Protein AF-A0A935LAM8-F1 (afdb_monomer_lite)

pLDDT: mean 83.25, std 14.41, range [41.59, 98.12]

Radius of gyration: 34.68 Å; chains: 1; bounding box: 75×51×106 Å

Secondary structure (DSSP, 8-state):
--SS-SB--SSSSSPPBPPEEEEEESSPPPTT-EEEETTEEEEEESS---SSEEE--S-HHHHHHHHHHHHHH--SEE-PPTTS-S--EEHHHHEEEEEETTEEEEEESB--GGGGG----B--TTEEEEEEEE--B------SS-SS-BTTTTB-TTSBSTTSSB--SS----TTT-EEEE--S-EEEETT---SS-EE----TT-BTTBEEEEEE--SSS-GGG-SS--EEEEEES-SS-EEE--TT-EEEEE--B-TTS-BSEEEEEEESS--EEE--BTTEEEESEEEEESSS-EEE---S---TT--EEEEEES-EEEE-TT--EEE----TT-EEEEEEES-EEEE---S--S-SEE----SS--EEEEEEES-EEESPPTTEESB-TT---SS-EEEEEES-B-TTEEE---SSTTS-TT---S--EEEEE-SSTT--EEEEESSEEEEE-TTS-----S-B-TTSS-B--EEEEE-SSTT---SSS-EEPPPEEEE--SPSB--EEEEEEEEETT---BTTTEEEEEEEEBTTS-EEEEE---TT-PBPEE-----TTEETTEEEEEESEEEEEEEEEEEEE-SSPBPTT-EEEEEEEE----SSTT--EEE----EE-

Foldseek 3Di:
DPPFALFFQAPDAAGKHKWKWKKFFQWFWDFQWWKADLNDIATEHCDDDDASYFDRDDILQRRLVRNQVNQLPHQAFGNAFPAFQPDRGTSNQQKHWDGDGNMIMIITNYFAPSQVVDDMDTRIPRMDRPDGTDPIHGHRGPDPWAQQQDTPVRNHGRQEDLQHVHYRGHHHDDFQPDEHEAEFQEEREDPPADPLEDSENAPRPPAALVTEYEYEYDCCPSPVVSPNGGAYEYEGEDHAAYEHHHDAGHAYEYEFDQDPVRDANYEYEYEDDDHEHEYAFYRHAEYERYEYEYDHAAHEYEHDDDDDADGEGEYEYELYEGEYEDLHANEPEHPDQHYHYEYEYAQYEYEYQYPDARQANYAYDADAHAYAEEYEYELYEYYNHAANHANGHAVRDYLEAYEYEAEQYHDDRHHYDDDRLLADEDPGPYPHDWYKYFYPDDQTWIWIHDVQWIKTKDPVFPDKFADDDDPVNPHTTWMKIFGRLYAPQFAPVHWDKDPKQKDAQQDAWFWKKKKKKKWWFPVDQAFLQFKKKKKWAAFPVRDIDIDISRDPVRHHFAFDPGDIPQDDPQWRWGDDVHITTIGIGMDIDTHPGIGHHGIMMIMMMIGRGHDNDRVGIMIIHSDMDID

Structure (mmCIF, N/CA/C/O backbone):
data_AF-A0A935LAM8-F1
#
_entry.id   AF-A0A935LAM8-F1
#
loop_
_atom_site.group_PDB
_atom_site.id
_atom_site.type_symbol
_atom_site.label_atom_id
_atom_site.label_alt_id
_atom_site.label_comp_id
_atom_site.label_asym_id
_atom_site.label_entity_id
_atom_site.label_seq_id
_atom_site.pdbx_PDB_ins_code
_atom_site.Cartn_x
_atom_site.Cartn_y
_atom_site.Cartn_z
_atom_site.occupancy
_atom_site.B_iso_or_equiv
_atom_site.auth_seq_id
_atom_site.auth_comp_id
_atom_site.auth_asym_id
_atom_site.auth_atom_id
_atom_site.pdbx_PDB_model_num
ATOM 1 N N . MET A 1 1 ? -28.886 8.069 36.237 1.00 53.41 1 MET A N 1
ATOM 2 C CA . MET A 1 1 ? -28.072 6.841 36.403 1.00 53.41 1 MET A CA 1
ATOM 3 C C . MET A 1 1 ? -28.087 6.108 35.078 1.00 53.41 1 MET A C 1
ATOM 5 O O . MET A 1 1 ? -29.107 6.237 34.407 1.00 53.41 1 MET A O 1
ATOM 9 N N . PRO A 1 2 ? -27.026 5.381 34.690 1.00 54.19 2 PRO A N 1
ATOM 10 C CA . PRO A 1 2 ? -27.098 4.523 33.514 1.00 54.19 2 PRO A CA 1
ATOM 11 C C . PRO A 1 2 ? -28.251 3.537 33.716 1.00 54.19 2 PRO A C 1
ATOM 13 O O . PRO A 1 2 ? -28.300 2.839 34.723 1.00 54.19 2 PRO A O 1
ATOM 16 N N . THR A 1 3 ? -29.226 3.560 32.816 1.00 62.59 3 THR A N 1
ATOM 17 C CA . THR A 1 3 ? -30.343 2.601 32.773 1.00 62.59 3 THR A CA 1
ATOM 18 C C . THR A 1 3 ? -30.018 1.408 31.875 1.00 62.59 3 THR A C 1
ATOM 20 O O . THR A 1 3 ? -30.862 0.547 31.661 1.00 62.59 3 THR A O 1
ATOM 23 N N . VAL A 1 4 ? -28.803 1.383 31.327 1.00 79.56 4 VAL A N 1
ATOM 24 C CA . VAL A 1 4 ? -28.280 0.416 30.364 1.00 79.56 4 VAL A CA 1
ATOM 25 C C . VAL A 1 4 ? -26.787 0.237 30.616 1.00 79.56 4 VAL A C 1
ATOM 27 O O . VAL A 1 4 ? -26.151 1.130 31.187 1.00 79.56 4 VAL A O 1
ATOM 30 N N . ALA A 1 5 ? -26.237 -0.898 30.184 1.00 85.56 5 ALA A N 1
ATOM 31 C CA . ALA A 1 5 ? -24.796 -1.097 30.201 1.00 85.56 5 ALA A CA 1
ATOM 32 C C . ALA A 1 5 ? -24.126 -0.047 29.297 1.00 85.56 5 ALA A C 1
ATOM 34 O O . ALA A 1 5 ? -24.648 0.304 28.239 1.00 85.56 5 ALA A O 1
ATOM 35 N N . GLU A 1 6 ? -22.989 0.474 29.745 1.00 86.94 6 GLU A N 1
ATOM 36 C CA . GLU A 1 6 ? -22.171 1.443 29.016 1.00 86.94 6 GLU A CA 1
ATOM 37 C C . GLU A 1 6 ? -21.316 0.751 27.937 1.00 86.94 6 GLU A C 1
ATOM 39 O O . GLU A 1 6 ? -21.008 1.379 26.930 1.00 86.94 6 GLU A O 1
ATOM 44 N N . ASP A 1 7 ? -20.974 -0.533 28.113 1.00 86.38 7 ASP A N 1
ATOM 45 C CA . ASP A 1 7 ? -20.326 -1.374 27.093 1.00 86.38 7 ASP A CA 1
ATOM 46 C C . ASP A 1 7 ? -20.710 -2.864 27.247 1.00 86.38 7 ASP A C 1
ATOM 48 O O . ASP A 1 7 ? -21.190 -3.283 28.307 1.00 86.38 7 ASP A O 1
ATOM 52 N N . GLY A 1 8 ? -20.512 -3.656 26.192 1.00 86.25 8 GLY A N 1
ATOM 53 C CA . GLY A 1 8 ? -20.736 -5.102 26.160 1.00 86.25 8 GLY A CA 1
ATOM 54 C C . GLY A 1 8 ? -19.454 -5.936 26.218 1.00 86.25 8 GLY A C 1
ATOM 55 O O . GLY A 1 8 ? -18.351 -5.413 26.356 1.00 86.25 8 GLY A O 1
ATOM 56 N N . ASN A 1 9 ? -19.609 -7.253 26.085 1.00 82.50 9 ASN A N 1
ATOM 57 C CA . ASN A 1 9 ? -18.534 -8.251 26.085 1.00 82.50 9 ASN A CA 1
ATOM 58 C C . ASN A 1 9 ? -18.153 -8.758 24.684 1.00 82.50 9 ASN A C 1
ATOM 60 O O . ASN A 1 9 ? -17.298 -9.628 24.548 1.00 82.50 9 ASN A O 1
ATOM 64 N N . GLY A 1 10 ? -18.787 -8.240 23.635 1.00 81.12 10 GLY A N 1
ATOM 65 C CA . GLY A 1 10 ? -18.531 -8.633 22.252 1.00 81.12 10 GLY A CA 1
ATOM 66 C C . GLY A 1 10 ? -19.161 -9.967 21.837 1.00 81.12 10 GLY A C 1
ATOM 67 O O . GLY A 1 10 ? -19.005 -10.352 20.682 1.00 81.12 10 GLY A O 1
ATOM 68 N N . ALA A 1 11 ? -19.893 -10.660 22.718 1.00 81.31 11 ALA A N 1
ATOM 69 C CA . ALA A 1 11 ? -20.459 -11.983 22.428 1.00 81.31 11 ALA A CA 1
ATOM 70 C C . ALA A 1 11 ? -21.825 -11.942 21.711 1.00 81.31 11 ALA A C 1
ATOM 72 O O . ALA A 1 11 ? -22.285 -12.962 21.200 1.00 81.31 11 ALA A O 1
ATOM 73 N N . ALA A 1 12 ? -22.471 -10.774 21.627 1.00 82.00 12 ALA A N 1
ATOM 74 C CA . ALA A 1 12 ? -23.729 -10.591 20.900 1.00 82.00 12 ALA A CA 1
ATOM 75 C C . ALA A 1 12 ? -23.749 -9.288 20.087 1.00 82.00 12 ALA A C 1
ATOM 77 O O . ALA A 1 12 ? -22.940 -8.393 20.301 1.00 82.00 12 ALA A O 1
ATOM 78 N N . LYS A 1 13 ? -24.703 -9.168 19.153 1.00 77.94 13 LYS A N 1
ATOM 79 C CA . LYS A 1 13 ? -24.878 -7.989 18.277 1.00 77.94 13 LYS A CA 1
ATOM 80 C C . LYS A 1 13 ? -25.810 -6.917 18.863 1.00 77.94 13 LYS A C 1
ATOM 82 O O . LYS A 1 13 ? -26.111 -5.932 18.207 1.00 77.94 13 LYS A O 1
ATOM 87 N N . THR A 1 14 ? -26.341 -7.103 20.065 1.00 82.44 14 THR A N 1
ATOM 88 C CA . THR A 1 14 ? -27.280 -6.159 20.697 1.00 82.44 14 THR A CA 1
ATOM 89 C C . THR A 1 14 ? -26.589 -5.326 21.770 1.00 82.44 14 THR A C 1
ATOM 91 O O . THR A 1 14 ? -25.425 -5.553 22.089 1.00 82.44 14 THR A O 1
ATOM 94 N N . ALA A 1 15 ? -27.287 -4.338 22.334 1.00 83.12 15 ALA A N 1
ATOM 95 C CA . ALA A 1 15 ? -26.811 -3.691 23.552 1.00 83.12 15 ALA A CA 1
ATOM 96 C C . ALA A 1 15 ? -26.758 -4.717 24.695 1.00 83.12 15 ALA A C 1
ATOM 98 O O . ALA A 1 15 ? -27.666 -5.541 24.824 1.00 83.12 15 ALA A O 1
ATOM 99 N N . ALA A 1 16 ? -25.710 -4.654 25.514 1.00 87.88 16 ALA A N 1
ATOM 100 C CA . ALA A 1 16 ? -25.595 -5.513 26.683 1.00 87.88 16 ALA A CA 1
ATOM 101 C C . ALA A 1 16 ? -26.618 -5.118 27.759 1.00 87.88 16 ALA A C 1
ATOM 103 O O . ALA A 1 16 ? -27.006 -3.951 27.887 1.00 87.88 16 ALA A O 1
ATOM 104 N N . THR A 1 17 ? -27.037 -6.096 28.561 1.00 92.19 17 THR A N 1
ATOM 105 C CA . THR A 1 17 ? -27.924 -5.872 29.714 1.00 92.19 17 THR A CA 1
ATOM 106 C C . THR A 1 17 ? -27.103 -5.915 30.989 1.00 92.19 17 THR A C 1
ATOM 108 O O . THR A 1 17 ? -26.318 -6.839 31.157 1.00 92.19 17 THR A O 1
ATOM 111 N N . MET A 1 18 ? -27.274 -4.932 31.880 1.00 92.19 18 MET A N 1
ATOM 112 C CA . MET A 1 18 ? -26.518 -4.873 33.135 1.00 92.19 18 MET A CA 1
ATOM 113 C C . MET A 1 18 ? -26.852 -6.059 34.044 1.00 92.19 18 MET A C 1
ATOM 115 O O . MET A 1 18 ? -28.023 -6.305 34.331 1.00 92.19 18 MET A O 1
ATOM 119 N N . ALA A 1 19 ? -25.828 -6.710 34.591 1.00 92.69 19 ALA A N 1
ATOM 120 C CA . ALA A 1 19 ? -26.007 -7.576 35.744 1.00 92.69 19 ALA A CA 1
ATOM 121 C C . ALA A 1 19 ? -26.210 -6.728 37.007 1.00 92.69 19 ALA A C 1
ATOM 123 O O . ALA A 1 19 ? -25.649 -5.633 37.140 1.00 92.69 19 ALA A O 1
ATOM 124 N N . THR A 1 20 ? -27.013 -7.245 37.935 1.00 94.56 20 THR A N 1
ATOM 125 C CA . THR A 1 20 ? -27.382 -6.570 39.182 1.00 94.56 20 THR A CA 1
ATOM 126 C C . THR A 1 20 ? -27.028 -7.423 40.394 1.00 94.56 20 THR A C 1
ATOM 128 O O . THR A 1 20 ? -27.353 -8.606 40.427 1.00 94.56 20 THR A O 1
ATOM 131 N N . LEU A 1 21 ? -26.413 -6.800 41.398 1.00 95.44 21 LEU A N 1
ATOM 132 C CA . LEU A 1 21 ? -26.142 -7.342 42.731 1.00 95.44 21 LEU A CA 1
ATOM 133 C C . LEU A 1 21 ? -26.905 -6.505 43.765 1.00 95.44 21 LEU A C 1
ATOM 135 O O . LEU A 1 21 ? -26.898 -5.272 43.693 1.00 95.44 21 LEU A O 1
ATOM 139 N N . VAL A 1 22 ? -27.541 -7.148 44.747 1.00 96.81 22 VAL A N 1
ATOM 140 C CA . VAL A 1 22 ? -28.304 -6.456 45.798 1.00 96.81 22 VAL A CA 1
ATOM 141 C C . VAL A 1 22 ? -27.766 -6.816 47.176 1.00 96.81 22 VAL A C 1
ATOM 143 O O . VAL A 1 22 ? -27.594 -7.986 47.515 1.00 96.81 22 VAL A O 1
ATOM 146 N N . ILE A 1 23 ? -27.519 -5.784 47.981 1.00 97.69 23 ILE A N 1
ATOM 147 C CA . ILE A 1 23 ? -27.072 -5.889 49.366 1.00 97.69 23 ILE A CA 1
ATOM 148 C C . ILE A 1 23 ? -28.084 -5.163 50.247 1.00 97.69 23 ILE A C 1
ATOM 150 O O . ILE A 1 23 ? -28.389 -3.990 50.034 1.00 97.69 23 ILE A O 1
ATOM 154 N N . THR A 1 24 ? -28.600 -5.850 51.257 1.00 97.56 24 THR A N 1
ATOM 155 C CA . THR A 1 24 ? -29.602 -5.316 52.179 1.00 97.56 24 THR A CA 1
ATOM 156 C C . THR A 1 24 ? -29.013 -5.208 53.574 1.00 97.56 24 THR A C 1
ATOM 158 O O . THR A 1 24 ? -28.656 -6.216 54.183 1.00 97.56 24 THR A O 1
ATOM 161 N N . PHE A 1 25 ? -28.946 -3.983 54.085 1.00 97.38 25 PHE A N 1
ATOM 162 C CA . PHE A 1 25 ? -28.626 -3.669 55.468 1.00 97.38 25 PHE A CA 1
ATOM 163 C C . PHE A 1 25 ? -29.904 -3.704 56.306 1.00 97.38 25 PHE A C 1
ATOM 165 O O . PHE A 1 25 ? -30.881 -3.018 56.005 1.00 97.38 25 PHE A O 1
ATOM 172 N N . THR A 1 26 ? -29.883 -4.485 57.379 1.00 95.19 26 THR A N 1
ATOM 173 C CA . THR A 1 26 ? -30.937 -4.532 58.402 1.00 95.19 26 THR A CA 1
ATOM 174 C C . THR A 1 26 ? -30.566 -3.723 59.647 1.00 95.19 26 THR A C 1
ATOM 176 O O . THR A 1 26 ? -31.408 -3.499 60.511 1.00 95.19 26 THR A O 1
ATOM 179 N N . GLY A 1 27 ? -29.321 -3.246 59.733 1.00 93.56 27 GLY A N 1
ATOM 180 C CA . GLY A 1 27 ? -28.800 -2.443 60.834 1.00 93.56 27 GLY A CA 1
ATOM 181 C C . GLY A 1 27 ? -27.357 -2.002 60.583 1.00 93.56 27 GLY A C 1
ATOM 182 O O . GLY A 1 27 ? -26.878 -2.027 59.449 1.00 93.56 27 GLY A O 1
ATOM 183 N N . VAL A 1 28 ? -26.663 -1.594 61.646 1.00 95.44 28 VAL A N 1
ATOM 184 C CA . VAL A 1 28 ? -25.253 -1.182 61.578 1.00 95.44 28 VAL A CA 1
ATOM 185 C C . VAL A 1 28 ? -24.348 -2.424 61.633 1.00 95.44 28 VAL A C 1
ATOM 187 O O . VAL A 1 28 ? -24.473 -3.205 62.582 1.00 95.44 28 VAL A O 1
ATOM 190 N N . PRO A 1 29 ? -23.449 -2.638 60.656 1.00 95.06 29 PRO A N 1
ATOM 191 C CA . PRO A 1 29 ? -22.483 -3.728 60.717 1.00 95.06 29 PRO A CA 1
ATOM 192 C C . PRO A 1 29 ? -21.473 -3.561 61.845 1.00 95.06 29 PRO A C 1
ATOM 194 O O . PRO A 1 29 ? -21.105 -2.446 62.211 1.00 95.06 29 PRO A O 1
ATOM 197 N N . ALA A 1 30 ? -20.951 -4.680 62.337 1.00 92.81 30 ALA A N 1
ATOM 198 C CA . ALA A 1 30 ? -19.775 -4.680 63.190 1.00 92.81 30 ALA A CA 1
ATOM 199 C C . ALA A 1 30 ? -18.578 -4.088 62.432 1.00 92.81 30 ALA A C 1
ATOM 201 O O . ALA A 1 30 ? -18.388 -4.342 61.237 1.00 92.81 30 ALA A O 1
ATOM 202 N N . ALA A 1 31 ? -17.761 -3.311 63.144 1.00 91.88 31 ALA A N 1
ATOM 203 C CA . ALA A 1 31 ? -16.485 -2.852 62.616 1.00 91.88 31 ALA A CA 1
ATOM 204 C C . ALA A 1 31 ? -15.615 -4.054 62.209 1.00 91.88 31 ALA A C 1
ATOM 206 O O . ALA A 1 31 ? -15.720 -5.135 62.784 1.00 91.88 31 ALA A O 1
ATOM 207 N N . ASP A 1 32 ? -14.787 -3.851 61.189 1.00 92.94 32 ASP A N 1
ATOM 208 C CA . ASP A 1 32 ? -13.888 -4.839 60.587 1.00 92.94 32 ASP A CA 1
ATOM 209 C C . ASP A 1 32 ? -14.569 -6.009 59.856 1.00 92.94 32 ASP A C 1
ATOM 211 O O . ASP A 1 32 ? -13.886 -6.817 59.225 1.00 92.94 32 ASP A O 1
ATOM 215 N N . GLY A 1 33 ? -15.906 -6.052 59.821 1.00 95.06 33 GLY A N 1
ATOM 216 C CA . GLY A 1 33 ? -16.633 -6.878 58.860 1.00 95.06 33 GLY A CA 1
ATOM 217 C C . GLY A 1 33 ? -16.330 -6.445 57.421 1.00 95.06 33 GLY A C 1
ATOM 218 O O . GLY A 1 33 ? -16.043 -5.273 57.157 1.00 95.06 33 GLY A O 1
ATOM 219 N N . ALA A 1 34 ? -16.396 -7.378 56.474 1.00 95.94 34 ALA A N 1
ATOM 220 C CA . ALA A 1 34 ? -16.001 -7.125 55.095 1.00 95.94 34 ALA A CA 1
ATOM 221 C C . ALA A 1 34 ? -17.022 -7.635 54.075 1.00 95.94 34 ALA A C 1
ATOM 223 O O . ALA A 1 34 ? -17.800 -8.553 54.329 1.00 95.94 34 ALA A O 1
ATOM 224 N N . ILE A 1 35 ? -17.011 -7.041 52.890 1.00 96.56 35 ILE A N 1
ATOM 225 C CA . ILE A 1 35 ? -17.738 -7.532 51.722 1.00 96.56 35 ILE A CA 1
ATOM 226 C C . ILE A 1 35 ? -16.849 -7.411 50.494 1.00 96.56 35 ILE A C 1
ATOM 228 O O . ILE A 1 35 ? -16.165 -6.405 50.322 1.00 96.56 35 ILE A O 1
ATOM 232 N N . THR A 1 36 ? -16.841 -8.435 49.655 1.00 94.75 36 THR A N 1
ATOM 233 C CA . THR A 1 36 ? -16.129 -8.416 48.376 1.00 94.75 36 THR A CA 1
ATOM 234 C C . THR A 1 36 ? -17.113 -8.071 47.266 1.00 94.75 36 THR A C 1
ATOM 236 O O . THR A 1 36 ? -18.253 -8.521 47.312 1.00 94.75 36 THR A O 1
ATOM 239 N N . ILE A 1 37 ? -16.689 -7.215 46.333 1.00 93.62 37 ILE A N 1
ATOM 240 C CA . ILE A 1 37 ? -17.437 -6.818 45.136 1.00 93.62 37 ILE A CA 1
ATOM 241 C C . ILE A 1 37 ? -16.471 -6.837 43.951 1.00 93.62 37 ILE A C 1
ATOM 243 O O . ILE A 1 37 ? -15.497 -6.082 43.945 1.00 93.62 37 ILE A O 1
ATOM 247 N N . ALA A 1 38 ? -16.718 -7.696 42.964 1.00 89.69 38 ALA A N 1
ATOM 248 C CA . ALA A 1 38 ? -15.864 -7.953 41.806 1.00 89.69 38 ALA A CA 1
ATOM 249 C C . ALA A 1 38 ? -14.386 -8.128 42.209 1.00 89.69 38 ALA A C 1
ATOM 251 O O . ALA A 1 38 ? -13.482 -7.489 41.668 1.00 89.69 38 ALA A O 1
ATOM 252 N N . GLY A 1 39 ? -14.146 -8.931 43.252 1.00 89.06 39 GLY A N 1
ATOM 253 C CA . GLY A 1 39 ? -12.812 -9.196 43.804 1.00 89.06 39 GLY A CA 1
ATOM 254 C C . GLY A 1 39 ? -12.182 -8.064 44.629 1.00 89.06 39 GLY A C 1
ATOM 255 O O . GLY A 1 39 ? -11.092 -8.252 45.166 1.00 89.06 39 GLY A O 1
ATOM 256 N N . VAL A 1 40 ? -12.845 -6.911 44.784 1.00 93.56 40 VAL A N 1
ATOM 257 C CA . VAL A 1 40 ? -12.391 -5.817 45.659 1.00 93.56 40 VAL A CA 1
ATOM 258 C C . VAL A 1 40 ? -13.062 -5.921 47.023 1.00 93.56 40 VAL A C 1
ATOM 260 O O . VAL A 1 40 ? -14.285 -5.897 47.128 1.00 93.56 40 VAL A O 1
ATOM 263 N N . THR A 1 41 ? -12.262 -6.001 48.083 1.00 95.88 41 THR A N 1
ATOM 264 C CA . THR A 1 41 ? -12.759 -6.092 49.462 1.00 95.88 41 THR A CA 1
ATOM 265 C C . THR A 1 41 ? -12.980 -4.710 50.075 1.00 95.88 41 THR A C 1
ATOM 267 O O . THR A 1 41 ? -12.062 -3.891 50.117 1.00 95.88 41 THR A O 1
ATOM 270 N N . PHE A 1 42 ? -14.185 -4.487 50.600 1.00 97.62 42 PHE A N 1
ATOM 271 C CA . PHE A 1 42 ? -14.599 -3.311 51.358 1.00 97.62 42 PHE A CA 1
ATOM 272 C C . PHE A 1 42 ? -14.753 -3.649 52.837 1.00 97.62 42 PHE A C 1
ATOM 274 O O . PHE A 1 42 ? -15.492 -4.570 53.182 1.00 97.62 42 PHE A O 1
ATOM 281 N N . THR A 1 43 ? -14.105 -2.884 53.715 1.00 97.62 43 THR A N 1
ATOM 282 C CA . THR A 1 43 ? -14.135 -3.122 55.169 1.00 97.62 43 THR A CA 1
ATOM 283 C C . THR A 1 43 ? -14.951 -2.055 55.900 1.00 97.62 43 THR A C 1
ATOM 285 O O . THR A 1 43 ? -14.738 -0.855 55.712 1.00 97.62 43 THR A O 1
ATOM 288 N N . ALA A 1 44 ? -15.866 -2.482 56.767 1.00 96.88 44 ALA A N 1
ATOM 289 C CA . ALA A 1 44 ? -16.602 -1.606 57.669 1.00 96.88 44 ALA A CA 1
ATOM 290 C C . ALA A 1 44 ? -15.665 -1.025 58.737 1.00 96.88 44 ALA A C 1
ATOM 292 O O . ALA A 1 44 ? -14.881 -1.747 59.349 1.00 96.88 44 ALA A O 1
ATOM 293 N N . LYS A 1 45 ? -15.759 0.276 59.009 1.00 97.12 45 LYS A N 1
ATOM 294 C CA . LYS A 1 45 ? -15.026 0.944 60.093 1.00 97.12 45 LYS A CA 1
ATOM 295 C C . LYS A 1 45 ? -15.982 1.722 60.982 1.00 97.12 45 LYS A C 1
ATOM 297 O O . LYS A 1 45 ? -16.954 2.293 60.496 1.00 97.12 45 LYS A O 1
ATOM 302 N N . ALA A 1 46 ? -15.683 1.766 62.278 1.00 92.12 46 ALA A N 1
ATOM 303 C CA . ALA A 1 46 ? -16.468 2.546 63.233 1.00 92.12 46 ALA A CA 1
ATOM 304 C C . ALA A 1 46 ? -16.415 4.053 62.921 1.00 92.12 46 ALA A C 1
ATOM 306 O O . ALA A 1 46 ? -17.403 4.758 63.087 1.00 92.12 46 ALA A O 1
ATOM 307 N N . SER A 1 47 ? -15.273 4.551 62.443 1.00 92.88 47 SER A N 1
ATOM 308 C CA . SER A 1 47 ? -15.096 5.914 61.939 1.00 92.88 47 SER A CA 1
ATOM 309 C C . SER A 1 47 ? -13.795 6.017 61.134 1.00 92.88 47 SER A C 1
ATOM 311 O O . SER A 1 47 ? -12.978 5.093 61.140 1.00 92.88 47 SER A O 1
ATOM 313 N N . GLY A 1 48 ? -13.600 7.138 60.430 1.00 92.25 48 GLY A N 1
ATOM 314 C CA . GLY A 1 48 ? -12.344 7.432 59.732 1.00 92.25 48 GLY A CA 1
ATOM 315 C C . GLY A 1 48 ? -12.051 6.530 58.530 1.00 92.25 48 GLY A C 1
ATOM 316 O O . GLY A 1 48 ? -10.888 6.359 58.177 1.00 92.25 48 GLY A O 1
ATOM 317 N N . ALA A 1 49 ? -13.081 5.939 57.914 1.00 94.56 49 ALA A N 1
ATOM 318 C CA . ALA A 1 49 ? -12.922 5.093 56.736 1.00 94.56 49 ALA A CA 1
ATOM 319 C C . ALA A 1 49 ? -12.197 5.819 55.586 1.00 94.56 49 ALA A C 1
ATOM 321 O O . ALA A 1 49 ? -12.539 6.951 55.238 1.00 94.56 49 ALA A O 1
ATOM 322 N N . THR A 1 50 ? -11.227 5.142 54.964 1.00 93.44 50 THR A N 1
ATOM 323 C CA . THR A 1 50 ? -10.483 5.622 53.787 1.00 93.44 50 THR A CA 1
ATOM 324 C C . THR A 1 50 ? -10.353 4.528 52.722 1.00 93.44 50 THR A C 1
ATOM 326 O O . THR A 1 50 ? -10.335 3.339 53.034 1.00 93.44 50 THR A O 1
ATOM 329 N N . GLY A 1 51 ? -10.249 4.912 51.445 1.00 92.44 51 GLY A N 1
ATOM 330 C CA . GLY A 1 51 ? -10.088 3.956 50.341 1.00 92.44 51 GLY A CA 1
ATOM 331 C C . GLY A 1 51 ? -11.261 2.974 50.233 1.00 92.44 51 GLY A C 1
ATOM 332 O O . GLY A 1 51 ? -12.416 3.394 50.203 1.00 92.44 51 GLY A O 1
ATOM 333 N N . ASN A 1 52 ? -10.974 1.667 50.202 1.00 95.81 52 ASN A N 1
ATOM 334 C CA . ASN A 1 52 ? -11.993 0.605 50.195 1.00 95.81 52 ASN A CA 1
ATOM 335 C C . ASN A 1 52 ? -12.510 0.307 51.610 1.00 95.81 52 ASN A C 1
ATOM 337 O O . ASN A 1 52 ? -12.538 -0.833 52.074 1.00 95.81 52 ASN A O 1
ATOM 341 N N . GLN A 1 53 ? -12.885 1.349 52.333 1.00 97.06 53 GLN A N 1
ATOM 342 C CA . GLN A 1 53 ? -13.513 1.245 53.640 1.00 97.06 53 GLN A CA 1
ATOM 343 C C . GLN A 1 53 ? -14.773 2.098 53.636 1.00 97.06 53 GLN A C 1
ATOM 345 O O . GLN A 1 53 ? -14.873 3.071 52.889 1.00 97.06 53 GLN A O 1
ATOM 350 N N . PHE A 1 54 ? -15.723 1.769 54.501 1.00 96.69 54 PHE A N 1
ATOM 351 C CA . PHE A 1 54 ? -16.918 2.582 54.690 1.00 96.69 54 PHE A CA 1
ATOM 352 C C . PHE A 1 54 ? -17.250 2.712 56.173 1.00 96.69 54 PHE A C 1
ATOM 354 O O . PHE A 1 54 ? -17.014 1.796 56.959 1.00 96.69 54 PHE A O 1
ATOM 361 N N . ASN A 1 55 ? -17.793 3.864 56.563 1.00 96.06 55 ASN A N 1
ATOM 362 C CA . ASN A 1 55 ? -18.204 4.082 57.944 1.00 96.06 55 ASN A CA 1
ATOM 363 C C . ASN A 1 55 ? -19.506 3.310 58.215 1.00 96.06 55 ASN A C 1
ATOM 365 O O . ASN A 1 55 ? -20.540 3.597 57.603 1.00 96.06 55 ASN A O 1
ATOM 369 N N . ALA A 1 56 ? -19.453 2.349 59.131 1.00 92.12 56 ALA A N 1
ATOM 370 C CA . ALA A 1 56 ? -20.604 1.616 59.644 1.00 92.12 56 ALA A CA 1
ATOM 371 C C . ALA A 1 56 ? -21.175 2.374 60.850 1.00 92.12 56 ALA A C 1
ATOM 373 O O . ALA A 1 56 ? -20.899 2.041 62.000 1.00 92.12 56 ALA A O 1
ATOM 374 N N . VAL A 1 57 ? -21.914 3.453 60.578 1.00 85.88 57 VAL A N 1
ATOM 375 C CA . VAL A 1 57 ? -22.423 4.378 61.602 1.00 85.88 57 VAL A CA 1
ATOM 376 C C . VAL A 1 57 ? -23.911 4.667 61.420 1.00 85.88 57 VAL A C 1
ATOM 378 O O . VAL A 1 57 ? -24.451 4.558 60.319 1.00 85.88 57 VAL A O 1
ATOM 381 N N . THR A 1 58 ? -24.540 5.096 62.515 1.00 84.06 58 THR A N 1
ATOM 382 C CA . THR A 1 58 ? -25.894 5.671 62.591 1.00 84.06 58 THR A CA 1
ATOM 383 C C . THR A 1 58 ? -27.039 4.685 62.354 1.00 84.06 58 THR A C 1
ATOM 385 O O . THR A 1 58 ? -27.785 4.400 63.285 1.00 84.06 58 THR A O 1
ATOM 388 N N . ASP A 1 59 ? -27.191 4.160 61.138 1.00 93.19 59 ASP A N 1
ATOM 389 C CA . ASP A 1 59 ? -28.299 3.284 60.745 1.00 93.19 59 ASP A CA 1
ATOM 390 C C . ASP A 1 59 ? -28.012 2.548 59.420 1.00 93.19 59 ASP A C 1
ATOM 392 O O . ASP A 1 59 ? -27.009 2.794 58.743 1.00 93.19 59 ASP A O 1
ATOM 396 N N . ALA A 1 60 ? -28.912 1.635 59.038 1.00 94.81 60 ALA A N 1
ATOM 397 C CA . ALA A 1 60 ? -28.815 0.843 57.811 1.00 94.81 60 ALA A CA 1
ATOM 398 C C . ALA A 1 60 ? -28.740 1.705 56.533 1.00 94.81 60 ALA A C 1
ATOM 400 O O . ALA A 1 60 ? -27.977 1.394 55.617 1.00 94.81 60 ALA A O 1
ATOM 401 N N . THR A 1 61 ? -29.497 2.805 56.475 1.00 95.88 61 THR A N 1
ATOM 402 C CA . THR A 1 61 ? -29.563 3.703 55.308 1.00 95.88 61 THR A CA 1
ATOM 403 C C . THR A 1 61 ? -28.249 4.453 55.101 1.00 95.88 61 THR A C 1
ATOM 405 O O . THR A 1 61 ? -27.738 4.577 53.981 1.00 95.88 61 THR A O 1
ATOM 408 N N . THR A 1 62 ? -27.668 4.928 56.197 1.00 95.75 62 THR A N 1
ATOM 409 C CA . THR A 1 62 ? -26.382 5.618 56.228 1.00 95.75 62 THR A CA 1
ATOM 410 C C . THR A 1 62 ? -25.257 4.650 55.874 1.00 95.75 62 THR A C 1
ATOM 412 O O . THR A 1 62 ? -24.416 4.975 55.036 1.00 95.75 62 THR A O 1
ATOM 415 N N . CYS A 1 63 ? -25.283 3.425 56.412 1.00 95.56 63 CYS A N 1
ATOM 416 C CA . CYS A 1 63 ? -24.319 2.377 56.067 1.00 95.56 63 CYS A CA 1
ATOM 417 C C . CYS A 1 63 ? -24.355 2.029 54.569 1.00 95.56 63 CYS A C 1
ATOM 419 O O . CYS A 1 63 ? -23.306 2.024 53.921 1.00 95.56 63 CYS A O 1
ATOM 421 N N . ALA A 1 64 ? -25.548 1.829 53.993 1.00 96.44 64 ALA A N 1
ATOM 422 C CA . ALA A 1 64 ? -25.712 1.588 52.559 1.00 96.44 64 ALA A CA 1
ATOM 423 C C . ALA A 1 64 ? -25.175 2.760 51.717 1.00 96.44 64 ALA A C 1
ATOM 425 O O . ALA A 1 64 ? -24.476 2.556 50.724 1.00 96.44 64 ALA A O 1
ATOM 426 N N . THR A 1 65 ? -25.436 4.001 52.135 1.00 96.44 65 THR A N 1
ATOM 427 C CA . THR A 1 65 ? -24.939 5.207 51.450 1.00 96.44 65 THR A CA 1
ATOM 428 C C . THR A 1 65 ? -23.416 5.344 51.526 1.00 96.44 65 THR A C 1
ATOM 430 O O . THR A 1 65 ? -22.781 5.727 50.537 1.00 96.44 65 THR A O 1
ATOM 433 N N . ASN A 1 66 ? -22.811 4.994 52.660 1.00 96.62 66 ASN A N 1
ATOM 434 C CA . ASN A 1 66 ? -21.361 5.010 52.830 1.00 96.62 66 ASN A CA 1
ATOM 435 C C . ASN A 1 66 ? -20.687 3.932 51.972 1.00 96.62 66 ASN A C 1
ATOM 437 O O . ASN A 1 66 ? -19.725 4.240 51.267 1.00 96.62 66 ASN A O 1
ATOM 441 N N . LEU A 1 67 ? -21.219 2.702 51.950 1.00 96.69 67 LEU A N 1
ATOM 442 C CA . LEU A 1 67 ? -20.689 1.636 51.094 1.00 96.69 67 LEU A CA 1
ATOM 443 C C . LEU A 1 67 ? -20.840 1.976 49.603 1.00 96.69 67 LEU A C 1
ATOM 445 O O . LEU A 1 67 ? -19.882 1.827 48.848 1.00 96.69 67 LEU A O 1
ATOM 449 N N . LYS A 1 68 ? -21.989 2.525 49.180 1.00 96.25 68 LYS A N 1
ATOM 450 C CA . LYS A 1 68 ? -22.183 3.054 47.815 1.00 96.25 68 LYS A CA 1
ATOM 451 C C . LYS A 1 68 ? -21.061 4.013 47.420 1.00 96.25 68 LYS A C 1
ATOM 453 O O . LYS A 1 68 ? -20.511 3.927 46.324 1.00 96.25 68 LYS A O 1
ATOM 458 N N . THR A 1 69 ? -20.753 4.951 48.313 1.00 95.69 69 THR A N 1
ATOM 459 C CA . THR A 1 69 ? -19.747 5.989 48.075 1.00 95.69 69 THR A CA 1
ATOM 460 C C . THR A 1 69 ? -18.357 5.372 47.939 1.00 95.69 69 THR A C 1
ATOM 462 O O . THR A 1 69 ? -17.633 5.728 47.012 1.00 95.69 69 THR A O 1
ATOM 465 N N . ALA A 1 70 ? -18.019 4.394 48.785 1.00 96.44 70 ALA A N 1
ATOM 466 C CA . ALA A 1 70 ? -16.763 3.655 48.694 1.00 96.44 70 ALA A CA 1
ATOM 467 C C . ALA A 1 70 ? -16.640 2.869 47.373 1.00 96.44 70 ALA A C 1
ATOM 469 O O . ALA A 1 70 ? -15.612 2.969 46.705 1.00 96.44 70 ALA A O 1
ATOM 470 N N . ILE A 1 71 ? -17.692 2.156 46.946 1.00 96.25 71 ILE A N 1
ATOM 471 C CA . ILE A 1 71 ? -17.699 1.399 45.678 1.00 96.25 71 ILE A CA 1
ATOM 472 C C . ILE A 1 71 ? -17.466 2.332 44.485 1.00 96.25 71 ILE A C 1
ATOM 474 O O . ILE A 1 71 ? -16.573 2.092 43.674 1.00 96.25 71 ILE A O 1
ATOM 478 N N . ASN A 1 72 ? -18.214 3.436 44.405 1.00 94.75 72 ASN A N 1
ATOM 479 C CA . ASN A 1 72 ? -18.122 4.376 43.283 1.00 94.75 72 ASN A CA 1
ATOM 480 C C . ASN A 1 72 ? -16.809 5.177 43.260 1.00 94.75 72 ASN A C 1
ATOM 482 O O . ASN A 1 72 ? -16.434 5.710 42.214 1.00 94.75 72 ASN A O 1
ATOM 486 N N . ALA A 1 73 ? -16.103 5.265 44.390 1.00 94.62 73 ALA A N 1
ATOM 487 C CA . ALA A 1 73 ? -14.806 5.928 44.492 1.00 94.62 73 ALA A CA 1
ATOM 488 C C . ALA A 1 73 ? -13.613 4.976 44.292 1.00 94.62 73 ALA A C 1
ATOM 490 O O . ALA A 1 73 ? -12.503 5.454 44.041 1.00 94.62 73 ALA A O 1
ATOM 491 N N . SER A 1 74 ? -13.823 3.657 44.385 1.00 94.94 74 SER A N 1
ATOM 492 C CA . SER A 1 74 ? -12.743 2.670 44.448 1.00 94.94 74 SER A CA 1
ATOM 493 C C . SER A 1 74 ? -11.850 2.689 43.204 1.00 94.94 74 SER A C 1
ATOM 495 O O . SER A 1 74 ? -12.297 2.514 42.067 1.00 94.94 74 SER A O 1
ATOM 497 N N . THR A 1 75 ? -10.555 2.900 43.441 1.00 93.38 75 THR A N 1
ATOM 498 C CA . THR A 1 75 ? -9.491 2.871 42.428 1.00 93.38 75 THR A CA 1
ATOM 499 C C . THR A 1 75 ? -8.810 1.511 42.322 1.00 93.38 75 THR A C 1
ATOM 501 O O . THR A 1 75 ? -7.953 1.331 41.460 1.00 93.38 75 THR A O 1
ATOM 504 N N . SER A 1 76 ? -9.166 0.558 43.186 1.00 93.12 76 SER A N 1
ATOM 505 C CA . SER A 1 76 ? -8.597 -0.786 43.157 1.00 93.12 76 SER A CA 1
ATOM 506 C C . SER A 1 76 ? -9.040 -1.545 41.917 1.00 93.12 76 SER A C 1
ATOM 508 O O . SER A 1 76 ? -10.167 -1.384 41.451 1.00 93.12 76 SER A O 1
ATOM 510 N N . ASN A 1 77 ? -8.143 -2.377 41.392 1.00 90.25 77 ASN A N 1
ATOM 511 C CA . ASN A 1 77 ? -8.426 -3.193 40.220 1.00 90.25 77 ASN A CA 1
ATOM 512 C C . ASN A 1 77 ? -9.504 -4.222 40.556 1.00 90.25 77 ASN A C 1
ATOM 514 O O . ASN A 1 77 ? -9.335 -5.008 41.487 1.00 90.25 77 ASN A O 1
ATOM 518 N N . ALA A 1 78 ? -10.585 -4.217 39.785 1.00 87.69 78 ALA A N 1
ATOM 519 C CA . ALA A 1 78 ? -11.577 -5.273 39.840 1.00 87.69 78 ALA A CA 1
ATOM 520 C C . ALA A 1 78 ? -11.022 -6.555 39.217 1.00 87.69 78 ALA A C 1
ATOM 522 O O . ALA A 1 78 ? -10.323 -6.520 38.198 1.00 87.69 78 ALA A O 1
ATOM 523 N N . VAL A 1 79 ? -11.384 -7.684 39.813 1.00 82.75 79 VAL A N 1
ATOM 524 C CA . VAL A 1 79 ? -11.280 -8.991 39.176 1.00 82.75 79 VAL A CA 1
ATOM 525 C C . VAL A 1 79 ? -12.466 -9.101 38.231 1.00 82.75 79 VAL A C 1
ATOM 527 O O . VAL A 1 79 ? -13.617 -9.143 38.663 1.00 82.75 79 VAL A O 1
ATOM 530 N N . GLN A 1 80 ? -12.179 -9.084 36.933 1.00 72.19 80 GLN A N 1
ATOM 531 C CA . GLN A 1 80 ? -13.206 -9.292 35.922 1.00 72.19 80 GLN A CA 1
ATOM 532 C C . GLN A 1 80 ? -13.680 -10.754 35.937 1.00 72.19 80 GLN A C 1
ATOM 534 O O . GLN A 1 80 ? -12.899 -11.640 36.309 1.00 72.19 80 GLN A O 1
ATOM 539 N N . PRO A 1 81 ? -14.929 -11.027 35.524 1.00 72.50 81 PRO A N 1
ATOM 540 C CA . PRO A 1 81 ? -15.399 -12.391 35.308 1.00 72.50 81 PRO A CA 1
ATOM 541 C C . PRO A 1 81 ? -14.472 -13.181 34.365 1.00 72.50 81 PRO A C 1
ATOM 543 O O . PRO A 1 81 ? -13.767 -12.621 33.519 1.00 72.50 81 PRO A O 1
ATOM 546 N N . VAL A 1 82 ? -14.453 -14.507 34.535 1.00 65.31 82 VAL A N 1
ATOM 547 C CA . VAL A 1 82 ? -13.626 -15.419 33.728 1.00 65.31 82 VAL A CA 1
ATOM 548 C C . VAL A 1 82 ? -13.946 -15.225 32.244 1.00 65.31 82 VAL A C 1
ATOM 550 O O . VAL A 1 82 ? -15.106 -15.285 31.851 1.00 65.31 82 VAL A O 1
ATOM 553 N N . GLY A 1 83 ? -12.912 -15.015 31.422 1.00 57.84 83 GLY A N 1
ATOM 554 C CA . GLY A 1 83 ? -13.072 -14.764 29.987 1.00 57.84 83 GLY A CA 1
ATOM 555 C C . GLY A 1 83 ? -13.123 -13.287 29.590 1.00 57.84 83 GLY A C 1
ATOM 556 O O . GLY A 1 83 ? -13.402 -13.011 28.432 1.00 57.84 83 GLY A O 1
ATOM 557 N N . ALA A 1 84 ? -12.837 -12.343 30.491 1.00 61.25 84 ALA A N 1
ATOM 558 C CA . ALA A 1 84 ? -12.593 -10.945 30.134 1.00 61.25 84 ALA A CA 1
ATOM 559 C C . ALA A 1 84 ? -11.176 -10.714 29.564 1.00 61.25 84 ALA A C 1
ATOM 561 O O . ALA A 1 84 ? -10.220 -11.407 29.930 1.00 61.25 84 ALA A O 1
ATOM 562 N N . ILE A 1 85 ? -11.018 -9.700 28.704 1.00 59.69 85 ILE A N 1
ATOM 563 C CA . ILE A 1 85 ? -9.732 -9.223 28.205 1.00 59.69 85 ILE A CA 1
ATOM 564 C C . ILE A 1 85 ? -8.954 -8.854 29.460 1.00 59.69 85 ILE A C 1
ATOM 566 O O . ILE A 1 85 ? -9.488 -8.179 30.337 1.00 59.69 85 ILE A O 1
ATOM 570 N N . ALA A 1 86 ? -7.707 -9.312 29.568 1.00 52.56 86 ALA A N 1
ATOM 571 C CA . ALA A 1 86 ? -6.839 -9.115 30.728 1.00 52.56 86 ALA A CA 1
ATOM 572 C C . ALA A 1 86 ? -6.422 -7.638 30.947 1.00 52.56 86 ALA A C 1
ATOM 574 O O . ALA A 1 86 ? -5.258 -7.339 31.205 1.00 52.56 86 ALA A O 1
ATOM 575 N N . SER A 1 87 ? -7.347 -6.689 30.810 1.00 59.06 87 SER A N 1
ATOM 576 C CA . SER A 1 87 ? -7.199 -5.318 31.260 1.00 59.06 87 SER A CA 1
ATOM 577 C C . SER A 1 87 ? -7.581 -5.240 32.733 1.00 59.06 87 SER A C 1
ATOM 579 O O . SER A 1 87 ? -8.730 -5.466 33.113 1.00 59.06 87 SER A O 1
ATOM 581 N N . THR A 1 88 ? -6.618 -4.882 33.573 1.00 71.69 88 THR A N 1
ATOM 582 C CA . THR A 1 88 ? -6.904 -4.415 34.925 1.00 71.69 88 THR A CA 1
ATOM 583 C C . THR A 1 88 ? -7.645 -3.083 34.831 1.00 71.69 88 THR A C 1
ATOM 585 O O . THR A 1 88 ? -7.106 -2.083 34.359 1.00 71.69 88 THR A O 1
ATOM 588 N N . ALA A 1 89 ? -8.903 -3.073 35.263 1.00 82.12 89 ALA A N 1
ATOM 589 C CA . ALA A 1 89 ? -9.734 -1.879 35.306 1.00 82.12 89 ALA A CA 1
ATOM 590 C C . ALA A 1 89 ? -10.059 -1.532 36.765 1.00 82.12 89 ALA A C 1
ATOM 592 O O . ALA A 1 89 ? -10.410 -2.433 37.532 1.00 82.12 89 ALA A O 1
ATOM 593 N N . PRO A 1 90 ? -9.987 -0.252 37.172 1.00 89.62 90 PRO A N 1
ATOM 594 C CA . PRO A 1 90 ? -10.491 0.170 38.473 1.00 89.62 90 PRO A CA 1
ATOM 595 C C . PRO A 1 90 ? -11.968 -0.203 38.640 1.00 89.62 90 PRO A C 1
ATOM 597 O O . PRO A 1 90 ? -12.743 -0.044 37.696 1.00 89.62 90 PRO A O 1
ATOM 600 N N . LEU A 1 91 ? -12.378 -0.634 39.836 1.00 91.56 91 LEU A N 1
ATOM 601 C CA . LEU A 1 91 ? -13.750 -1.075 40.123 1.00 91.56 91 LEU A CA 1
ATOM 602 C C . LEU A 1 91 ? -14.802 -0.062 39.663 1.00 91.56 91 LEU A C 1
ATOM 604 O O . LEU A 1 91 ? -15.774 -0.424 39.004 1.00 91.56 91 LEU A O 1
ATOM 608 N N . ARG A 1 92 ? -14.564 1.226 39.924 1.00 90.88 92 ARG A N 1
ATOM 609 C CA . ARG A 1 92 ? -15.457 2.317 39.508 1.00 90.88 92 ARG A CA 1
ATOM 610 C C . ARG A 1 92 ? -15.711 2.406 37.996 1.00 90.88 92 ARG A C 1
ATOM 612 O O . ARG A 1 92 ? -16.675 3.046 37.591 1.00 90.88 92 ARG A O 1
ATOM 619 N N . ASN A 1 93 ? -14.863 1.808 37.158 1.00 88.69 93 ASN A N 1
ATOM 620 C CA . ASN A 1 93 ? -15.058 1.768 35.707 1.00 88.69 93 ASN A CA 1
ATOM 621 C C . ASN A 1 93 ? -15.906 0.579 35.253 1.00 88.69 93 ASN A C 1
ATOM 623 O O . ASN A 1 93 ? -16.478 0.637 34.170 1.00 88.69 93 ASN A O 1
ATOM 627 N N . VAL A 1 94 ? -16.011 -0.474 36.062 1.00 88.62 94 VAL A N 1
ATOM 628 C CA . VAL A 1 94 ? -16.734 -1.697 35.688 1.00 88.62 94 VAL A CA 1
ATOM 629 C C . VAL A 1 94 ? -18.055 -1.869 36.412 1.00 88.62 94 VAL A C 1
ATOM 631 O O . VAL A 1 94 ? -18.938 -2.535 35.882 1.00 88.62 94 VAL A O 1
ATOM 634 N N . VAL A 1 95 ? -18.247 -1.217 37.559 1.00 90.69 95 VAL A N 1
ATOM 635 C CA . VAL A 1 95 ? -19.521 -1.208 38.286 1.00 90.69 95 VAL A CA 1
ATOM 636 C C . VAL A 1 95 ? -19.925 0.200 38.721 1.00 90.69 95 VAL A C 1
ATOM 638 O O . VAL A 1 95 ? -19.131 1.143 38.732 1.00 90.69 95 VAL A O 1
ATOM 641 N N . ASN A 1 96 ? -21.195 0.348 39.079 1.00 92.19 96 ASN A N 1
ATOM 642 C CA . ASN A 1 96 ? -21.764 1.535 39.696 1.00 92.19 96 ASN A CA 1
ATOM 643 C C . ASN A 1 96 ? -22.779 1.119 40.765 1.00 92.19 96 ASN A C 1
ATOM 645 O O . ASN A 1 96 ? -23.622 0.262 40.520 1.00 92.19 96 ASN A O 1
ATOM 649 N N . ALA A 1 97 ? -22.739 1.751 41.931 1.00 94.56 97 ALA A N 1
ATOM 650 C CA . ALA A 1 97 ? -23.619 1.459 43.050 1.00 94.56 97 ALA A CA 1
ATOM 651 C C . ALA A 1 97 ? -24.630 2.581 43.300 1.00 94.56 97 ALA A C 1
ATOM 653 O O . ALA A 1 97 ? -24.351 3.774 43.141 1.00 94.56 97 ALA A O 1
ATOM 654 N N . THR A 1 98 ? -25.812 2.187 43.759 1.00 95.00 98 THR A N 1
ATOM 655 C CA . THR A 1 98 ? -26.945 3.054 44.091 1.00 95.00 98 THR A CA 1
ATOM 656 C C . THR A 1 98 ? -27.539 2.596 45.417 1.00 95.00 98 THR A C 1
ATOM 658 O O . THR A 1 98 ? -27.466 1.414 45.731 1.00 95.00 98 THR A O 1
ATOM 661 N N . SER A 1 99 ? -28.103 3.500 46.214 1.00 95.00 99 SER A N 1
ATOM 662 C CA . SER A 1 99 ? -28.736 3.136 47.485 1.00 95.00 99 SER A CA 1
ATOM 663 C C . SER A 1 99 ? -30.094 3.810 47.627 1.00 95.00 99 SER A C 1
ATOM 665 O O . SER A 1 99 ? -30.258 4.965 47.230 1.00 95.00 99 SER A O 1
ATOM 667 N N . SER A 1 100 ? -31.055 3.086 48.194 1.00 95.25 100 SER A N 1
ATOM 668 C CA . SER A 1 100 ? -32.368 3.592 48.588 1.00 95.25 100 SER A CA 1
ATOM 669 C C . SER A 1 100 ? -32.773 2.913 49.893 1.00 95.25 100 SER A C 1
ATOM 671 O O . SER A 1 100 ? -32.905 1.689 49.955 1.00 95.25 100 SER A O 1
ATOM 673 N N . GLY A 1 101 ? -32.894 3.698 50.966 1.00 92.44 101 GLY A N 1
ATOM 674 C CA . GLY A 1 101 ? -32.998 3.154 52.322 1.00 92.44 101 GLY A CA 1
ATOM 675 C C . GLY A 1 101 ? -31.786 2.285 52.680 1.00 92.44 101 GLY A C 1
ATOM 676 O O . GLY A 1 101 ? -30.666 2.557 52.245 1.00 92.44 101 GLY A O 1
ATOM 677 N N . GLY A 1 102 ? -32.017 1.210 53.436 1.00 94.75 102 GLY A N 1
ATOM 678 C CA . GLY A 1 102 ? -31.002 0.201 53.763 1.00 94.75 102 GLY A CA 1
ATOM 679 C C . GLY A 1 102 ? -30.634 -0.741 52.609 1.00 94.75 102 GLY A C 1
ATOM 680 O O . GLY A 1 102 ? -29.910 -1.704 52.833 1.00 94.75 102 GLY A O 1
ATOM 681 N N . VAL A 1 103 ? -31.122 -0.518 51.385 1.00 96.69 103 VAL A N 1
ATOM 682 C CA . VAL A 1 103 ? -30.826 -1.375 50.228 1.00 96.69 103 VAL A CA 1
ATOM 683 C C . VAL A 1 103 ? -29.820 -0.688 49.311 1.00 96.69 103 VAL A C 1
ATOM 685 O O . VAL A 1 103 ? -30.016 0.449 48.878 1.00 96.69 103 VAL A O 1
ATOM 688 N N . LEU A 1 104 ? -28.741 -1.400 49.006 1.00 96.31 104 LEU A N 1
ATOM 689 C CA . LEU A 1 104 ? -27.718 -1.039 48.039 1.00 96.31 104 LEU A CA 1
ATOM 690 C C . LEU A 1 104 ? -27.871 -1.942 46.810 1.00 96.31 104 LEU A C 1
ATOM 692 O O . LEU A 1 104 ? -27.857 -3.164 46.926 1.00 96.31 104 LEU A O 1
ATOM 696 N N . THR A 1 105 ? -27.961 -1.342 45.630 1.00 96.06 105 THR A N 1
ATOM 697 C CA . THR A 1 105 ? -27.978 -2.054 44.351 1.00 96.06 105 THR A CA 1
ATOM 698 C C . THR A 1 105 ? -26.754 -1.664 43.542 1.00 96.06 105 THR A C 1
ATOM 700 O O . THR A 1 105 ? -26.523 -0.476 43.299 1.00 96.06 105 THR A O 1
ATOM 703 N N . VAL A 1 106 ? -25.972 -2.657 43.129 1.00 95.12 106 VAL A N 1
ATOM 704 C CA . VAL A 1 106 ? -24.780 -2.496 42.295 1.00 95.12 106 VAL A CA 1
ATOM 705 C C . VAL A 1 106 ? -25.087 -3.022 40.897 1.00 95.12 106 VAL A C 1
ATOM 707 O O . VAL A 1 106 ? -25.626 -4.113 40.745 1.00 95.12 106 VAL A O 1
ATOM 710 N N . TYR A 1 107 ? -24.741 -2.235 39.886 1.00 94.19 107 TYR A N 1
ATOM 711 C CA . TYR A 1 107 ? -24.932 -2.548 38.476 1.00 94.19 107 TYR A CA 1
ATOM 712 C C . TYR A 1 107 ? -23.582 -2.617 37.774 1.00 94.19 107 TYR A C 1
ATOM 714 O O . TYR A 1 107 ? -22.692 -1.808 38.052 1.00 94.19 107 TYR A O 1
ATOM 722 N N . THR A 1 108 ? -23.436 -3.531 36.823 1.00 91.44 108 THR A N 1
ATOM 723 C CA . THR A 1 108 ? -22.277 -3.535 35.922 1.00 91.44 108 THR A CA 1
ATOM 724 C C . THR A 1 108 ? -22.374 -2.387 34.922 1.00 91.44 108 THR A C 1
ATOM 726 O O . THR A 1 108 ? -23.419 -2.200 34.304 1.00 91.44 108 THR A O 1
ATOM 729 N N . ARG A 1 109 ? -21.277 -1.665 34.703 1.00 89.44 109 ARG A N 1
ATOM 730 C CA . ARG A 1 109 ? -21.132 -0.691 33.614 1.00 89.44 109 ARG A CA 1
ATOM 731 C C . ARG A 1 109 ? -20.736 -1.365 32.301 1.00 89.44 109 ARG A C 1
ATOM 733 O O . ARG A 1 109 ? -21.297 -1.041 31.266 1.00 89.44 109 ARG A O 1
ATOM 740 N N . CYS A 1 110 ? -19.806 -2.314 32.356 1.00 85.38 110 CYS A N 1
ATOM 741 C CA . CYS A 1 110 ? -19.438 -3.168 31.226 1.00 85.38 110 CYS A CA 1
ATOM 742 C C . CYS A 1 110 ? -20.049 -4.545 31.474 1.00 85.38 110 CYS A C 1
ATOM 744 O O . CYS A 1 110 ? -19.720 -5.152 32.494 1.00 85.38 110 CYS A O 1
ATOM 746 N N . SER A 1 111 ? -20.960 -5.012 30.620 1.00 84.75 111 SER A N 1
ATOM 747 C CA . SER A 1 111 ? -21.774 -6.192 30.931 1.00 84.75 111 SER A CA 1
ATOM 748 C C . SER A 1 111 ? -21.718 -7.304 29.892 1.00 84.75 111 SER A C 1
ATOM 750 O O . SER A 1 111 ? -21.289 -7.112 28.758 1.00 84.75 111 SER A O 1
ATOM 752 N N . GLY A 1 112 ? -22.166 -8.473 30.332 1.00 86.69 112 GLY A N 1
ATOM 753 C CA . GLY A 1 112 ? -22.147 -9.738 29.620 1.00 86.69 112 GLY A CA 1
ATOM 754 C C . GLY A 1 112 ? -22.688 -10.850 30.517 1.00 86.69 112 GLY A C 1
ATOM 755 O O . GLY A 1 112 ? -22.806 -10.679 31.738 1.00 86.69 112 GLY A O 1
ATOM 756 N N . SER A 1 113 ? -23.057 -11.979 29.921 1.00 89.69 113 SER A N 1
ATOM 757 C CA . SER A 1 113 ? -23.607 -13.131 30.639 1.00 89.69 113 SER A CA 1
ATOM 758 C C . SER A 1 113 ? -22.620 -13.735 31.644 1.00 89.69 113 SER A C 1
ATOM 760 O O . SER A 1 113 ? -23.048 -14.336 32.633 1.00 89.69 113 SER A O 1
ATOM 762 N N . GLU A 1 114 ? -21.315 -13.508 31.467 1.00 87.31 114 GLU A N 1
ATOM 763 C CA . GLU A 1 114 ? -20.256 -13.971 32.362 1.00 87.31 114 GLU A CA 1
ATOM 764 C C . GLU A 1 114 ? -20.376 -13.402 33.785 1.00 87.31 114 GLU A C 1
ATOM 766 O O . GLU A 1 114 ? -20.003 -14.070 34.753 1.00 87.31 114 GLU A O 1
ATOM 771 N N . TRP A 1 115 ? -20.983 -12.221 33.948 1.00 88.81 115 TRP A N 1
ATOM 772 C CA . TRP A 1 115 ? -21.230 -11.627 35.265 1.00 88.81 115 TRP A CA 1
ATOM 773 C C . TRP A 1 115 ? -22.200 -12.441 36.117 1.00 88.81 115 TRP A C 1
ATOM 775 O O . TRP A 1 115 ? -22.075 -12.439 37.337 1.00 88.81 115 TRP A O 1
ATOM 785 N N . ASN A 1 116 ? -23.114 -13.194 35.500 1.00 90.69 116 ASN A N 1
ATOM 786 C CA . ASN A 1 116 ? -24.082 -14.024 36.224 1.00 90.69 116 ASN A CA 1
ATOM 787 C C . ASN A 1 116 ? -23.425 -15.196 36.977 1.00 90.69 116 ASN A C 1
ATOM 789 O O . ASN A 1 116 ? -24.073 -15.848 37.790 1.00 90.69 116 ASN A O 1
ATOM 793 N N . SER A 1 117 ? -22.153 -15.492 36.685 1.00 86.00 117 SER A N 1
ATOM 794 C CA . SER A 1 117 ? -21.377 -16.539 37.359 1.00 86.00 117 SER A CA 1
ATOM 795 C C . SER A 1 117 ? -20.538 -16.020 38.534 1.00 86.00 117 SER A C 1
ATOM 797 O O . SER A 1 117 ? -19.989 -16.813 39.303 1.00 86.00 117 SER A O 1
ATOM 799 N N . VAL A 1 118 ? -20.433 -14.697 38.696 1.00 88.25 118 VAL A N 1
ATOM 800 C CA . VAL A 1 118 ? -19.636 -14.078 39.759 1.00 88.25 118 VAL A CA 1
ATOM 801 C C . VAL A 1 118 ? -20.375 -14.215 41.085 1.00 88.25 118 VAL A C 1
ATOM 803 O O . VAL A 1 118 ? -21.525 -13.802 41.217 1.00 88.25 118 VAL A O 1
ATOM 806 N N . THR A 1 119 ? -19.703 -14.784 42.085 1.00 90.25 119 THR A N 1
ATOM 807 C CA . THR A 1 119 ? -20.249 -14.937 43.438 1.00 90.25 119 THR A CA 1
ATOM 808 C C . THR A 1 119 ? -19.502 -14.035 44.404 1.00 90.25 119 THR A C 1
ATOM 810 O O . THR A 1 119 ? -18.286 -14.148 44.548 1.00 90.25 119 THR A O 1
ATOM 813 N N . GLU A 1 120 ? -20.242 -13.177 45.098 1.00 93.69 120 GLU A N 1
ATOM 814 C CA . GLU A 1 120 ? -19.697 -12.305 46.133 1.00 93.69 120 GLU A CA 1
ATOM 815 C C . GLU A 1 120 ? -19.854 -12.917 47.525 1.00 93.69 120 GLU A C 1
ATOM 817 O O . GLU A 1 120 ? -20.815 -13.640 47.813 1.00 93.69 120 GLU A O 1
ATOM 822 N N . SER A 1 121 ? -18.928 -12.573 48.419 1.00 93.50 121 SER A N 1
ATOM 823 C CA . SER A 1 121 ? -18.934 -13.001 49.819 1.00 93.50 121 SER A CA 1
ATOM 824 C C . SER A 1 121 ? -19.004 -11.811 50.770 1.00 93.50 121 SER A C 1
ATOM 826 O O . SER A 1 121 ? -18.401 -10.767 50.513 1.00 93.50 121 SER A O 1
ATOM 828 N N . SER A 1 122 ? -19.677 -11.986 51.909 1.00 94.69 122 SER A N 1
ATOM 829 C CA . SER A 1 122 ? -19.707 -10.992 52.981 1.00 94.69 122 SER A CA 1
ATOM 830 C C . SER A 1 122 ? -19.574 -11.636 54.358 1.00 94.69 122 SER A C 1
ATOM 832 O O . SER A 1 122 ? -20.153 -12.685 54.623 1.00 94.69 122 SER A O 1
ATOM 834 N N . THR A 1 123 ? -18.829 -10.971 55.234 1.00 95.56 123 THR A N 1
ATOM 835 C CA . THR A 1 123 ? -18.736 -11.225 56.677 1.00 95.56 123 THR A CA 1
ATOM 836 C C . THR A 1 123 ? -19.345 -10.081 57.496 1.00 95.56 123 THR A C 1
ATOM 838 O O . THR A 1 123 ? -19.179 -10.032 58.714 1.00 95.56 123 THR A O 1
ATOM 841 N N . LEU A 1 124 ? -20.032 -9.133 56.847 1.00 94.69 124 LEU A N 1
ATOM 842 C CA . LEU A 1 124 ? -20.722 -8.043 57.530 1.00 94.69 124 LEU A CA 1
ATOM 843 C C . LEU A 1 124 ? -21.871 -8.605 58.370 1.00 94.69 124 LEU A C 1
ATOM 845 O O . LEU A 1 124 ? -22.728 -9.329 57.870 1.00 94.69 124 LEU A O 1
ATOM 849 N N . THR A 1 125 ? -21.935 -8.223 59.643 1.00 94.38 125 THR A N 1
ATOM 850 C CA . THR A 1 125 ? -23.161 -8.409 60.424 1.00 94.38 125 THR A CA 1
ATOM 851 C C . THR A 1 125 ? -24.200 -7.375 59.991 1.00 94.38 125 THR A C 1
ATOM 853 O O . THR A 1 125 ? -23.851 -6.318 59.469 1.00 94.38 125 THR A O 1
ATOM 856 N N . ASN A 1 126 ? -25.490 -7.668 60.179 1.00 94.62 126 ASN A N 1
ATOM 857 C CA . ASN A 1 126 ? -26.597 -6.759 59.836 1.00 94.62 126 ASN A CA 1
ATOM 858 C C . ASN A 1 126 ? -26.614 -6.265 58.374 1.00 94.62 126 ASN A C 1
ATOM 860 O O . ASN A 1 126 ? -27.255 -5.261 58.062 1.00 94.62 126 ASN A O 1
ATOM 864 N N . ALA A 1 127 ? -25.933 -6.978 57.478 1.00 95.06 127 ALA A N 1
ATOM 865 C CA . ALA A 1 127 ? -25.997 -6.808 56.039 1.00 95.06 127 ALA A CA 1
ATOM 866 C C . ALA A 1 127 ? -25.963 -8.187 55.379 1.00 95.06 127 ALA A C 1
ATOM 868 O O . ALA A 1 127 ? -25.268 -9.088 55.839 1.00 95.06 127 ALA A O 1
ATOM 869 N N . THR A 1 128 ? -26.724 -8.364 54.307 1.00 95.31 128 THR A N 1
ATOM 870 C CA . THR A 1 128 ? -26.770 -9.619 53.549 1.00 95.31 128 THR A CA 1
ATOM 871 C C . THR A 1 128 ? -26.719 -9.319 52.063 1.00 95.31 128 THR A C 1
ATOM 873 O O . THR A 1 128 ? -27.291 -8.326 51.614 1.00 95.31 128 THR A O 1
ATOM 876 N N . ILE A 1 129 ? -26.043 -10.169 51.291 1.00 97.12 129 ILE A N 1
ATOM 877 C CA . ILE A 1 129 ? -26.185 -10.171 49.833 1.00 97.12 129 ILE A CA 1
ATOM 878 C C . ILE A 1 129 ? -27.529 -10.840 49.544 1.00 97.12 129 ILE A C 1
ATOM 880 O O . ILE A 1 129 ? -27.650 -12.061 49.618 1.00 97.12 129 ILE A O 1
ATOM 884 N N . SER A 1 130 ? -28.556 -10.031 49.308 1.00 95.69 130 SER A N 1
ATOM 885 C CA . SER A 1 130 ? -29.932 -10.491 49.116 1.00 95.69 130 SER A CA 1
ATOM 886 C C . SER A 1 130 ? -30.203 -10.961 47.686 1.00 95.69 130 SER A C 1
ATOM 888 O O . SER A 1 130 ? -31.135 -11.732 47.471 1.00 95.69 130 SER A O 1
ATOM 890 N N . ALA A 1 131 ? -29.363 -10.565 46.726 1.00 95.88 131 ALA A N 1
ATOM 891 C CA . ALA A 1 131 ? -29.305 -11.162 45.396 1.00 95.88 131 ALA A CA 1
ATOM 892 C C . ALA A 1 131 ? -27.872 -11.109 44.857 1.00 95.88 131 ALA A C 1
ATOM 894 O O . ALA A 1 131 ? -27.253 -10.046 44.882 1.00 95.88 131 ALA A O 1
ATOM 895 N N . GLN A 1 132 ? -27.369 -12.245 44.365 1.00 95.25 132 GLN A N 1
ATOM 896 C CA . GLN A 1 132 ? -26.102 -12.330 43.628 1.00 95.25 132 GLN A CA 1
ATOM 897 C C . GLN A 1 132 ? -26.243 -11.712 42.227 1.00 95.25 132 GLN A C 1
ATOM 899 O O . GLN A 1 132 ? -27.362 -11.441 41.777 1.00 95.25 132 GLN A O 1
ATOM 904 N N . TRP A 1 133 ? -25.114 -11.505 41.540 1.00 93.56 133 TRP A N 1
ATOM 905 C CA . TRP A 1 133 ? -25.095 -10.990 40.171 1.00 93.56 133 TRP A CA 1
ATOM 906 C C . TRP A 1 133 ? -26.030 -11.789 39.258 1.00 93.56 133 TRP A C 1
ATOM 908 O O . TRP A 1 133 ? -25.896 -13.001 39.105 1.00 93.56 133 TRP A O 1
ATOM 918 N N . SER A 1 134 ? -27.004 -11.106 38.662 1.00 93.62 134 SER A N 1
ATOM 919 C CA . SER A 1 134 ? -27.988 -11.719 37.766 1.00 93.62 134 SER A CA 1
ATOM 920 C C . SER A 1 134 ? -28.530 -10.719 36.745 1.00 93.62 134 SER A C 1
ATOM 922 O O . SER A 1 134 ? -28.410 -9.506 36.927 1.00 93.62 134 SER A O 1
ATOM 924 N N . GLY A 1 135 ? -29.127 -11.223 35.661 1.00 92.12 135 GLY A N 1
ATOM 925 C CA . GLY A 1 135 ? -29.714 -10.402 34.593 1.00 92.12 135 GLY A CA 1
ATOM 926 C C . GLY A 1 135 ? -28.711 -9.860 33.569 1.00 92.12 135 GLY A C 1
ATOM 927 O O . GLY A 1 135 ? -29.119 -9.167 32.641 1.00 92.12 135 GLY A O 1
ATOM 928 N N . GLY A 1 136 ? -27.423 -10.198 33.704 1.00 91.81 136 GLY A N 1
ATOM 929 C CA . GLY A 1 136 ? -26.391 -9.863 32.728 1.00 91.81 136 GLY A CA 1
ATOM 930 C C . GLY A 1 136 ? -26.676 -10.525 31.385 1.00 91.81 136 GLY A C 1
ATOM 931 O O . GLY A 1 136 ? -26.880 -11.739 31.323 1.00 91.81 136 GLY A O 1
ATOM 932 N N . GLY A 1 137 ? -26.697 -9.732 30.320 1.00 91.06 137 GLY A N 1
ATOM 933 C CA . GLY A 1 137 ? -26.927 -10.199 28.955 1.00 91.06 137 GLY A CA 1
ATOM 934 C C . GLY A 1 137 ? -25.813 -9.730 28.033 1.00 91.06 137 GLY A C 1
ATOM 935 O O . GLY A 1 137 ? -25.370 -8.585 28.144 1.00 91.06 137 GLY A O 1
ATOM 936 N N . ASP A 1 138 ? -25.381 -10.611 27.134 1.00 88.81 138 ASP A N 1
ATOM 937 C CA . ASP A 1 138 ? -24.322 -10.331 26.165 1.00 88.81 138 ASP A CA 1
ATOM 938 C C . ASP A 1 138 ? -24.680 -9.163 25.244 1.00 88.81 138 ASP A C 1
ATOM 940 O O . ASP A 1 138 ? -25.846 -8.914 24.921 1.00 88.81 138 ASP A O 1
ATOM 944 N N . GLY A 1 139 ? -23.654 -8.458 24.782 1.00 84.25 139 GLY A N 1
ATOM 945 C CA . GLY A 1 139 ? -23.816 -7.367 23.834 1.00 84.25 139 GLY A CA 1
ATOM 946 C C . GLY A 1 139 ? -22.518 -7.006 23.141 1.00 84.25 139 GLY A C 1
ATOM 947 O O . GLY A 1 139 ? -21.449 -7.475 23.527 1.00 84.25 139 GLY A O 1
ATOM 948 N N . ALA A 1 140 ? -22.605 -6.178 22.109 1.00 81.50 140 ALA A N 1
ATOM 949 C CA . ALA A 1 140 ? -21.441 -5.822 21.311 1.00 81.50 140 ALA A CA 1
ATOM 950 C C . ALA A 1 140 ? -20.508 -4.878 22.070 1.00 81.50 140 ALA A C 1
ATOM 952 O O . ALA A 1 140 ? -20.948 -4.119 22.935 1.00 81.50 140 ALA A O 1
ATOM 953 N N . TRP A 1 141 ? -19.236 -4.861 21.672 1.00 81.81 141 TRP A N 1
ATOM 954 C CA . TRP A 1 141 ? -18.340 -3.768 22.033 1.00 81.81 141 TRP A CA 1
ATOM 955 C C . TRP A 1 141 ? -18.822 -2.471 21.377 1.00 81.81 141 TRP A C 1
ATOM 957 O O . TRP A 1 141 ? -18.937 -2.365 20.156 1.00 81.81 141 TRP A O 1
ATOM 967 N N . GLY A 1 142 ? -19.148 -1.485 22.203 1.00 73.62 142 GLY A N 1
ATOM 968 C CA . GLY A 1 142 ? -19.896 -0.288 21.834 1.00 73.62 142 GLY A CA 1
ATOM 969 C C . GLY A 1 142 ? -19.053 0.846 21.255 1.00 73.62 142 GLY A C 1
ATOM 970 O O . GLY A 1 142 ? -19.620 1.833 20.784 1.00 73.62 142 GLY A O 1
ATOM 971 N N . TYR A 1 143 ? -17.720 0.733 21.263 1.00 79.31 143 TYR A N 1
ATOM 972 C CA . TYR A 1 143 ? -16.831 1.824 20.862 1.00 79.31 143 TYR A CA 1
ATOM 973 C C . TYR A 1 143 ? -15.760 1.383 19.867 1.00 79.31 143 TYR A C 1
ATOM 975 O O . TYR A 1 143 ? -14.839 0.638 20.200 1.00 79.31 143 TYR A O 1
ATOM 983 N N . LEU A 1 144 ? -15.810 1.960 18.663 1.00 80.00 144 LEU A N 1
ATOM 984 C CA . LEU A 1 144 ? -14.636 2.038 17.792 1.00 80.00 144 LEU A CA 1
ATOM 985 C C . LEU A 1 144 ? -13.587 2.961 18.438 1.00 80.00 144 LEU A C 1
ATOM 987 O O . LEU A 1 144 ? -12.450 2.559 18.673 1.00 80.00 144 LEU A O 1
ATOM 991 N N . LEU A 1 145 ? -14.027 4.173 18.789 1.00 80.06 145 LEU A N 1
ATOM 992 C CA . LEU A 1 145 ? -13.339 5.173 19.603 1.00 80.06 145 LEU A CA 1
ATOM 993 C C . LEU A 1 145 ? -14.379 5.940 20.426 1.00 80.06 145 LEU A C 1
ATOM 995 O O . LEU A 1 145 ? -15.488 6.198 19.952 1.00 80.06 145 LEU A O 1
ATOM 999 N N . ASN A 1 146 ? -14.023 6.359 21.636 1.00 79.50 146 ASN A N 1
ATOM 1000 C CA . ASN A 1 146 ? -14.878 7.228 22.434 1.00 79.50 146 ASN A CA 1
ATOM 1001 C C . ASN A 1 146 ? -14.797 8.699 22.011 1.00 79.50 146 ASN A C 1
ATOM 1003 O O . ASN A 1 146 ? -13.719 9.231 21.755 1.00 79.50 146 ASN A O 1
ATOM 1007 N N . MET A 1 147 ? -15.945 9.377 22.034 1.00 77.69 147 MET A N 1
ATOM 1008 C CA . MET A 1 147 ? -16.097 10.772 21.589 1.00 77.69 147 MET A CA 1
ATOM 1009 C C . MET A 1 147 ? -16.326 11.783 22.712 1.00 77.69 147 MET A C 1
ATOM 1011 O O . MET A 1 147 ? -16.405 12.986 22.478 1.00 77.69 147 MET A O 1
ATOM 1015 N N . SER A 1 148 ? -16.381 11.301 23.944 1.00 79.12 148 SER A N 1
ATOM 1016 C CA . SER A 1 148 ? -16.438 12.093 25.166 1.00 79.12 148 SER A CA 1
ATOM 1017 C C . SER A 1 148 ? -15.501 11.470 26.192 1.00 79.12 148 SER A C 1
ATOM 1019 O O . SER A 1 148 ? -15.094 10.316 26.038 1.00 79.12 148 SER A O 1
ATOM 1021 N N . SER A 1 149 ? -15.172 12.211 27.252 1.00 82.44 149 SER A N 1
ATOM 1022 C CA . SER A 1 149 ? -14.563 11.584 28.427 1.00 82.44 149 SER A CA 1
ATOM 1023 C C . SER A 1 149 ? -15.472 10.442 28.886 1.00 82.44 149 SER A C 1
ATOM 1025 O O . SER A 1 149 ? -16.665 10.665 29.109 1.00 82.44 149 SER A O 1
ATOM 1027 N N . LEU A 1 150 ? -14.936 9.225 28.934 1.00 78.88 150 LEU A N 1
ATOM 1028 C CA . LEU A 1 150 ? -15.658 8.043 29.393 1.00 78.88 150 LEU A CA 1
ATOM 1029 C C . LEU A 1 150 ? -15.108 7.594 30.737 1.00 78.88 150 LEU A C 1
ATOM 1031 O O . LEU A 1 150 ? -13.939 7.818 31.059 1.00 78.88 150 LEU A O 1
ATOM 1035 N N . TRP A 1 151 ? -15.953 6.872 31.466 1.00 86.19 151 TRP A N 1
ATOM 1036 C CA . TRP A 1 151 ? -15.630 6.227 32.733 1.00 86.19 151 TRP A CA 1
ATOM 1037 C C . TRP A 1 151 ? -15.323 7.207 33.883 1.00 86.19 151 TRP A C 1
ATOM 1039 O O . TRP A 1 151 ? -14.803 8.304 33.671 1.00 86.19 151 TRP A O 1
ATOM 1049 N N . PRO A 1 152 ? -15.576 6.829 35.147 1.00 87.06 152 PRO A N 1
ATOM 1050 C CA . PRO A 1 152 ? -15.258 7.686 36.294 1.00 87.06 152 PRO A CA 1
ATOM 1051 C C . PRO A 1 152 ? -13.771 8.018 36.467 1.00 87.06 152 PRO A C 1
ATOM 1053 O O . PRO A 1 152 ? -13.435 8.999 37.124 1.00 87.06 152 PRO A O 1
ATOM 1056 N N . THR A 1 153 ? -12.856 7.243 35.873 1.00 85.12 153 THR A N 1
ATOM 1057 C CA . THR A 1 153 ? -11.431 7.616 35.807 1.00 85.12 153 THR A CA 1
ATOM 1058 C C . THR A 1 153 ? -11.141 8.831 34.928 1.00 85.12 153 THR A C 1
ATOM 1060 O O . THR A 1 153 ? -10.010 9.306 34.952 1.00 85.12 153 THR A O 1
ATOM 1063 N N . GLY A 1 154 ? -12.110 9.313 34.144 1.00 82.94 154 GLY A N 1
ATOM 1064 C CA . GLY A 1 154 ? -11.906 10.412 33.206 1.00 82.94 154 GLY A CA 1
ATOM 1065 C C . GLY A 1 154 ? -11.005 10.008 32.044 1.00 82.94 154 GLY A C 1
ATOM 1066 O O . GLY A 1 154 ? -10.054 10.720 31.720 1.00 82.94 154 GLY A O 1
ATOM 1067 N N . LEU A 1 155 ? -11.259 8.841 31.438 1.00 79.75 155 LEU A N 1
ATOM 1068 C CA . LEU A 1 155 ? -10.532 8.456 30.232 1.00 79.75 155 LEU A CA 1
ATOM 1069 C C . LEU A 1 155 ? -10.873 9.444 29.124 1.00 79.75 155 LEU A C 1
ATOM 1071 O O . LEU A 1 155 ? -12.016 9.523 28.677 1.00 79.75 155 LEU A O 1
ATOM 1075 N N . GLY A 1 156 ? -9.857 10.193 28.699 1.00 76.00 156 GLY A N 1
ATOM 1076 C CA . GLY A 1 156 ? -9.995 11.227 27.682 1.00 76.00 156 GLY A CA 1
ATOM 1077 C C . GLY A 1 156 ? -10.587 10.715 26.368 1.00 76.00 156 GLY A C 1
ATOM 1078 O O . GLY A 1 156 ? -10.609 9.517 26.081 1.00 76.00 156 GLY A O 1
ATOM 1079 N N . ILE A 1 157 ? -11.057 11.658 25.557 1.00 77.31 157 ILE A N 1
ATOM 1080 C CA . ILE A 1 157 ? -11.589 11.417 24.210 1.00 77.31 157 ILE A CA 1
ATOM 1081 C C . ILE A 1 157 ? -10.568 10.610 23.380 1.00 77.31 157 ILE A C 1
ATOM 1083 O O . ILE A 1 157 ? -9.362 10.814 23.521 1.00 77.31 157 ILE A O 1
ATOM 1087 N N . THR A 1 158 ? -11.037 9.689 22.534 1.00 74.06 158 THR A N 1
ATOM 1088 C CA . THR A 1 158 ? -10.264 8.747 21.688 1.00 74.06 158 THR A CA 1
ATOM 1089 C C . THR A 1 158 ? -9.359 7.731 22.400 1.00 74.06 158 THR A C 1
ATOM 1091 O O . THR A 1 158 ? -8.599 7.021 21.748 1.00 74.06 158 THR A O 1
ATOM 1094 N N . ARG A 1 159 ? -9.427 7.607 23.730 1.00 77.19 159 ARG A N 1
ATOM 1095 C CA . ARG A 1 159 ? -8.611 6.645 24.488 1.00 77.19 159 ARG A CA 1
ATOM 1096 C C . ARG A 1 159 ? -9.245 5.271 24.681 1.00 77.19 159 ARG A C 1
ATOM 1098 O O . ARG A 1 159 ? -8.533 4.377 25.115 1.00 77.19 159 ARG A O 1
ATOM 1105 N N . TYR A 1 160 ? -10.531 5.090 24.400 1.00 80.50 160 TYR A N 1
ATOM 1106 C CA . TYR A 1 160 ? -11.273 3.855 24.659 1.00 80.50 160 TYR A CA 1
ATOM 1107 C C . TYR A 1 160 ? -11.933 3.300 23.394 1.00 80.50 160 TYR A C 1
ATOM 1109 O O . TYR A 1 160 ? -12.561 4.061 22.658 1.00 80.50 160 TYR A O 1
ATOM 1117 N N . GLY A 1 161 ? -11.828 1.988 23.174 1.00 80.31 161 GLY A N 1
ATOM 1118 C CA . GLY A 1 161 ? -12.489 1.265 22.082 1.00 80.31 161 GLY A CA 1
ATOM 1119 C C . GLY A 1 161 ? -11.544 0.340 21.316 1.00 80.31 161 GLY A C 1
ATOM 1120 O O . GLY A 1 161 ? -10.395 0.150 21.715 1.00 80.31 161 GLY A O 1
ATOM 1121 N N . VAL A 1 162 ? -12.012 -0.209 20.193 1.00 77.94 162 VAL A N 1
ATOM 1122 C CA . VAL A 1 162 ? -11.219 -1.105 19.325 1.00 77.94 162 VAL A CA 1
ATOM 1123 C C . VAL A 1 162 ? -9.938 -0.426 18.813 1.00 77.94 162 VAL A C 1
ATOM 1125 O O . VAL A 1 162 ? -8.915 -1.097 18.682 1.00 77.94 162 VAL A O 1
ATOM 1128 N N . LEU A 1 163 ? -9.969 0.895 18.569 1.00 74.81 163 LEU A N 1
ATOM 1129 C CA . LEU A 1 163 ? -8.804 1.683 18.119 1.00 74.81 163 LEU A CA 1
ATOM 1130 C C . LEU A 1 163 ? -8.176 2.545 19.233 1.00 74.81 163 LEU A C 1
ATOM 1132 O O . LEU A 1 163 ? -7.292 3.363 18.963 1.00 74.81 163 LEU A O 1
ATOM 1136 N N . GLY A 1 164 ? -8.681 2.432 20.465 1.00 73.56 164 GLY A N 1
ATOM 1137 C CA . GLY A 1 164 ? -8.237 3.225 21.608 1.00 73.56 164 GLY A CA 1
ATOM 1138 C C . GLY A 1 164 ? -7.023 2.617 22.311 1.00 73.56 164 GLY A C 1
ATOM 1139 O O . GLY A 1 164 ? -6.785 1.414 22.262 1.00 73.56 164 GLY A O 1
ATOM 1140 N N . THR A 1 165 ? -6.273 3.445 23.043 1.00 70.50 165 THR A N 1
ATOM 1141 C CA . THR A 1 165 ? -5.153 2.980 23.888 1.00 70.50 165 THR A CA 1
ATOM 1142 C C . THR A 1 165 ? -5.603 2.056 25.024 1.00 70.50 165 THR A C 1
ATOM 1144 O O . THR A 1 165 ? -4.848 1.205 25.486 1.00 70.50 165 THR A O 1
ATOM 1147 N N . THR A 1 166 ? -6.836 2.242 25.491 1.00 76.75 166 THR A N 1
ATOM 1148 C CA . THR A 1 166 ? -7.516 1.409 26.478 1.00 76.75 166 THR A CA 1
ATOM 1149 C C . THR A 1 166 ? -8.609 0.614 25.771 1.00 76.75 166 THR A C 1
ATOM 1151 O O . THR A 1 166 ? -9.407 1.165 25.017 1.00 76.75 166 THR A O 1
ATOM 1154 N N . ARG A 1 167 ? -8.654 -0.691 26.029 1.00 76.56 167 ARG A N 1
ATOM 1155 C CA . ARG A 1 167 ? -9.584 -1.628 25.385 1.00 76.56 167 ARG A CA 1
ATOM 1156 C C . ARG A 1 167 ? -10.857 -1.814 26.200 1.00 76.56 167 ARG A C 1
ATOM 1158 O O . ARG A 1 167 ? -10.930 -1.364 27.344 1.00 76.56 167 ARG A O 1
ATOM 1165 N N . CYS A 1 168 ? -11.812 -2.532 25.613 1.00 77.81 168 CYS A N 1
ATOM 1166 C CA . CYS A 1 168 ? -12.987 -3.036 26.312 1.00 77.81 168 CYS A CA 1
ATOM 1167 C C . CYS A 1 168 ? -12.578 -3.795 27.582 1.00 77.81 168 CYS A C 1
ATOM 1169 O O . CYS A 1 168 ? -11.613 -4.560 27.573 1.00 77.81 168 CYS A O 1
ATOM 1171 N N . TYR A 1 169 ? -13.293 -3.543 28.681 1.00 80.12 169 TYR A N 1
ATOM 1172 C CA . TYR A 1 169 ? -12.942 -4.081 30.000 1.00 80.12 169 TYR A CA 1
ATOM 1173 C C . TYR A 1 169 ? -13.446 -5.512 30.235 1.00 80.12 169 TYR A C 1
ATOM 1175 O O . TYR A 1 169 ? -13.048 -6.140 31.213 1.00 80.12 169 TYR A O 1
ATOM 1183 N N . VAL A 1 170 ? -14.319 -6.014 29.357 1.00 78.19 170 VAL A N 1
ATOM 1184 C CA . VAL A 1 170 ? -14.974 -7.329 29.438 1.00 78.19 170 VAL A CA 1
ATOM 1185 C C . VAL A 1 170 ? -15.022 -8.001 28.057 1.00 78.19 170 VAL A C 1
ATOM 1187 O O . VAL A 1 170 ? -14.814 -7.339 27.035 1.00 78.19 170 VAL A O 1
ATOM 1190 N N . GLY A 1 171 ? -15.289 -9.312 28.027 1.00 76.12 171 GLY A N 1
ATOM 1191 C CA . GLY A 1 171 ? -15.252 -10.145 26.813 1.00 76.12 171 GLY A CA 1
ATOM 1192 C C . GLY A 1 171 ? -13.896 -10.776 26.506 1.00 76.12 171 GLY A C 1
ATOM 1193 O O . GLY A 1 171 ? -12.893 -10.320 27.017 1.00 76.12 171 GLY A O 1
ATOM 1194 N N . SER A 1 172 ? -13.811 -11.795 25.654 1.00 72.38 172 SER A N 1
ATOM 1195 C CA . SER A 1 172 ? -12.527 -12.352 25.182 1.00 72.38 172 SER A CA 1
ATOM 1196 C C . SER A 1 172 ? -12.549 -12.557 23.680 1.00 72.38 172 SER A C 1
ATOM 1198 O O . SER A 1 172 ? -13.593 -12.499 23.041 1.00 72.38 172 SER A O 1
ATOM 1200 N N . TYR A 1 173 ? -11.365 -12.765 23.116 1.00 71.88 173 TYR A N 1
ATOM 1201 C CA . TYR A 1 173 ? -11.188 -13.092 21.714 1.00 71.88 173 TYR A CA 1
ATOM 1202 C C . T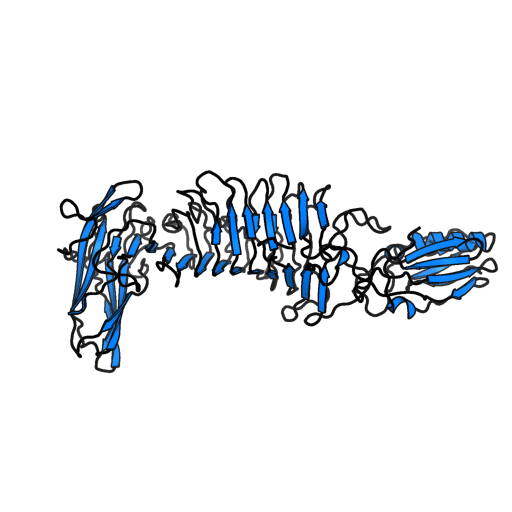YR A 1 173 ? -10.045 -14.103 21.570 1.00 71.88 173 TYR A C 1
ATOM 1204 O O . TYR A 1 173 ? -9.082 -14.116 22.344 1.00 71.88 173 TYR A O 1
ATOM 1212 N N . THR A 1 174 ? -10.140 -14.933 20.544 1.00 73.62 174 THR A N 1
ATOM 1213 C CA . THR A 1 174 ? -9.188 -15.973 20.178 1.00 73.62 174 THR A CA 1
ATOM 1214 C C . THR A 1 174 ? -8.544 -15.614 18.845 1.00 73.62 174 THR A C 1
ATOM 1216 O O . THR A 1 174 ? -9.198 -15.541 17.803 1.00 73.62 174 THR A O 1
ATOM 1219 N N . PHE A 1 175 ? -7.227 -15.398 18.849 1.00 72.06 175 PHE A N 1
ATOM 1220 C CA . PHE A 1 175 ? -6.502 -15.127 17.606 1.00 72.06 175 PHE A CA 1
ATOM 1221 C C . PHE A 1 175 ? -6.586 -16.308 16.637 1.00 72.06 175 PHE A C 1
ATOM 1223 O O . PHE A 1 175 ? -6.375 -17.461 17.024 1.00 72.06 175 PHE A O 1
ATOM 1230 N N . GLY A 1 176 ? -6.785 -15.998 15.357 1.00 71.31 176 GLY A N 1
ATOM 1231 C CA . GLY A 1 176 ? -6.883 -16.969 14.272 1.00 71.31 176 GLY A CA 1
ATOM 1232 C C . GLY A 1 176 ? -8.290 -17.523 14.026 1.00 71.31 176 GLY A C 1
ATOM 1233 O O . GLY A 1 176 ? -8.495 -18.101 12.964 1.00 71.31 176 GLY A O 1
ATOM 1234 N N . SER A 1 177 ? -9.244 -17.331 14.944 1.00 74.69 177 SER A N 1
ATOM 1235 C CA . SER A 1 177 ? -10.651 -17.731 14.759 1.00 74.69 177 SER A CA 1
ATOM 1236 C C . SER A 1 177 ? -11.623 -16.561 14.819 1.00 74.69 177 SER A C 1
ATOM 1238 O O . SER A 1 177 ? -12.606 -16.555 14.079 1.00 74.69 177 SER A O 1
ATOM 1240 N N . ASP A 1 178 ? -11.356 -15.574 15.674 1.00 77.12 178 ASP A N 1
ATOM 1241 C CA . ASP A 1 178 ? -12.346 -14.548 15.981 1.00 77.12 178 ASP A CA 1
ATOM 1242 C C . ASP A 1 178 ? -12.183 -13.323 15.079 1.00 77.12 178 ASP A C 1
ATOM 1244 O O . ASP A 1 178 ? -11.073 -12.927 14.701 1.00 77.12 178 ASP A O 1
ATOM 1248 N N . LYS A 1 179 ? -13.324 -12.705 14.760 1.00 81.69 179 LYS A N 1
ATOM 1249 C CA . LYS A 1 179 ? -13.413 -11.433 14.045 1.00 81.69 179 LYS A CA 1
ATOM 1250 C C . LYS A 1 179 ? -14.157 -10.407 14.887 1.00 81.69 179 LYS A C 1
ATOM 1252 O O . LYS A 1 179 ? -15.166 -10.721 15.513 1.00 81.69 179 LYS A O 1
ATOM 1257 N N . ILE A 1 180 ? -13.669 -9.176 14.869 1.00 82.06 180 ILE A N 1
ATOM 1258 C CA . ILE A 1 180 ? -14.318 -8.029 15.498 1.00 82.06 180 ILE A CA 1
ATOM 1259 C C . ILE A 1 180 ? -15.047 -7.274 14.402 1.00 82.06 180 ILE A C 1
ATOM 1261 O O . ILE A 1 180 ? -14.403 -6.805 13.466 1.00 82.06 180 ILE A O 1
ATOM 1265 N N . ILE A 1 181 ? -16.367 -7.144 14.518 1.00 85.50 181 ILE A N 1
ATOM 1266 C CA . ILE A 1 181 ? -17.164 -6.403 13.540 1.00 85.50 181 ILE A CA 1
ATOM 1267 C C . ILE A 1 181 ? -17.537 -5.049 14.129 1.00 85.50 181 ILE A C 1
ATOM 1269 O O . ILE A 1 181 ? -18.356 -4.934 15.041 1.00 85.50 181 ILE A O 1
ATOM 1273 N N . CYS A 1 182 ? -16.891 -4.018 13.608 1.00 84.88 182 CYS A N 1
ATOM 1274 C CA . CYS A 1 182 ? -17.078 -2.636 13.986 1.00 84.88 182 CYS A CA 1
ATOM 1275 C C . CYS A 1 182 ? -18.318 -2.076 13.295 1.00 84.88 182 CYS A C 1
ATOM 1277 O O . CYS A 1 182 ? -18.394 -2.020 12.069 1.00 84.88 182 CYS A O 1
ATOM 1279 N N . ARG A 1 183 ? -19.263 -1.596 14.099 1.00 84.88 183 ARG A N 1
ATOM 1280 C CA . ARG A 1 183 ? -20.452 -0.896 13.619 1.00 84.88 183 ARG A CA 1
ATOM 1281 C C . ARG A 1 183 ? -20.085 0.300 12.725 1.00 84.88 183 ARG A C 1
ATOM 1283 O O . ARG A 1 183 ? -19.140 1.038 13.026 1.00 84.88 183 ARG A O 1
ATOM 1290 N N . SER A 1 184 ? -20.839 0.509 11.651 1.00 87.62 184 SER A N 1
ATOM 1291 C CA . SER A 1 184 ? -20.569 1.523 10.628 1.00 87.62 184 SER A CA 1
ATOM 1292 C C . SER A 1 184 ? -21.600 2.672 10.635 1.00 87.62 184 SER A C 1
ATOM 1294 O O . SER A 1 184 ? -22.365 2.836 11.588 1.00 87.62 184 SER A O 1
ATOM 1296 N N . GLY A 1 185 ? -21.559 3.572 9.644 1.00 87.25 185 GLY A N 1
ATOM 1297 C CA . GLY A 1 185 ? -22.533 4.668 9.515 1.00 87.25 185 GLY A CA 1
ATOM 1298 C C . GLY A 1 185 ? -22.297 5.841 10.475 1.00 87.25 185 GLY A C 1
ATOM 1299 O O . GLY A 1 185 ? -23.250 6.506 10.892 1.00 87.25 185 GLY A O 1
ATOM 1300 N N . LYS A 1 186 ? -21.044 6.082 10.890 1.00 86.75 186 LYS A N 1
ATOM 1301 C CA . LYS A 1 186 ? -20.678 7.132 11.859 1.00 86.75 186 LYS A CA 1
ATOM 1302 C C . LYS A 1 186 ? -19.593 8.064 11.324 1.00 86.75 186 LYS A C 1
ATOM 1304 O O . LYS A 1 186 ? -18.616 7.615 10.735 1.00 86.75 186 LYS A O 1
ATOM 1309 N N . THR A 1 187 ? -19.686 9.350 11.651 1.00 87.69 187 THR A N 1
ATOM 1310 C CA . THR A 1 187 ? -18.557 10.285 11.522 1.00 87.69 187 THR A CA 1
ATOM 1311 C C . THR A 1 187 ? -17.973 10.557 12.901 1.00 87.69 187 THR A C 1
ATOM 1313 O O . THR A 1 187 ? -18.678 10.977 13.817 1.00 87.69 187 THR A O 1
ATOM 1316 N N . ILE A 1 188 ? -16.680 10.293 13.049 1.00 81.69 188 ILE A N 1
ATOM 1317 C CA . ILE A 1 188 ? -15.915 10.416 14.287 1.00 81.69 188 ILE A CA 1
ATOM 1318 C C . ILE A 1 188 ? -14.911 11.548 14.077 1.00 81.69 188 ILE A C 1
ATOM 1320 O O . ILE A 1 188 ? -13.988 11.407 13.283 1.00 81.69 188 ILE A O 1
ATOM 1324 N N . THR A 1 189 ? -15.082 12.674 14.768 1.00 79.38 189 THR A N 1
ATOM 1325 C CA . THR A 1 189 ? -14.232 13.865 14.597 1.00 79.38 189 THR A CA 1
ATOM 1326 C C . THR A 1 189 ? -13.406 14.143 15.850 1.00 79.38 189 THR A C 1
ATOM 1328 O O . THR A 1 189 ? -13.962 14.531 16.875 1.00 79.38 189 THR A O 1
ATOM 1331 N N . SER A 1 190 ? -12.076 14.027 15.793 1.00 70.94 190 SER A N 1
ATOM 1332 C CA . SER A 1 190 ? -11.216 14.337 16.945 1.00 70.94 190 SER A CA 1
ATOM 1333 C C . SER A 1 190 ? -11.122 15.859 17.165 1.00 70.94 190 SER A C 1
ATOM 1335 O O . SER A 1 190 ? -10.291 16.529 16.561 1.00 70.94 190 SER A O 1
ATOM 1337 N N . SER A 1 191 ? -11.976 16.446 18.004 1.00 57.41 191 SER A N 1
ATOM 1338 C CA . SER A 1 191 ? -12.038 17.908 18.206 1.00 57.41 191 SER A CA 1
ATOM 1339 C C . SER A 1 191 ? -10.928 18.497 19.094 1.00 57.41 191 SER A C 1
ATOM 1341 O O . SER A 1 191 ? -10.735 19.708 19.083 1.00 57.41 191 SER A O 1
ATOM 1343 N N . GLY A 1 192 ? -10.187 17.672 19.844 1.00 53.88 192 GLY A N 1
ATOM 1344 C CA . GLY A 1 192 ? -9.199 18.116 20.844 1.00 53.88 192 GLY A CA 1
ATOM 1345 C C . GLY A 1 192 ? -7.730 17.872 20.492 1.00 53.88 192 GLY A C 1
ATOM 1346 O O . GLY A 1 192 ? -6.894 17.891 21.392 1.00 53.88 192 GLY A O 1
ATOM 1347 N N . GLY A 1 193 ? -7.423 17.595 19.220 1.00 51.19 193 GLY A N 1
ATOM 1348 C CA . GLY A 1 193 ? -6.200 16.889 18.849 1.00 51.19 193 GLY A CA 1
ATOM 1349 C C . GLY A 1 193 ? -6.261 15.446 19.360 1.00 51.19 193 GLY A C 1
ATOM 1350 O O . GLY A 1 193 ? -6.709 15.170 20.475 1.00 51.19 193 GLY A O 1
ATOM 1351 N N . LEU A 1 194 ? -5.831 14.482 18.550 1.00 52.72 194 LEU A N 1
ATOM 1352 C CA . LEU A 1 194 ? -5.412 13.216 19.147 1.00 52.72 194 LEU A CA 1
ATOM 1353 C C . LEU A 1 194 ? -4.274 13.567 20.123 1.00 52.72 194 LEU A C 1
ATOM 1355 O O . LEU A 1 194 ? -3.462 14.437 19.778 1.00 52.72 194 LEU A O 1
ATOM 1359 N N . PRO A 1 195 ? -4.192 12.962 21.329 1.00 50.09 195 PRO A N 1
ATOM 1360 C CA . PRO A 1 195 ? -2.957 13.020 22.102 1.00 50.09 195 PRO A CA 1
ATOM 1361 C C . PRO A 1 195 ? -1.816 12.777 21.123 1.00 50.09 195 PRO A C 1
ATOM 1363 O O . PRO A 1 195 ? -1.959 11.916 20.256 1.00 50.09 195 PRO A O 1
ATOM 1366 N N . SER A 1 196 ? -0.741 13.556 21.217 1.00 44.59 196 SER A N 1
ATOM 1367 C CA . SER A 1 196 ? 0.349 13.626 20.233 1.00 44.59 196 SER A CA 1
ATOM 1368 C C . SER A 1 196 ? 0.948 12.277 19.826 1.00 44.59 196 SER A C 1
ATOM 1370 O O . SER A 1 196 ? 1.764 12.239 18.920 1.00 44.59 196 SER A O 1
ATOM 1372 N N . ASN A 1 197 ? 0.538 11.171 20.448 1.00 46.22 197 ASN A N 1
ATOM 1373 C CA . ASN A 1 197 ? 0.849 9.829 20.028 1.00 46.22 197 ASN A CA 1
ATOM 1374 C C . ASN A 1 197 ? -0.351 8.881 20.298 1.00 46.22 197 ASN A C 1
ATOM 1376 O O . ASN A 1 197 ? -0.852 8.843 21.424 1.00 46.22 197 ASN A O 1
ATOM 1380 N N . TYR A 1 198 ? -0.718 8.071 19.293 1.00 51.28 198 TYR A N 1
ATOM 1381 C CA . TYR A 1 198 ? -1.445 6.787 19.369 1.00 51.28 198 TYR A CA 1
ATOM 1382 C C . TYR A 1 198 ? -2.989 6.760 19.294 1.00 51.28 198 TYR A C 1
ATOM 1384 O O . TYR A 1 198 ? -3.685 6.778 20.307 1.00 51.28 198 TYR A O 1
ATOM 1392 N N . CYS A 1 199 ? -3.516 6.471 18.097 1.00 49.31 199 CYS A N 1
ATOM 1393 C CA . CYS A 1 199 ? -4.487 5.374 17.986 1.00 49.31 199 CYS A CA 1
ATOM 1394 C C . CYS A 1 199 ? -3.654 4.083 17.938 1.00 49.31 199 CYS A C 1
ATOM 1396 O O . CYS A 1 199 ? -3.061 3.800 16.896 1.00 49.31 199 CYS A O 1
ATOM 1398 N N . ASP A 1 200 ? -3.491 3.391 19.075 1.00 53.78 200 ASP A N 1
ATOM 1399 C CA . ASP A 1 200 ? -2.711 2.146 19.143 1.00 53.78 200 ASP A CA 1
ATOM 1400 C C . ASP A 1 200 ? -3.604 0.939 18.861 1.00 53.78 200 ASP A C 1
ATOM 1402 O O . ASP A 1 200 ? -4.386 0.496 19.699 1.00 53.78 200 ASP A O 1
ATOM 1406 N N . PHE A 1 201 ? -3.453 0.374 17.678 1.00 55.06 201 PHE A N 1
ATOM 1407 C CA . PHE A 1 201 ? -4.141 -0.832 17.271 1.00 55.06 201 PHE A CA 1
ATOM 1408 C C . PHE A 1 201 ? -3.413 -2.129 17.664 1.00 55.06 201 PHE A C 1
ATOM 1410 O O . PHE A 1 201 ? -3.951 -3.206 17.412 1.00 55.06 201 PHE A O 1
ATOM 1417 N N . GLY A 1 202 ? -2.204 -2.105 18.242 1.00 45.56 202 GLY A N 1
ATOM 1418 C CA . GLY A 1 202 ? -1.334 -3.294 18.209 1.00 45.56 202 GLY A CA 1
ATOM 1419 C C . GLY A 1 202 ? -0.744 -3.813 19.517 1.00 45.56 202 GLY A C 1
ATOM 1420 O O . GLY A 1 202 ? 0.145 -4.659 19.464 1.00 45.56 202 GLY A O 1
ATOM 1421 N N . ALA A 1 203 ? -1.263 -3.453 20.685 1.00 51.84 203 ALA A N 1
ATOM 1422 C CA . ALA A 1 203 ? -0.965 -4.200 21.914 1.00 51.84 203 ALA A CA 1
ATOM 1423 C C . ALA A 1 203 ? -2.103 -5.162 22.314 1.00 51.84 203 ALA A C 1
ATOM 1425 O O . ALA A 1 203 ? -2.547 -5.115 23.459 1.00 51.84 203 ALA A O 1
ATOM 1426 N N . TRP A 1 204 ? -2.630 -5.991 21.390 1.00 60.31 204 TRP A N 1
ATOM 1427 C CA . TRP A 1 204 ? -3.647 -7.000 21.745 1.00 60.31 204 TRP A CA 1
ATOM 1428 C C . TRP A 1 204 ? -2.968 -8.123 22.547 1.00 60.31 204 TRP A C 1
ATOM 1430 O O . TRP A 1 204 ? -2.119 -8.819 21.984 1.00 60.31 204 TRP A O 1
ATOM 1440 N N . PRO A 1 205 ? -3.266 -8.301 23.857 1.00 52.19 205 PRO A N 1
ATOM 1441 C CA . PRO A 1 205 ? -2.633 -9.348 24.657 1.00 52.19 205 PRO A CA 1
ATOM 1442 C C . PRO A 1 205 ? -2.826 -10.714 23.995 1.00 52.19 205 PRO A C 1
ATOM 1444 O O . PRO A 1 205 ? -3.941 -11.036 23.594 1.00 52.19 205 PRO A O 1
ATOM 1447 N N . GLY A 1 206 ? -1.750 -11.495 23.859 1.00 55.25 206 GLY A N 1
ATOM 1448 C CA . GLY A 1 206 ? -1.771 -12.832 23.248 1.00 55.25 206 GLY A CA 1
ATOM 1449 C C . GLY A 1 206 ? -1.530 -12.878 21.734 1.00 55.25 206 GLY A C 1
ATOM 1450 O O . GLY A 1 206 ? -1.505 -13.974 21.170 1.00 55.25 206 GLY A O 1
ATOM 1451 N N . ALA A 1 207 ? -1.335 -11.730 21.073 1.00 55.00 207 ALA A N 1
ATOM 1452 C CA . ALA A 1 207 ? -1.058 -11.705 19.642 1.00 55.00 207 ALA A CA 1
ATOM 1453 C C . ALA A 1 207 ? 0.300 -12.347 19.343 1.00 55.00 207 ALA A C 1
ATOM 1455 O O . ALA A 1 207 ? 1.281 -12.144 20.063 1.00 55.00 207 ALA A O 1
ATOM 1456 N N . SER A 1 208 ? 0.353 -13.132 18.270 1.00 61.38 208 SER A N 1
ATOM 1457 C CA . SER A 1 208 ? 1.592 -13.714 17.763 1.00 61.38 208 SER A CA 1
ATOM 1458 C C . SER A 1 208 ? 1.680 -13.478 16.264 1.00 61.38 208 SER A C 1
ATOM 1460 O O . SER A 1 208 ? 0.656 -13.359 15.594 1.00 61.38 208 SER A O 1
ATOM 1462 N N . GLN A 1 209 ? 2.893 -13.501 15.714 1.00 60.19 209 GLN A N 1
ATOM 1463 C CA . GLN A 1 209 ? 3.112 -13.405 14.265 1.00 60.19 209 GLN A CA 1
ATOM 1464 C C . GLN A 1 209 ? 2.336 -14.458 13.451 1.00 60.19 209 GLN A C 1
ATOM 1466 O O . GLN A 1 209 ? 2.021 -14.233 12.284 1.00 60.19 209 GLN A O 1
ATOM 1471 N N . TYR A 1 210 ? 1.990 -15.586 14.079 1.00 65.75 210 TYR A N 1
ATOM 1472 C CA . TYR A 1 210 ? 1.341 -16.729 13.439 1.00 65.75 210 TYR A CA 1
ATOM 1473 C C . TYR A 1 210 ? -0.184 -16.728 13.540 1.00 65.75 210 TYR A C 1
ATOM 1475 O O . TYR A 1 210 ? -0.829 -17.543 12.887 1.00 65.75 210 TYR A O 1
ATOM 1483 N N . LYS A 1 211 ? -0.776 -15.862 14.370 1.00 71.81 211 LYS A N 1
ATOM 1484 C CA . LYS A 1 211 ? -2.227 -15.827 14.563 1.00 71.81 211 LYS A CA 1
ATOM 1485 C C . LYS A 1 211 ? -2.747 -14.416 14.353 1.00 71.81 211 LYS A C 1
ATOM 1487 O O . LYS A 1 211 ? -2.414 -13.504 15.104 1.00 71.81 211 LYS A O 1
ATOM 1492 N N . ARG A 1 212 ? -3.568 -14.270 13.318 1.00 77.12 212 ARG A N 1
ATOM 1493 C CA . ARG A 1 212 ? -4.137 -13.001 12.877 1.00 77.12 212 ARG A CA 1
ATOM 1494 C C . ARG A 1 212 ? -5.398 -12.660 13.669 1.00 77.12 212 ARG A C 1
ATOM 1496 O O . ARG A 1 212 ? -6.230 -13.536 13.894 1.00 77.12 212 ARG A O 1
ATOM 1503 N N . LEU A 1 213 ? -5.545 -11.398 14.059 1.00 77.38 213 LEU A N 1
ATOM 1504 C CA . LEU A 1 213 ? -6.826 -10.826 14.479 1.00 77.38 213 LEU A CA 1
ATOM 1505 C C . LEU A 1 213 ? -7.448 -10.085 13.289 1.00 77.38 213 LEU A C 1
ATOM 1507 O O . LEU A 1 213 ? -6.748 -9.359 12.581 1.00 77.38 213 LEU A O 1
ATOM 1511 N N . VAL A 1 214 ? -8.746 -10.284 13.064 1.00 83.06 214 VAL A N 1
ATOM 1512 C CA . VAL A 1 214 ? -9.492 -9.609 11.996 1.00 83.06 214 VAL A CA 1
ATOM 1513 C C . VAL A 1 214 ? -10.398 -8.549 12.608 1.00 83.06 214 VAL A C 1
ATOM 1515 O O . VAL A 1 214 ? -11.174 -8.845 13.515 1.00 83.06 214 VAL A O 1
ATOM 1518 N N . VAL A 1 215 ? -10.299 -7.324 12.101 1.00 83.88 215 VAL A N 1
ATOM 1519 C CA . VAL A 1 215 ? -11.216 -6.222 12.403 1.00 83.88 215 VAL A CA 1
ATOM 1520 C C . VAL A 1 215 ? -11.894 -5.829 11.101 1.00 83.88 215 VAL A C 1
ATOM 1522 O O . VAL A 1 215 ? -11.222 -5.466 10.140 1.00 83.88 215 VAL A O 1
ATOM 1525 N N . GLU A 1 216 ? -13.214 -5.913 11.062 1.00 88.81 216 GLU A N 1
ATOM 1526 C CA . GLU A 1 216 ? -14.022 -5.646 9.879 1.00 88.81 216 GLU A CA 1
ATOM 1527 C C . GLU A 1 216 ? -15.002 -4.514 10.170 1.00 88.81 216 GLU A C 1
ATOM 1529 O O . GLU A 1 216 ? -15.661 -4.511 11.205 1.00 88.81 216 GLU A O 1
ATOM 1534 N N . MET A 1 217 ? -15.091 -3.536 9.278 1.00 90.12 217 MET A N 1
ATOM 1535 C CA . MET A 1 217 ? -16.165 -2.548 9.319 1.00 90.12 217 MET A CA 1
ATOM 1536 C C . MET A 1 217 ? -17.419 -3.164 8.708 1.00 90.12 217 MET A C 1
ATOM 1538 O O . MET A 1 217 ? -17.349 -3.709 7.612 1.00 90.12 217 MET A O 1
ATOM 1542 N N . ASP A 1 218 ? -18.542 -3.076 9.415 1.00 88.88 218 ASP A N 1
ATOM 1543 C CA . ASP A 1 218 ? -19.809 -3.648 8.965 1.00 88.88 218 ASP A CA 1
ATOM 1544 C C . ASP A 1 218 ? -20.274 -3.045 7.632 1.00 88.88 218 ASP A C 1
ATOM 1546 O O . ASP A 1 218 ? -20.225 -1.826 7.437 1.00 88.88 218 ASP A O 1
ATOM 1550 N N . ASP A 1 219 ? -20.771 -3.906 6.751 1.00 89.12 219 ASP A N 1
ATOM 1551 C CA . ASP A 1 219 ? -21.358 -3.572 5.453 1.00 89.12 219 ASP A CA 1
ATOM 1552 C C . ASP A 1 219 ? -22.881 -3.351 5.5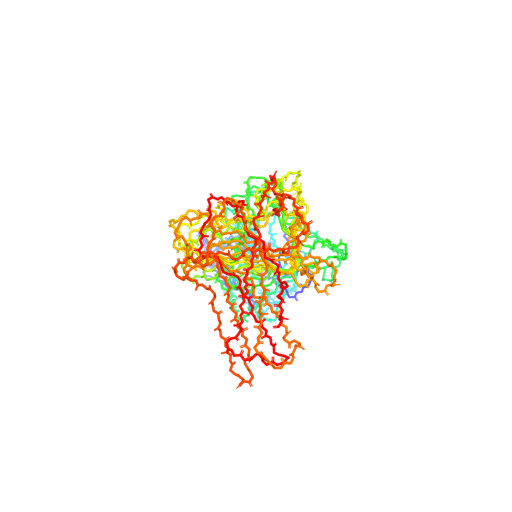17 1.00 89.12 219 ASP A C 1
ATOM 1554 O O . ASP A 1 219 ? -23.524 -3.128 4.491 1.00 89.12 219 ASP A O 1
ATOM 1558 N N . GLY A 1 220 ? -23.452 -3.382 6.724 1.00 85.62 220 GLY A N 1
ATOM 1559 C CA . GLY A 1 220 ? -24.879 -3.242 6.994 1.00 85.62 220 GLY A CA 1
ATOM 1560 C C . GLY A 1 220 ? -25.588 -4.579 7.209 1.00 85.62 220 GLY A C 1
ATOM 1561 O O . GLY A 1 220 ? -26.799 -4.596 7.442 1.00 85.62 220 GLY A O 1
ATOM 1562 N N . THR A 1 221 ? -24.876 -5.708 7.138 1.00 87.25 221 THR A N 1
ATOM 1563 C CA . THR A 1 221 ? -25.459 -7.034 7.386 1.00 87.25 221 THR A CA 1
ATOM 1564 C C . THR A 1 221 ? -25.474 -7.391 8.869 1.00 87.25 221 THR A C 1
ATOM 1566 O O . THR A 1 221 ? -26.439 -7.996 9.351 1.00 87.25 221 THR A O 1
ATOM 1569 N N . GLU A 1 222 ? -24.458 -6.978 9.630 1.00 84.94 222 GLU A N 1
ATOM 1570 C CA . GLU A 1 222 ? -24.437 -7.146 11.079 1.00 84.94 222 GLU A CA 1
ATOM 1571 C C . GLU A 1 222 ? -25.324 -6.140 11.794 1.00 84.94 222 GLU A C 1
ATOM 1573 O O . GLU A 1 222 ? -26.005 -6.514 12.756 1.00 84.94 222 GLU A O 1
ATOM 1578 N N . TRP A 1 223 ? -25.330 -4.893 11.317 1.00 81.19 223 TRP A N 1
ATOM 1579 C CA . TRP A 1 223 ? -26.084 -3.791 11.898 1.00 81.19 223 TRP A CA 1
ATOM 1580 C C . TRP A 1 223 ? -27.056 -3.184 10.873 1.00 81.19 223 TRP A C 1
ATOM 1582 O O . TRP A 1 223 ? -26.881 -2.037 10.462 1.00 81.19 223 TRP A O 1
ATOM 1592 N N . PRO A 1 224 ? -28.164 -3.876 10.522 1.00 81.69 224 PRO A N 1
ATOM 1593 C CA . PRO A 1 224 ? -29.105 -3.409 9.493 1.00 81.69 224 PRO A CA 1
ATOM 1594 C C . PRO A 1 224 ? -29.700 -2.019 9.749 1.00 81.69 224 PRO A C 1
ATOM 1596 O O . PRO A 1 224 ? -30.155 -1.344 8.828 1.00 81.69 224 PRO A O 1
ATOM 1599 N N . ALA A 1 225 ? -29.704 -1.579 11.011 1.00 84.19 225 ALA A N 1
ATOM 1600 C CA . ALA A 1 225 ? -30.162 -0.253 11.408 1.00 84.19 225 ALA A CA 1
ATOM 1601 C C . ALA A 1 225 ? -29.281 0.895 10.874 1.00 84.19 225 ALA A C 1
ATOM 1603 O O . ALA A 1 225 ? -29.748 2.032 10.845 1.00 84.19 225 ALA A O 1
ATOM 1604 N N . ASP A 1 226 ? -28.038 0.624 10.465 1.00 83.25 226 ASP A N 1
ATOM 1605 C CA . ASP A 1 226 ? -27.130 1.633 9.907 1.00 83.25 226 ASP A CA 1
ATOM 1606 C C . ASP A 1 226 ? -27.279 1.787 8.378 1.00 83.25 226 ASP A C 1
ATOM 1608 O O . ASP A 1 226 ? -26.688 2.690 7.784 1.00 83.25 226 ASP A O 1
ATOM 1612 N N . GLY A 1 227 ? -28.133 0.972 7.749 1.00 87.25 227 GLY A N 1
ATOM 1613 C CA . GLY A 1 227 ? -28.417 0.992 6.314 1.00 87.25 227 GLY A CA 1
ATOM 1614 C C . GLY A 1 227 ? -27.709 -0.126 5.547 1.00 87.25 227 GLY A C 1
ATOM 1615 O O . GLY A 1 227 ? -27.045 -0.969 6.131 1.00 87.25 227 GLY A O 1
ATOM 1616 N N . THR A 1 228 ? -27.871 -0.145 4.221 1.00 88.38 228 THR A N 1
ATOM 1617 C CA . THR A 1 228 ? -27.370 -1.220 3.335 1.00 88.38 228 THR A CA 1
ATOM 1618 C C . THR A 1 228 ? -25.994 -0.947 2.720 1.00 88.38 228 THR A C 1
ATOM 1620 O O . THR A 1 228 ? -25.465 -1.796 2.014 1.00 88.38 228 THR A O 1
ATOM 1623 N N . ALA A 1 229 ? -25.463 0.265 2.900 1.00 91.81 229 ALA A N 1
ATOM 1624 C CA . ALA A 1 229 ? -24.108 0.653 2.504 1.00 91.81 229 ALA A CA 1
ATOM 1625 C C . ALA A 1 229 ? -23.541 1.715 3.473 1.00 91.81 229 ALA A C 1
ATOM 1627 O O . ALA A 1 229 ? -23.215 2.836 3.069 1.00 91.81 229 ALA A O 1
ATOM 1628 N N . PRO A 1 230 ? -23.514 1.425 4.785 1.00 93.19 230 PRO A N 1
ATOM 1629 C CA . PRO A 1 230 ? -23.088 2.380 5.797 1.00 93.19 230 PRO A CA 1
ATOM 1630 C C . PRO A 1 230 ? -21.608 2.758 5.642 1.00 93.19 230 PRO A C 1
ATOM 1632 O O . PRO A 1 230 ? -20.728 1.908 5.516 1.00 93.19 230 PRO A O 1
ATOM 1635 N N . THR A 1 231 ? -21.303 4.053 5.703 1.00 93.88 231 THR A N 1
ATOM 1636 C CA . THR A 1 231 ? -19.921 4.556 5.668 1.00 93.88 231 THR A CA 1
ATOM 1637 C C . THR A 1 231 ? -19.515 5.122 7.018 1.00 93.88 231 THR A C 1
ATOM 1639 O O . THR A 1 231 ? -20.264 5.896 7.616 1.00 93.88 231 THR A O 1
ATOM 1642 N N . THR A 1 232 ? -18.306 4.805 7.468 1.00 91.56 232 THR A N 1
ATOM 1643 C CA . THR A 1 232 ? -17.684 5.417 8.642 1.00 91.56 232 THR A CA 1
ATOM 1644 C C . THR A 1 232 ? -16.498 6.277 8.242 1.00 91.56 232 THR A C 1
ATOM 1646 O O . THR A 1 232 ? -15.632 5.858 7.475 1.00 91.56 232 THR A O 1
ATOM 1649 N N . GLN A 1 233 ? -16.431 7.484 8.796 1.00 89.56 233 GLN A N 1
ATOM 1650 C CA . GLN A 1 233 ? -15.323 8.404 8.570 1.00 89.56 233 GLN A CA 1
ATOM 1651 C C . GLN A 1 233 ? -14.679 8.810 9.893 1.00 89.56 233 GLN A C 1
ATOM 1653 O O . GLN A 1 233 ? -15.336 9.389 10.756 1.00 89.56 233 GLN A O 1
ATOM 1658 N N . LEU A 1 234 ? -13.378 8.560 10.030 1.00 84.88 234 LEU A N 1
ATOM 1659 C CA . LEU A 1 234 ? -12.548 9.102 11.100 1.00 84.88 234 LEU A CA 1
ATOM 1660 C C . LEU A 1 234 ? -11.831 10.365 10.603 1.00 84.88 234 LEU A C 1
ATOM 1662 O O . LEU A 1 234 ? -10.921 10.301 9.776 1.00 84.88 234 LEU A O 1
ATOM 1666 N N . GLN A 1 235 ? -12.254 11.516 11.114 1.00 82.06 235 GLN A N 1
ATOM 1667 C CA . GLN A 1 235 ? -11.707 12.831 10.801 1.00 82.06 235 GLN A CA 1
ATOM 1668 C C . GLN A 1 235 ? -10.758 13.287 11.907 1.00 82.06 235 GLN A C 1
ATOM 1670 O O . GLN A 1 235 ? -11.158 13.474 13.060 1.00 82.06 235 GLN A O 1
ATOM 1675 N N . ILE A 1 236 ? -9.500 13.504 11.540 1.00 75.94 236 ILE A N 1
ATOM 1676 C CA . ILE A 1 236 ? -8.465 13.978 12.450 1.00 75.94 236 ILE A CA 1
ATOM 1677 C C . ILE A 1 236 ? -8.305 15.488 12.258 1.00 75.94 236 ILE A C 1
ATOM 1679 O O . ILE A 1 236 ? -7.881 15.946 11.194 1.00 75.94 236 ILE A O 1
ATOM 1683 N N . ASN A 1 237 ? -8.640 16.266 13.291 1.00 70.81 237 ASN A N 1
ATOM 1684 C CA . ASN A 1 237 ? -8.403 17.710 13.326 1.00 70.81 237 ASN A CA 1
ATOM 1685 C C . ASN A 1 237 ? -7.190 18.017 14.209 1.00 70.81 237 ASN A C 1
ATOM 1687 O O . ASN A 1 237 ? -7.170 17.654 15.384 1.00 70.81 237 ASN A O 1
ATOM 1691 N N . ASN A 1 238 ? -6.210 18.726 13.642 1.00 57.62 238 ASN A N 1
ATOM 1692 C CA . ASN A 1 238 ? -5.097 19.347 14.364 1.00 57.62 238 ASN A CA 1
ATOM 1693 C C . ASN A 1 238 ? -4.271 18.389 15.259 1.00 57.62 238 ASN A C 1
ATOM 1695 O O . ASN A 1 238 ? -4.263 18.520 16.482 1.00 57.62 238 ASN A O 1
ATOM 1699 N N . ALA A 1 239 ? -3.560 17.430 14.657 1.00 53.53 239 ALA A N 1
ATOM 1700 C CA . ALA A 1 239 ? -2.625 16.555 15.369 1.00 53.53 239 ALA A CA 1
ATOM 1701 C C . ALA A 1 239 ? -1.213 16.663 14.778 1.00 53.53 239 ALA A C 1
ATOM 1703 O O . ALA A 1 239 ? -1.042 16.506 13.573 1.00 53.53 239 ALA A O 1
ATOM 1704 N N . TYR A 1 240 ? -0.206 16.879 15.628 1.00 49.19 240 TYR A N 1
ATOM 1705 C CA . TYR A 1 240 ? 1.205 16.729 15.268 1.00 49.19 240 TYR A CA 1
ATOM 1706 C C . TYR A 1 240 ? 1.457 15.247 14.959 1.00 49.19 240 TYR A C 1
ATOM 1708 O O . TYR A 1 240 ? 1.408 14.437 15.875 1.00 49.19 240 TYR A O 1
ATOM 1716 N N . PHE A 1 241 ? 1.639 14.898 13.679 1.00 50.44 241 PHE A N 1
ATOM 1717 C CA . PHE A 1 241 ? 1.860 13.524 13.195 1.00 50.44 241 PHE A CA 1
ATOM 1718 C C . PHE A 1 241 ? 0.919 12.481 13.831 1.00 50.44 241 PHE A C 1
ATOM 1720 O O . PHE A 1 241 ? 1.371 11.700 14.672 1.00 50.44 241 PHE A O 1
ATOM 1727 N N . PRO A 1 242 ? -0.374 12.410 13.449 1.00 49.34 242 PRO A N 1
ATOM 1728 C CA . PRO A 1 242 ? -1.203 11.280 13.843 1.00 49.34 242 PRO A CA 1
ATOM 1729 C C . PRO A 1 242 ? -0.568 10.003 13.287 1.00 49.34 242 PRO A C 1
ATOM 1731 O O . PRO A 1 242 ? -0.699 9.681 12.106 1.00 49.34 242 PRO A O 1
ATOM 1734 N N . SER A 1 243 ? 0.172 9.313 14.150 1.00 50.44 243 SER A N 1
ATOM 1735 C CA . SER A 1 243 ? 0.660 7.974 13.906 1.00 50.44 243 SER A CA 1
ATOM 1736 C C . SER A 1 243 ? -0.431 7.026 14.364 1.00 50.44 243 SER A C 1
ATOM 1738 O O . SER A 1 243 ? -0.791 6.950 15.544 1.00 50.44 243 SER A O 1
ATOM 1740 N N . VAL A 1 244 ? -0.992 6.307 13.402 1.00 52.41 244 VAL A N 1
ATOM 1741 C CA . VAL A 1 244 ? -1.737 5.102 13.728 1.00 52.41 244 VAL A CA 1
ATOM 1742 C C . VAL A 1 244 ? -0.689 4.054 14.074 1.00 52.41 244 VAL A C 1
ATOM 1744 O O . VAL A 1 244 ? -0.027 3.520 13.185 1.00 52.41 244 VAL A O 1
ATOM 1747 N N . GLY A 1 245 ? -0.459 3.877 15.374 1.00 51.50 245 GLY A N 1
ATOM 1748 C CA . GLY A 1 245 ? 0.502 2.936 15.920 1.00 51.50 245 GLY A CA 1
ATOM 1749 C C . GLY A 1 245 ? -0.104 1.541 15.932 1.00 51.50 245 GLY A C 1
ATOM 1750 O O . GLY A 1 245 ? -1.202 1.360 16.424 1.00 51.50 245 GLY A O 1
ATOM 1751 N N . TRP A 1 246 ? 0.584 0.537 15.416 1.00 53.91 246 TRP A N 1
ATOM 1752 C CA . TRP A 1 246 ? 0.234 -0.856 15.626 1.00 53.91 246 TRP A CA 1
ATOM 1753 C C . TRP A 1 246 ? 1.365 -1.433 16.494 1.00 53.91 246 TRP A C 1
ATOM 1755 O O . TRP A 1 246 ? 2.489 -1.620 16.036 1.00 53.91 246 TRP A O 1
ATOM 1765 N N . GLY A 1 247 ? 1.130 -1.562 17.801 1.00 48.62 247 GLY A N 1
ATOM 1766 C CA . GLY A 1 247 ? 2.062 -2.148 18.765 1.00 48.62 247 GLY A CA 1
ATOM 1767 C C . GLY A 1 247 ? 2.751 -3.466 18.346 1.00 48.62 247 GLY A C 1
ATOM 1768 O O . GLY A 1 247 ? 2.328 -4.231 17.479 1.00 48.62 247 GLY A O 1
ATOM 1769 N N . ALA A 1 248 ? 3.881 -3.713 19.006 1.00 47.00 248 ALA A N 1
ATOM 1770 C CA . ALA A 1 248 ? 5.048 -4.425 18.487 1.00 47.00 248 ALA A CA 1
ATOM 1771 C C . ALA A 1 248 ? 4.959 -5.956 18.283 1.00 47.00 248 ALA A C 1
ATOM 1773 O O . ALA A 1 248 ? 6.011 -6.574 18.129 1.00 47.00 248 ALA A O 1
ATOM 1774 N N . ARG A 1 249 ? 3.790 -6.617 18.319 1.00 54.84 249 ARG A N 1
ATOM 1775 C CA . ARG A 1 249 ? 3.724 -8.104 18.278 1.00 54.84 249 ARG A CA 1
ATOM 1776 C C . ARG A 1 249 ? 2.488 -8.715 17.598 1.00 54.84 249 ARG A C 1
ATOM 1778 O O . ARG A 1 249 ? 2.274 -9.920 17.722 1.00 54.84 249 ARG A O 1
ATOM 1785 N N . SER A 1 250 ? 1.682 -7.925 16.888 1.00 58.66 250 SER A N 1
ATOM 1786 C CA . SER A 1 250 ? 0.346 -8.359 16.449 1.00 58.66 250 SER A CA 1
ATOM 1787 C C . SER A 1 250 ? 0.211 -8.445 14.926 1.00 58.66 250 SER A C 1
ATOM 1789 O O . SER A 1 250 ? 0.349 -7.424 14.266 1.00 58.66 250 SER A O 1
ATOM 1791 N N . ASN A 1 251 ? -0.129 -9.628 14.390 1.00 71.31 251 ASN A N 1
ATOM 1792 C CA . ASN A 1 251 ? -0.588 -9.787 13.003 1.00 71.31 251 ASN A CA 1
ATOM 1793 C C . ASN A 1 251 ? -2.062 -9.376 12.941 1.00 71.31 251 ASN A C 1
ATOM 1795 O O . ASN A 1 251 ? -2.914 -10.013 13.569 1.00 71.31 251 ASN A O 1
ATOM 1799 N N . LEU A 1 252 ? -2.360 -8.296 12.229 1.00 76.81 252 LEU A N 1
ATOM 1800 C CA . LEU A 1 252 ? -3.706 -7.751 12.155 1.00 76.81 252 LEU A CA 1
ATOM 1801 C C . LEU A 1 252 ? -4.130 -7.564 10.708 1.00 76.81 252 LEU A C 1
ATOM 1803 O O . LEU A 1 252 ? -3.379 -7.044 9.888 1.00 76.81 252 LEU A O 1
ATOM 1807 N N . TYR A 1 253 ? -5.375 -7.931 10.440 1.00 83.56 253 TYR A N 1
ATOM 1808 C CA . TYR A 1 253 ? -6.062 -7.611 9.208 1.00 83.56 253 TYR A CA 1
ATOM 1809 C C . TYR A 1 253 ? -7.250 -6.694 9.484 1.00 83.56 253 TYR A C 1
ATOM 1811 O O . TYR A 1 253 ? -8.223 -7.102 10.115 1.00 83.56 253 TY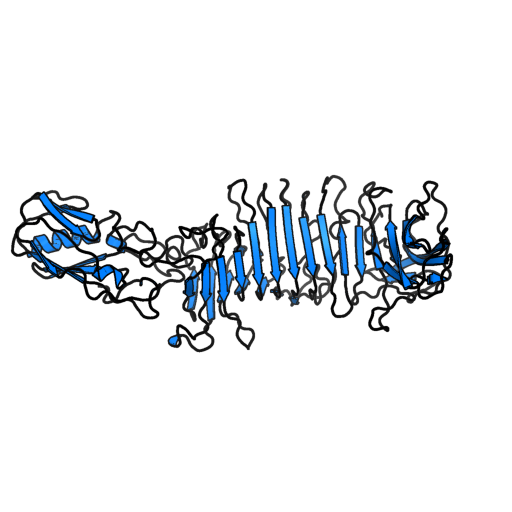R A O 1
ATOM 1819 N N . PHE A 1 254 ? -7.148 -5.450 9.025 1.00 85.44 254 PHE A N 1
ATOM 1820 C CA . PHE A 1 254 ? -8.247 -4.496 9.030 1.00 85.44 254 PHE A CA 1
ATOM 1821 C C . PHE A 1 254 ? -8.908 -4.483 7.653 1.00 85.44 254 PHE A C 1
ATOM 1823 O O . PHE A 1 254 ? -8.251 -4.192 6.654 1.00 85.44 254 PHE A O 1
ATOM 1830 N N . LYS A 1 255 ? -10.206 -4.760 7.595 1.00 91.12 255 LYS A N 1
ATOM 1831 C CA . LYS A 1 255 ? -10.973 -4.789 6.354 1.00 91.12 255 LYS A CA 1
ATOM 1832 C C . LYS A 1 255 ? -12.166 -3.851 6.438 1.00 91.12 255 LYS A C 1
ATOM 1834 O O . LYS A 1 255 ? -12.825 -3.739 7.467 1.00 91.12 255 LYS A O 1
ATOM 1839 N N . SER A 1 256 ? -12.466 -3.203 5.327 1.00 94.06 256 SER A N 1
ATOM 1840 C CA . SER A 1 256 ? -13.703 -2.465 5.132 1.00 94.06 256 SER A CA 1
ATOM 1841 C C . SER A 1 256 ? -14.306 -2.809 3.769 1.00 94.06 256 SER A C 1
ATOM 1843 O O . SER A 1 256 ? -13.553 -3.060 2.821 1.00 94.06 256 SER A O 1
ATOM 1845 N N . PRO A 1 257 ? -15.643 -2.813 3.634 1.00 95.25 257 PRO A N 1
ATOM 1846 C CA . PRO A 1 257 ? -16.290 -3.016 2.350 1.00 95.25 257 PRO A CA 1
ATOM 1847 C C . PRO A 1 257 ? -15.949 -1.881 1.379 1.00 95.25 257 PRO A C 1
ATOM 1849 O O . PRO A 1 257 ? -15.761 -0.723 1.767 1.00 95.25 257 PRO A O 1
ATOM 1852 N N . ILE A 1 258 ? -15.894 -2.232 0.096 1.00 95.62 258 ILE A N 1
ATOM 1853 C CA . ILE A 1 258 ? -15.961 -1.289 -1.018 1.00 95.62 258 ILE A CA 1
ATOM 1854 C C . ILE A 1 258 ? -17.286 -1.573 -1.706 1.00 95.62 258 ILE A C 1
ATOM 1856 O O . ILE A 1 258 ? -17.517 -2.688 -2.178 1.00 95.62 258 ILE A O 1
ATOM 1860 N N . TYR A 1 259 ? -18.163 -0.582 -1.724 1.00 95.19 259 TYR A N 1
ATOM 1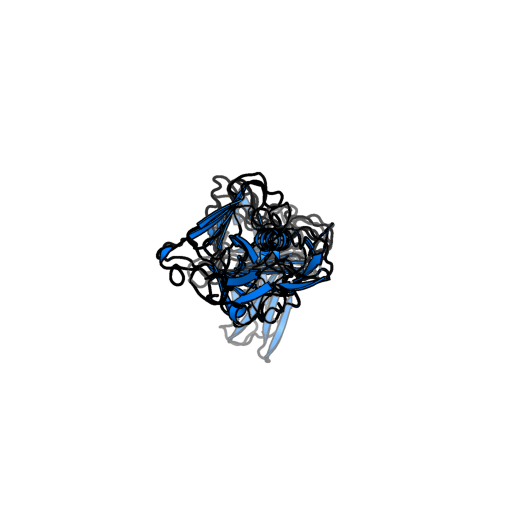861 C CA . TYR A 1 259 ? -19.492 -0.718 -2.292 1.00 95.19 259 TYR A CA 1
ATOM 1862 C C . TYR A 1 259 ? -19.450 -0.687 -3.823 1.00 95.19 259 TYR A C 1
ATOM 1864 O O . TYR A 1 259 ? -18.448 -0.330 -4.446 1.00 95.19 259 TYR A O 1
ATOM 1872 N N . THR A 1 260 ? -20.551 -1.101 -4.449 1.00 92.88 260 THR A N 1
ATOM 1873 C CA . THR A 1 260 ? -20.673 -1.246 -5.910 1.00 92.88 260 THR A CA 1
ATOM 1874 C C . THR A 1 260 ? -20.513 0.072 -6.671 1.00 92.88 260 THR A C 1
ATOM 1876 O O . THR A 1 260 ? -20.088 0.062 -7.823 1.00 92.88 260 THR A O 1
ATOM 1879 N N . ASP A 1 261 ? -20.796 1.202 -6.024 1.00 92.25 261 ASP A N 1
ATOM 1880 C CA . ASP A 1 261 ? -20.558 2.560 -6.525 1.00 92.25 261 ASP A CA 1
ATOM 1881 C C . ASP A 1 261 ? -19.087 3.016 -6.387 1.00 92.25 261 ASP A C 1
ATOM 1883 O O . ASP A 1 261 ? -18.721 4.101 -6.839 1.00 92.25 261 ASP A O 1
ATOM 1887 N N . GLY A 1 262 ? -18.229 2.188 -5.783 1.00 90.94 262 GLY A N 1
ATOM 1888 C CA . GLY A 1 262 ? -16.830 2.488 -5.490 1.00 90.94 262 GLY A CA 1
ATOM 1889 C C . GLY A 1 262 ? -16.606 3.227 -4.170 1.00 90.94 262 GLY A C 1
ATOM 1890 O O . GLY A 1 262 ? -15.459 3.566 -3.866 1.00 90.94 262 GLY A O 1
ATOM 1891 N N . THR A 1 263 ? -17.658 3.474 -3.386 1.00 93.88 263 THR A N 1
ATOM 1892 C CA . THR A 1 263 ? -17.558 4.120 -2.077 1.00 93.88 263 THR A CA 1
ATOM 1893 C C . THR A 1 263 ? -16.879 3.189 -1.073 1.00 93.88 263 THR A C 1
ATOM 1895 O O . THR A 1 263 ? -17.175 1.999 -0.981 1.00 93.88 263 THR A O 1
ATOM 1898 N N . TYR A 1 264 ? -15.960 3.749 -0.290 1.00 94.69 264 TYR A N 1
ATOM 1899 C CA . TYR A 1 264 ? -15.272 3.039 0.783 1.00 94.69 264 TYR A CA 1
ATOM 1900 C C . TYR A 1 264 ? -16.117 3.060 2.062 1.00 94.69 264 TYR A C 1
ATOM 1902 O O . TYR A 1 264 ? -16.454 4.137 2.556 1.00 94.69 264 TYR A O 1
ATOM 1910 N N . GLY A 1 265 ? -16.407 1.889 2.634 1.00 94.44 265 GLY A N 1
ATOM 1911 C CA . GLY A 1 265 ? -17.121 1.755 3.910 1.00 94.44 265 GLY A CA 1
ATOM 1912 C C . GLY A 1 265 ? -16.385 2.376 5.096 1.00 94.44 265 GLY A C 1
ATOM 1913 O O . GLY A 1 265 ? -17.010 2.770 6.079 1.00 94.44 265 GLY A O 1
ATOM 1914 N N . PHE A 1 266 ? -15.069 2.548 4.987 1.00 93.19 266 PHE A N 1
ATOM 1915 C CA . PHE A 1 266 ? -14.242 3.210 5.978 1.00 93.19 266 PHE A CA 1
ATOM 1916 C C . PHE A 1 266 ? -13.263 4.169 5.328 1.00 93.19 266 PHE A C 1
ATOM 1918 O O . PHE A 1 266 ? -12.527 3.832 4.393 1.00 93.19 266 PHE A O 1
ATOM 1925 N N . SER A 1 267 ? -13.223 5.372 5.882 1.00 90.75 267 SER A N 1
ATOM 1926 C CA . SER A 1 267 ? -12.245 6.378 5.515 1.00 90.75 267 SER A CA 1
ATOM 1927 C C . SER A 1 267 ? -11.618 7.003 6.750 1.00 90.75 267 SER A C 1
ATOM 1929 O O . SER A 1 267 ? -12.284 7.255 7.753 1.00 90.75 267 SER A O 1
ATOM 1931 N N . ILE A 1 268 ? -10.322 7.268 6.671 1.00 85.06 268 ILE A N 1
ATOM 1932 C CA . ILE A 1 268 ? -9.570 7.965 7.708 1.00 85.06 268 ILE A CA 1
ATOM 1933 C C . ILE A 1 268 ? -8.759 9.071 7.058 1.00 85.06 268 ILE A C 1
ATOM 1935 O O . ILE A 1 268 ? -8.104 8.868 6.032 1.00 85.06 268 ILE A O 1
ATOM 1939 N N . GLY A 1 269 ? -8.808 10.259 7.644 1.00 81.00 269 GLY A N 1
ATOM 1940 C CA . GLY A 1 269 ? -8.096 11.370 7.055 1.00 81.00 269 GLY A CA 1
ATOM 1941 C C . GLY A 1 269 ? -7.997 12.610 7.907 1.00 81.00 269 GLY A C 1
ATOM 1942 O O . GLY A 1 269 ? -8.721 12.791 8.886 1.00 81.00 269 GLY A O 1
ATOM 1943 N N . ILE A 1 270 ? -7.070 13.472 7.506 1.00 77.12 270 ILE A N 1
ATOM 1944 C CA . ILE A 1 270 ? -6.878 14.789 8.106 1.00 77.12 270 ILE A CA 1
ATOM 1945 C C . ILE A 1 270 ? -7.760 15.774 7.351 1.00 77.12 270 ILE A C 1
ATOM 1947 O O . ILE A 1 270 ? -7.593 15.974 6.149 1.00 77.12 270 ILE A O 1
ATOM 1951 N N . THR A 1 271 ? -8.703 16.388 8.058 1.00 77.19 271 THR A N 1
ATOM 1952 C CA . THR A 1 271 ? -9.640 17.368 7.488 1.00 77.19 271 THR A CA 1
ATOM 1953 C C . THR A 1 271 ? -9.195 18.810 7.705 1.00 77.19 271 THR A C 1
ATOM 1955 O O . THR A 1 271 ? -9.669 19.700 6.998 1.00 77.19 271 THR A O 1
ATOM 1958 N N . SER A 1 272 ? -8.261 19.058 8.628 1.00 70.12 272 SER A N 1
ATOM 1959 C CA . SER A 1 272 ? -7.683 20.382 8.881 1.00 70.12 272 SER A CA 1
ATOM 1960 C C . SER A 1 272 ? -6.294 20.295 9.538 1.00 70.12 272 SER A C 1
ATOM 1962 O O . SER A 1 272 ? -6.024 19.382 10.321 1.00 70.12 272 SER A O 1
ATOM 1964 N N . GLY A 1 273 ? -5.417 21.265 9.247 1.00 65.75 273 GLY A N 1
ATOM 1965 C CA . GLY A 1 273 ? -4.078 21.406 9.850 1.00 65.75 273 GLY A CA 1
ATOM 1966 C C . GLY A 1 273 ? -2.920 21.312 8.847 1.00 65.75 273 GLY A C 1
ATOM 1967 O O . GLY A 1 273 ? -3.139 21.074 7.667 1.00 65.75 273 GLY A O 1
ATOM 1968 N N . SER A 1 274 ? -1.679 21.493 9.303 1.00 59.47 274 SER A N 1
ATOM 1969 C CA . SER A 1 274 ? -0.467 21.440 8.454 1.00 59.47 274 SER A CA 1
ATOM 1970 C C . SER A 1 274 ? 0.303 20.121 8.593 1.00 59.47 274 SER A C 1
ATOM 1972 O O . SER A 1 274 ? 1.514 20.083 8.391 1.00 59.47 274 SER A O 1
ATOM 1974 N N . TYR A 1 275 ? -0.381 19.033 8.949 1.00 63.50 275 TYR A N 1
ATOM 1975 C CA . TYR A 1 275 ? 0.256 17.772 9.336 1.00 63.50 275 TYR A CA 1
ATOM 1976 C C . TYR A 1 275 ? 0.010 16.634 8.347 1.00 63.50 275 TYR A C 1
ATOM 1978 O O . TYR A 1 275 ? -0.965 16.631 7.602 1.00 63.50 275 TYR A O 1
ATOM 1986 N N . ARG A 1 276 ? 0.914 15.651 8.379 1.00 66.00 276 ARG A N 1
ATOM 1987 C CA . ARG A 1 276 ? 0.909 14.435 7.558 1.00 66.00 276 ARG A CA 1
ATOM 1988 C C . ARG A 1 276 ? 0.194 13.301 8.295 1.00 66.00 276 ARG A C 1
ATOM 1990 O O . ARG A 1 276 ? 0.415 13.132 9.492 1.00 66.00 276 ARG A O 1
ATOM 1997 N N . LEU A 1 277 ? -0.616 12.506 7.599 1.00 66.44 277 LEU A N 1
ATOM 1998 C CA . LEU A 1 277 ? -1.171 11.262 8.154 1.00 66.44 277 LEU A CA 1
ATOM 1999 C C . LEU A 1 277 ? -0.104 10.173 8.052 1.00 66.44 277 LEU A C 1
ATOM 2001 O O . LEU A 1 277 ? 0.335 9.947 6.935 1.00 66.44 277 LEU A O 1
ATOM 2005 N N . ALA A 1 278 ? 0.314 9.536 9.153 1.00 60.78 278 ALA A N 1
ATOM 2006 C CA . ALA A 1 278 ? 1.366 8.510 9.157 1.00 60.78 278 ALA A CA 1
ATOM 2007 C C . ALA A 1 278 ? 0.854 7.144 9.655 1.00 60.78 278 ALA A C 1
ATOM 2009 O O . ALA A 1 278 ? 0.091 7.066 10.621 1.00 60.78 278 ALA A O 1
ATOM 2010 N N . PHE A 1 279 ? 1.324 6.052 9.044 1.00 63.62 279 PHE A N 1
ATOM 2011 C CA . PHE A 1 279 ? 0.949 4.680 9.429 1.00 63.62 279 PHE A CA 1
ATOM 2012 C C . PHE A 1 279 ? 2.146 3.877 9.917 1.00 63.62 279 PHE A C 1
ATOM 2014 O O . PHE A 1 279 ? 3.020 3.546 9.116 1.00 63.62 279 PHE A O 1
ATOM 2021 N N . LEU A 1 280 ? 2.140 3.474 11.194 1.00 59.44 280 LEU A N 1
ATOM 2022 C CA . LEU A 1 280 ? 3.132 2.539 11.719 1.00 59.44 280 LEU A CA 1
ATOM 2023 C C . LEU A 1 280 ? 2.975 1.200 10.998 1.00 59.44 280 LEU A C 1
ATOM 2025 O O . LEU A 1 280 ? 1.965 0.520 11.120 1.00 59.44 280 LEU A O 1
ATOM 2029 N N . THR A 1 281 ? 3.990 0.789 10.260 1.00 57.38 281 THR A N 1
ATOM 2030 C CA . THR A 1 281 ? 4.096 -0.605 9.854 1.00 57.38 281 THR A CA 1
ATOM 2031 C C . THR A 1 281 ? 4.609 -1.386 11.071 1.00 57.38 281 THR A C 1
ATOM 2033 O O . THR A 1 281 ? 5.561 -0.980 11.733 1.00 57.38 281 THR A O 1
ATOM 2036 N N . CYS A 1 282 ? 3.938 -2.471 11.444 1.00 57.00 282 CYS A N 1
ATOM 2037 C CA . CYS A 1 282 ? 4.396 -3.388 12.492 1.00 57.00 282 CYS A CA 1
ATOM 2038 C C . CYS A 1 282 ? 4.394 -4.814 11.941 1.00 57.00 282 CYS A C 1
ATOM 2040 O O . CYS A 1 282 ? 4.204 -5.009 10.747 1.00 57.00 282 CYS A O 1
ATOM 2042 N N . TRP A 1 283 ? 4.647 -5.820 12.772 1.00 59.62 283 TRP A N 1
ATOM 2043 C CA . TRP A 1 283 ? 4.706 -7.216 12.335 1.00 59.62 283 TRP A CA 1
ATOM 2044 C C . TRP A 1 283 ? 3.388 -7.693 11.698 1.00 59.62 283 TRP A C 1
ATOM 2046 O O . TRP A 1 283 ? 2.468 -8.075 12.410 1.00 59.62 283 TRP A O 1
ATOM 2056 N N . GLY A 1 284 ? 3.317 -7.718 10.364 1.00 67.94 284 GLY A N 1
ATOM 2057 C CA . GLY A 1 284 ? 2.203 -8.310 9.619 1.00 67.94 284 GLY A CA 1
ATOM 2058 C C . GLY A 1 284 ? 0.909 -7.500 9.686 1.00 67.94 284 GLY A C 1
ATOM 2059 O O . GLY A 1 284 ? -0.123 -8.032 10.092 1.00 67.94 284 GLY A O 1
ATOM 2060 N N . LEU A 1 285 ? 0.960 -6.227 9.285 1.00 76.75 285 LEU A N 1
ATOM 2061 C CA . LEU A 1 285 ? -0.236 -5.411 9.081 1.00 76.75 285 LEU A CA 1
ATOM 2062 C C . LEU A 1 285 ? -0.813 -5.643 7.682 1.00 76.75 285 LEU A C 1
ATOM 2064 O O . LEU A 1 285 ? -0.114 -5.513 6.678 1.00 76.75 285 LEU A O 1
ATOM 2068 N N . GLU A 1 286 ? -2.105 -5.918 7.610 1.00 84.44 286 GLU A N 1
ATOM 2069 C CA . GLU A 1 286 ? -2.864 -5.958 6.370 1.00 84.44 286 GLU A CA 1
ATOM 2070 C C . GLU A 1 286 ? -4.059 -5.009 6.466 1.00 84.44 286 GLU A C 1
ATOM 2072 O O . GLU A 1 286 ? -4.831 -5.074 7.421 1.00 84.44 286 GLU A O 1
ATOM 2077 N N . ILE A 1 287 ? -4.214 -4.127 5.482 1.00 87.12 287 ILE A N 1
ATOM 2078 C CA . ILE A 1 287 ? -5.355 -3.221 5.376 1.00 87.12 287 ILE A CA 1
ATOM 2079 C C . ILE A 1 287 ? -6.019 -3.427 4.025 1.00 87.12 287 ILE A C 1
ATOM 2081 O O . ILE A 1 287 ? -5.352 -3.365 2.994 1.00 87.12 287 ILE A O 1
ATOM 2085 N N . GLU A 1 288 ? -7.332 -3.618 4.020 1.00 93.44 288 GLU A N 1
ATOM 2086 C CA . GLU A 1 288 ? -8.109 -3.770 2.799 1.00 93.44 288 GLU A CA 1
ATOM 2087 C C . GLU A 1 288 ? -9.322 -2.847 2.755 1.00 93.44 288 GLU A C 1
ATOM 2089 O O . GLU A 1 288 ? -10.063 -2.724 3.731 1.00 93.44 288 GLU A O 1
ATOM 2094 N N . GLY A 1 289 ? -9.538 -2.225 1.594 1.00 95.12 289 GLY A N 1
ATOM 2095 C CA . GLY A 1 289 ? -10.758 -1.469 1.320 1.00 95.12 289 GLY A CA 1
ATOM 2096 C C . GLY A 1 289 ? -10.917 -0.229 2.192 1.00 95.12 289 GLY A C 1
ATOM 2097 O O . GLY A 1 289 ? -12.028 0.120 2.583 1.00 95.12 289 GLY A O 1
ATOM 2098 N N . VAL A 1 290 ? -9.807 0.453 2.484 1.00 91.56 290 VAL A N 1
ATOM 2099 C CA . VAL A 1 290 ? -9.790 1.707 3.248 1.00 91.56 290 VAL A CA 1
ATOM 2100 C C . VAL A 1 290 ? -9.406 2.878 2.354 1.00 91.56 290 VAL A C 1
ATOM 2102 O O . VAL A 1 290 ? -8.471 2.793 1.552 1.00 91.56 290 VAL A O 1
ATOM 2105 N N . ARG A 1 291 ? -10.103 4.003 2.535 1.00 92.25 291 ARG A N 1
ATOM 2106 C CA . ARG A 1 291 ? -9.710 5.290 1.960 1.00 92.25 291 ARG A CA 1
ATOM 2107 C C . ARG A 1 291 ? -8.912 6.111 2.961 1.00 92.25 291 ARG A C 1
ATOM 2109 O O . ARG A 1 291 ? -9.416 6.497 4.014 1.00 92.25 291 ARG A O 1
ATOM 2116 N N . PHE A 1 292 ? -7.698 6.456 2.577 1.00 87.44 292 PHE A N 1
ATOM 2117 C CA . PHE A 1 292 ? -6.846 7.405 3.267 1.00 87.44 292 PHE A CA 1
ATOM 2118 C C . PHE A 1 292 ? -6.907 8.738 2.545 1.00 87.44 292 PHE A C 1
ATOM 2120 O O . PHE A 1 292 ? -6.722 8.790 1.330 1.00 87.44 292 PHE A O 1
ATOM 2127 N N . PHE A 1 293 ? -7.165 9.818 3.272 1.00 85.12 293 PHE A N 1
ATOM 2128 C CA . PHE A 1 293 ? -7.248 11.136 2.655 1.00 85.12 293 PHE A CA 1
ATOM 2129 C C . PHE A 1 293 ? -6.644 12.227 3.535 1.00 85.12 293 PHE A C 1
ATOM 2131 O O . PHE A 1 293 ? -6.574 12.121 4.757 1.00 85.12 293 PHE A O 1
ATOM 2138 N N . ALA A 1 294 ? -6.230 13.313 2.906 1.00 79.88 294 ALA A N 1
ATOM 2139 C CA . ALA A 1 294 ? -5.884 14.546 3.590 1.00 79.88 294 ALA A CA 1
ATOM 2140 C C . ALA A 1 294 ? -6.463 15.733 2.810 1.00 79.88 294 ALA A C 1
ATOM 2142 O O . ALA A 1 294 ? -6.656 15.645 1.599 1.00 79.88 294 ALA A O 1
ATOM 2143 N N . SER A 1 295 ? -6.790 16.830 3.498 1.00 77.25 295 SER A N 1
ATOM 2144 C CA . SER A 1 295 ? -7.384 18.032 2.885 1.00 77.25 295 SER A CA 1
ATOM 2145 C C . SER A 1 295 ? -6.384 19.163 2.623 1.00 77.25 295 SER A C 1
ATOM 2147 O O . SER A 1 295 ? -6.624 19.998 1.756 1.00 77.25 295 SER A O 1
ATOM 2149 N N . THR A 1 296 ? -5.240 19.165 3.312 1.00 71.75 296 THR A N 1
ATOM 2150 C CA . THR A 1 296 ? -4.246 20.254 3.274 1.00 71.75 296 THR A CA 1
ATOM 2151 C C . THR A 1 296 ? -2.795 19.817 3.042 1.00 71.75 296 THR A C 1
ATOM 2153 O O . THR A 1 296 ? -1.977 20.652 2.671 1.00 71.75 296 THR A O 1
ATOM 2156 N N . GLN A 1 297 ? -2.441 18.553 3.286 1.00 73.00 297 GLN A N 1
ATOM 2157 C CA . GLN A 1 297 ? -1.061 18.039 3.260 1.00 73.00 297 GLN A CA 1
ATOM 2158 C C . GLN A 1 297 ? -1.010 16.602 2.735 1.00 73.00 297 GLN A C 1
ATOM 2160 O O . GLN A 1 297 ? -2.044 15.978 2.541 1.00 73.00 297 GLN A O 1
ATOM 2165 N N . SER A 1 298 ? 0.191 16.052 2.559 1.00 72.56 298 SER A N 1
ATOM 2166 C CA . SER A 1 298 ? 0.411 14.668 2.133 1.00 72.56 298 SER A CA 1
ATOM 2167 C C . SER A 1 298 ? -0.168 13.622 3.089 1.00 72.56 298 SER A C 1
ATOM 2169 O O . SER A 1 298 ? 0.042 13.687 4.305 1.00 72.56 298 SER A O 1
ATOM 2171 N N . VAL A 1 299 ? -0.762 12.568 2.526 1.00 77.06 299 VAL A N 1
ATOM 2172 C CA . VAL A 1 299 ? -0.826 11.265 3.200 1.00 77.06 299 VAL A CA 1
ATOM 2173 C C . VAL A 1 299 ? 0.545 10.600 3.117 1.00 77.06 299 VAL A C 1
ATOM 2175 O O . VAL A 1 299 ? 1.174 10.589 2.057 1.00 77.06 299 VAL A O 1
ATOM 2178 N N . VAL A 1 300 ? 1.010 10.062 4.243 1.00 71.69 300 VAL A N 1
ATOM 2179 C CA . VAL A 1 300 ? 2.348 9.504 4.406 1.00 71.69 300 VAL A CA 1
ATOM 2180 C C . VAL A 1 300 ? 2.281 8.079 4.932 1.00 71.69 300 VAL A C 1
ATOM 2182 O O . VAL A 1 300 ? 1.580 7.765 5.886 1.00 71.69 300 VAL A O 1
ATOM 2185 N N . ILE A 1 301 ? 3.034 7.179 4.314 1.00 70.38 301 ILE A N 1
ATOM 2186 C CA . ILE A 1 301 ? 3.070 5.771 4.725 1.00 70.38 301 ILE A CA 1
ATOM 2187 C C . ILE A 1 301 ? 4.465 5.491 5.260 1.00 70.38 301 ILE A C 1
ATOM 2189 O O . ILE A 1 301 ? 5.439 5.726 4.548 1.00 70.38 301 ILE A O 1
ATOM 2193 N N . GLY A 1 302 ? 4.581 5.091 6.532 1.00 62.88 302 GLY A N 1
ATOM 2194 C CA . GLY A 1 302 ? 5.851 5.275 7.221 1.00 62.88 302 GLY A CA 1
ATOM 2195 C C . GLY A 1 302 ? 5.920 4.922 8.701 1.00 62.88 302 GLY A C 1
ATOM 2196 O O . GLY A 1 302 ? 5.017 5.251 9.462 1.00 62.88 302 GLY A O 1
ATOM 2197 N N . SER A 1 303 ? 7.036 4.339 9.154 1.00 55.69 303 SER A N 1
ATOM 2198 C CA . SER A 1 303 ? 7.246 4.077 10.585 1.00 55.69 303 SER A CA 1
ATOM 2199 C C . SER A 1 303 ? 7.354 5.393 11.387 1.00 55.69 303 SER A C 1
ATOM 2201 O O . SER A 1 303 ? 8.138 6.253 10.977 1.00 55.69 303 SER A O 1
ATOM 2203 N N . PRO A 1 304 ? 6.672 5.547 12.537 1.00 49.88 304 PRO A N 1
ATOM 2204 C CA . PRO A 1 304 ? 6.824 6.687 13.428 1.00 49.88 304 PRO A CA 1
ATOM 2205 C C . PRO A 1 304 ? 8.235 6.742 14.011 1.00 49.88 304 PRO A C 1
ATOM 2207 O O . PRO A 1 304 ? 8.856 5.712 14.277 1.00 49.88 304 PRO A O 1
ATOM 2210 N N . GLU A 1 305 ? 8.706 7.955 14.267 1.00 45.41 305 GLU A N 1
ATOM 2211 C CA . GLU A 1 305 ? 9.905 8.236 15.057 1.00 45.41 305 GLU A CA 1
ATOM 2212 C C . GLU A 1 305 ? 9.724 7.639 16.468 1.00 45.41 305 GLU A C 1
ATOM 2214 O O . GLU A 1 305 ? 8.822 8.031 17.205 1.00 45.41 305 GLU A O 1
ATOM 2219 N N . GLY A 1 306 ? 10.507 6.617 16.839 1.00 48.50 306 GLY A N 1
ATOM 2220 C CA . GLY A 1 306 ? 10.247 5.886 18.089 1.00 48.50 306 GLY A CA 1
ATOM 2221 C C . GLY A 1 306 ? 11.103 4.637 18.308 1.00 48.50 306 GLY A C 1
ATOM 2222 O O . GLY A 1 306 ? 10.828 3.564 17.775 1.00 48.50 306 GLY A O 1
ATOM 2223 N N . ASN A 1 307 ? 12.146 4.789 19.120 1.00 41.59 307 ASN A N 1
ATOM 2224 C CA . ASN A 1 307 ? 13.248 3.872 19.447 1.00 41.59 307 ASN A CA 1
ATOM 2225 C C . ASN A 1 307 ? 12.886 2.483 20.038 1.00 41.59 307 ASN A C 1
ATOM 2227 O O . ASN A 1 307 ? 12.968 2.278 21.246 1.00 41.59 307 ASN A O 1
ATOM 2231 N N . THR A 1 308 ? 12.637 1.466 19.211 1.00 45.78 308 THR A N 1
ATOM 2232 C CA . THR A 1 308 ? 12.922 0.060 19.571 1.00 45.78 308 THR A CA 1
ATOM 2233 C C . THR A 1 308 ? 13.836 -0.575 18.513 1.00 45.78 308 THR A C 1
ATOM 2235 O O . THR A 1 308 ? 13.395 -0.834 17.391 1.00 45.78 308 THR A O 1
ATOM 2238 N N . PRO A 1 309 ? 15.135 -0.766 18.803 1.00 43.88 309 PRO A N 1
ATOM 2239 C CA . PRO A 1 309 ? 16.060 -1.455 17.902 1.00 43.88 309 PRO A CA 1
ATOM 2240 C C . PRO A 1 309 ? 15.588 -2.887 17.585 1.00 43.88 309 PRO A C 1
ATOM 2242 O O . PRO A 1 309 ? 15.121 -3.585 18.482 1.00 43.88 309 PRO A O 1
ATOM 2245 N N . GLY A 1 310 ? 15.733 -3.335 16.329 1.00 51.78 310 GLY A N 1
ATOM 2246 C CA . GLY A 1 310 ? 15.606 -4.756 15.949 1.00 51.78 310 GLY A CA 1
ATOM 2247 C C . GLY A 1 310 ? 14.264 -5.237 15.375 1.00 51.78 310 GLY A C 1
ATOM 2248 O O . GLY A 1 310 ? 14.104 -6.437 15.176 1.00 51.78 310 GLY A O 1
ATOM 2249 N N . ILE A 1 311 ? 13.306 -4.351 15.086 1.00 57.09 311 ILE A N 1
ATOM 2250 C CA . ILE A 1 311 ? 11.975 -4.738 14.581 1.00 57.09 311 ILE A CA 1
ATOM 2251 C C . ILE A 1 311 ? 11.875 -4.446 13.073 1.00 57.09 311 ILE A C 1
ATOM 2253 O O . ILE A 1 311 ? 12.026 -3.295 12.661 1.00 57.09 311 ILE A O 1
ATOM 2257 N N . GLU A 1 312 ? 11.628 -5.476 12.252 1.00 65.31 312 GLU A N 1
ATOM 2258 C CA . GLU A 1 312 ? 11.215 -5.311 10.848 1.00 65.31 312 GLU A CA 1
ATOM 2259 C C . GLU A 1 312 ? 9.758 -4.851 10.773 1.00 65.31 312 GLU A C 1
ATOM 2261 O O . GLU A 1 312 ? 8.899 -5.385 11.477 1.00 65.31 312 GLU A O 1
ATOM 2266 N N . SER A 1 313 ? 9.469 -3.897 9.895 1.00 69.00 313 SER A N 1
ATOM 2267 C CA . SER A 1 313 ? 8.120 -3.363 9.738 1.00 69.00 313 SER A CA 1
ATOM 2268 C C . SER A 1 313 ? 7.559 -3.756 8.376 1.00 69.00 313 SER A C 1
ATOM 2270 O O . SER A 1 313 ? 8.169 -3.446 7.353 1.00 69.00 313 SER A O 1
ATOM 2272 N N . GLN A 1 314 ? 6.411 -4.435 8.338 1.00 74.56 314 GLN A N 1
ATOM 2273 C CA . GLN A 1 314 ? 5.821 -4.924 7.089 1.00 74.56 314 GLN A CA 1
ATOM 2274 C C . GLN A 1 314 ? 4.336 -4.571 7.024 1.00 74.56 314 GLN A C 1
ATOM 2276 O O . GLN A 1 314 ? 3.593 -4.851 7.964 1.00 74.56 314 GLN A O 1
ATOM 2281 N N . ALA A 1 315 ? 3.892 -3.981 5.917 1.00 78.94 315 ALA A N 1
ATOM 2282 C CA . ALA A 1 315 ? 2.474 -3.731 5.690 1.00 78.94 315 ALA A CA 1
ATOM 2283 C C . ALA A 1 315 ? 2.036 -4.104 4.278 1.00 78.94 315 ALA A C 1
ATOM 2285 O O . ALA A 1 315 ? 2.774 -3.919 3.311 1.00 78.94 315 ALA A O 1
ATOM 2286 N N . ILE A 1 316 ? 0.804 -4.588 4.168 1.00 86.00 316 ILE A N 1
ATOM 2287 C CA . ILE A 1 316 ? 0.137 -4.834 2.898 1.00 86.00 316 ILE A CA 1
ATOM 2288 C C . ILE A 1 316 ? -1.143 -4.009 2.857 1.00 86.00 316 ILE A C 1
ATOM 2290 O O . ILE A 1 316 ? -1.962 -4.078 3.768 1.00 86.00 316 ILE A O 1
ATOM 2294 N N . LEU A 1 317 ? -1.317 -3.235 1.794 1.00 90.12 317 LEU A N 1
ATOM 2295 C CA . LEU A 1 317 ? -2.521 -2.473 1.514 1.00 90.12 317 LEU A CA 1
ATOM 2296 C C . LEU A 1 317 ? -3.168 -3.044 0.252 1.00 90.12 317 LEU A C 1
ATOM 2298 O O . LEU A 1 317 ? -2.515 -3.129 -0.789 1.00 90.12 317 LEU A O 1
ATOM 2302 N N . ARG A 1 318 ? -4.441 -3.435 0.342 1.00 95.25 318 ARG A N 1
ATOM 2303 C CA . ARG A 1 318 ? -5.215 -4.028 -0.753 1.00 95.25 318 ARG A CA 1
ATOM 2304 C C . ARG A 1 318 ? -6.449 -3.205 -1.059 1.00 95.25 318 ARG A C 1
ATOM 2306 O O . ARG A 1 318 ? -7.199 -2.847 -0.158 1.00 95.25 318 ARG A O 1
ATOM 2313 N N . ASN A 1 319 ? -6.703 -2.944 -2.335 1.00 96.69 319 ASN A N 1
ATOM 2314 C CA . ASN A 1 319 ? -7.916 -2.252 -2.774 1.00 96.69 319 ASN A CA 1
ATOM 2315 C C . ASN A 1 319 ? -8.112 -0.867 -2.116 1.00 96.69 319 ASN A C 1
ATOM 2317 O O . ASN A 1 319 ? -9.222 -0.344 -2.100 1.00 96.69 319 ASN A O 1
ATOM 2321 N N . CYS A 1 320 ? -7.061 -0.267 -1.549 1.00 93.56 320 CYS A N 1
ATOM 2322 C CA . CYS A 1 320 ? -7.143 0.994 -0.815 1.00 93.56 320 CYS A CA 1
ATOM 2323 C C . CYS A 1 320 ? -7.061 2.198 -1.759 1.00 93.56 320 CYS A C 1
ATOM 2325 O O . CYS A 1 320 ? -6.518 2.111 -2.860 1.00 93.56 320 CYS A O 1
ATOM 2327 N N . GLU A 1 321 ? -7.542 3.347 -1.300 1.00 92.69 321 GLU A N 1
ATOM 2328 C CA . GLU A 1 321 ? -7.291 4.634 -1.952 1.00 92.69 321 GLU A CA 1
ATOM 2329 C C . GLU A 1 321 ? -6.420 5.499 -1.048 1.00 92.69 321 GLU A C 1
ATOM 2331 O O . GLU A 1 321 ? -6.692 5.617 0.143 1.00 92.69 321 GLU A O 1
ATOM 2336 N N . ILE A 1 322 ? -5.389 6.116 -1.615 1.00 88.50 322 ILE A N 1
ATOM 2337 C CA . ILE A 1 322 ? -4.545 7.092 -0.948 1.00 88.50 322 ILE A CA 1
ATOM 2338 C C . ILE A 1 322 ? -4.670 8.417 -1.697 1.00 88.50 322 ILE A C 1
ATOM 2340 O O . ILE A 1 322 ? -4.204 8.550 -2.829 1.00 88.50 322 ILE A O 1
ATOM 2344 N N . SER A 1 323 ? -5.320 9.380 -1.051 1.00 86.31 323 SER A N 1
ATOM 2345 C CA . SER A 1 323 ? -5.707 10.665 -1.625 1.00 86.31 323 SER A CA 1
ATOM 2346 C C . SER A 1 323 ? -4.964 11.821 -0.954 1.00 86.31 323 SER A C 1
ATOM 2348 O O . SER A 1 323 ? -5.199 12.108 0.221 1.00 86.31 323 SER A O 1
ATOM 2350 N N . SER A 1 324 ? -4.107 12.515 -1.707 1.00 78.62 324 SER A N 1
ATOM 2351 C CA . SER A 1 324 ? -3.376 13.703 -1.237 1.00 78.62 324 SER A CA 1
ATOM 2352 C C . SER A 1 324 ? -3.807 14.965 -2.010 1.00 78.62 324 SER A C 1
ATOM 2354 O O . SER A 1 324 ? -3.876 14.941 -3.244 1.00 78.62 324 SER A O 1
ATOM 2356 N N . PRO A 1 325 ? -4.066 16.090 -1.324 1.00 74.56 325 PRO A N 1
ATOM 2357 C CA . PRO A 1 325 ? -4.412 17.369 -1.931 1.00 74.56 325 PRO A CA 1
ATOM 2358 C C . PRO A 1 325 ? -3.148 18.153 -2.345 1.00 74.56 325 PRO A C 1
ATOM 2360 O O . PRO A 1 325 ? -2.083 17.999 -1.753 1.00 74.56 325 PRO A O 1
ATOM 2363 N N . GLY A 1 326 ? -3.280 19.053 -3.327 1.00 59.47 326 GLY A N 1
ATOM 2364 C CA . GLY A 1 326 ? -2.471 20.281 -3.422 1.00 59.47 326 GLY A CA 1
ATOM 2365 C C . GLY A 1 326 ? -0.934 20.175 -3.413 1.00 59.47 326 GLY A C 1
ATOM 2366 O O . GLY A 1 326 ? -0.317 20.707 -2.498 1.00 59.47 326 GLY A O 1
ATOM 2367 N N . GLY A 1 327 ? -0.297 19.561 -4.419 1.00 55.91 327 GLY A N 1
ATOM 2368 C CA . GLY A 1 327 ? 1.166 19.625 -4.636 1.00 55.91 327 GLY A CA 1
ATOM 2369 C C . GLY A 1 327 ? 2.026 18.916 -3.589 1.00 55.91 327 GLY A C 1
ATOM 2370 O O . GLY A 1 327 ? 3.253 18.948 -3.671 1.00 55.91 327 GLY A O 1
ATOM 2371 N N . ALA A 1 328 ? 1.382 18.285 -2.612 1.00 61.41 328 ALA A N 1
ATOM 2372 C CA . ALA A 1 328 ? 2.023 17.538 -1.558 1.00 61.41 328 ALA A CA 1
ATOM 2373 C C . ALA A 1 328 ? 2.300 16.110 -2.057 1.00 61.41 328 ALA A C 1
ATOM 2375 O O . ALA A 1 328 ? 1.365 15.355 -2.341 1.00 61.41 328 ALA A O 1
ATOM 2376 N N . SER A 1 329 ? 3.582 15.738 -2.147 1.00 62.06 329 SER A N 1
ATOM 2377 C CA . SER A 1 329 ? 4.016 14.390 -2.539 1.00 62.06 329 SER A CA 1
ATOM 2378 C C . SER A 1 329 ? 3.335 13.330 -1.698 1.00 62.06 329 SER A C 1
ATOM 2380 O O . SER A 1 329 ? 3.147 13.516 -0.499 1.00 62.06 329 SER A O 1
ATOM 2382 N N . LEU A 1 330 ? 3.003 12.188 -2.283 1.00 63.38 330 LEU A N 1
ATOM 2383 C CA . LEU A 1 330 ? 2.731 11.004 -1.489 1.00 63.38 330 LEU A CA 1
ATOM 2384 C C . LEU A 1 330 ? 4.063 10.539 -0.891 1.00 63.38 330 LEU A C 1
ATOM 2386 O O . LEU A 1 330 ? 4.847 9.827 -1.515 1.00 63.38 330 LEU A O 1
ATOM 2390 N N . VAL A 1 331 ? 4.365 11.017 0.314 1.00 59.34 331 VAL A N 1
ATOM 2391 C CA . VAL A 1 331 ? 5.648 10.711 0.944 1.00 59.34 331 VAL A CA 1
ATOM 2392 C C . VAL A 1 331 ? 5.584 9.282 1.463 1.00 59.34 331 VAL A C 1
ATOM 2394 O O . VAL A 1 331 ? 4.761 8.947 2.317 1.00 59.34 331 VAL A O 1
ATOM 2397 N N . TYR A 1 332 ? 6.479 8.431 0.981 1.00 59.53 332 TYR A N 1
ATOM 2398 C CA . TYR A 1 332 ? 6.765 7.171 1.641 1.00 59.53 332 TYR A CA 1
ATOM 2399 C C . TYR A 1 332 ? 7.872 7.442 2.667 1.00 59.53 332 TYR A C 1
ATOM 2401 O O . TYR A 1 332 ? 9.062 7.382 2.373 1.00 59.53 332 TYR A O 1
ATOM 2409 N N . LEU A 1 333 ? 7.479 7.868 3.872 1.00 53.44 333 LEU A N 1
ATOM 2410 C CA . LEU A 1 333 ? 8.407 8.346 4.899 1.00 53.44 333 LEU A CA 1
ATOM 2411 C C . LEU A 1 333 ? 8.777 7.226 5.867 1.00 53.44 333 LEU A C 1
ATOM 2413 O O . LEU A 1 333 ? 8.091 7.020 6.858 1.00 53.44 333 LEU A O 1
ATOM 2417 N N . ILE A 1 334 ? 9.907 6.557 5.688 1.00 53.44 334 ILE A N 1
ATOM 2418 C CA . ILE A 1 334 ? 10.427 5.684 6.750 1.00 53.44 334 ILE A CA 1
ATOM 2419 C C . ILE A 1 334 ? 11.521 6.428 7.504 1.00 53.44 334 ILE A C 1
ATOM 2421 O O . ILE A 1 334 ? 12.709 6.332 7.204 1.00 53.44 334 ILE A O 1
ATOM 2425 N N . ASN A 1 335 ? 11.103 7.210 8.498 1.00 46.34 335 ASN A N 1
ATOM 2426 C CA . ASN A 1 335 ? 12.008 8.042 9.287 1.00 46.34 335 ASN A CA 1
ATOM 2427 C C . ASN A 1 335 ? 12.629 7.289 10.475 1.00 46.34 335 ASN A C 1
ATOM 2429 O O . ASN A 1 335 ? 12.511 7.723 11.616 1.00 46.34 335 ASN A O 1
ATOM 2433 N N . ASN A 1 336 ? 13.263 6.131 10.248 1.00 50.12 336 ASN A N 1
ATOM 2434 C CA . ASN A 1 336 ? 14.026 5.489 11.322 1.00 50.12 336 ASN A CA 1
ATOM 2435 C C . ASN A 1 336 ? 15.353 4.885 10.880 1.00 50.12 336 ASN A C 1
ATOM 2437 O O . ASN A 1 336 ? 15.434 4.026 10.006 1.00 50.12 336 ASN A O 1
ATOM 2441 N N . SER A 1 337 ? 16.369 5.285 11.631 1.00 49.19 337 SER A N 1
ATOM 2442 C CA . SER A 1 337 ? 17.796 5.095 11.412 1.00 49.19 337 SER A CA 1
ATOM 2443 C C . SER A 1 337 ? 18.346 3.666 11.526 1.00 49.19 337 SER A C 1
ATOM 2445 O O . SER A 1 337 ? 19.553 3.542 11.509 1.00 49.19 337 SER A O 1
ATOM 2447 N N . TYR A 1 338 ? 17.557 2.589 11.672 1.00 52.53 338 TYR A N 1
ATOM 2448 C CA . TYR A 1 338 ? 18.123 1.236 11.914 1.00 52.53 338 TYR A CA 1
ATOM 2449 C C . TYR A 1 338 ? 17.206 0.054 11.514 1.00 52.53 338 TYR A C 1
ATOM 2451 O O . TYR A 1 338 ? 17.247 -0.997 12.158 1.00 52.53 338 TYR A O 1
ATOM 2459 N N . ARG A 1 339 ? 16.301 0.195 10.529 1.00 65.50 339 ARG A N 1
ATOM 2460 C CA . ARG A 1 339 ? 15.241 -0.819 10.291 1.00 65.50 339 ARG A CA 1
ATOM 2461 C C . ARG A 1 339 ? 15.058 -1.222 8.825 1.00 65.50 339 ARG A C 1
ATOM 2463 O O . ARG A 1 339 ? 15.257 -0.410 7.926 1.00 65.50 339 ARG A O 1
ATOM 2470 N N . ARG A 1 340 ? 14.633 -2.478 8.620 1.00 69.62 340 ARG A N 1
ATOM 2471 C CA . ARG A 1 340 ? 14.083 -3.008 7.358 1.00 69.62 340 ARG A CA 1
ATOM 2472 C C . ARG A 1 340 ? 12.580 -2.765 7.337 1.00 69.62 340 ARG A C 1
ATOM 2474 O O . ARG A 1 340 ? 11.878 -3.217 8.242 1.00 69.62 340 ARG A O 1
ATOM 2481 N N . ASN A 1 341 ? 12.105 -2.038 6.336 1.00 72.00 341 ASN A N 1
ATOM 2482 C CA . ASN A 1 341 ? 10.705 -1.660 6.218 1.00 72.00 341 ASN A CA 1
ATOM 2483 C C . ASN A 1 341 ? 10.206 -1.977 4.813 1.00 72.00 341 ASN A C 1
ATOM 2485 O O . ASN A 1 341 ? 10.802 -1.544 3.829 1.00 72.00 341 ASN A O 1
ATOM 2489 N N . TYR A 1 342 ? 9.108 -2.717 4.738 1.00 78.25 342 TYR A N 1
ATOM 2490 C CA . TYR A 1 342 ? 8.543 -3.196 3.489 1.00 78.25 342 TYR A CA 1
ATOM 2491 C C . TYR A 1 342 ? 7.059 -2.861 3.426 1.00 78.25 342 TYR A C 1
ATOM 2493 O O . TYR A 1 342 ? 6.304 -3.163 4.351 1.00 78.25 342 TYR A O 1
ATOM 2501 N N . VAL A 1 343 ? 6.627 -2.261 2.323 1.00 80.50 343 VAL A N 1
ATOM 2502 C CA . VAL A 1 343 ? 5.207 -2.049 2.046 1.00 80.50 343 VAL A CA 1
ATOM 2503 C C . VAL A 1 343 ? 4.839 -2.682 0.717 1.00 80.50 343 VAL A C 1
ATOM 2505 O O . VAL A 1 343 ? 5.586 -2.595 -0.254 1.00 80.50 343 VAL A O 1
ATOM 2508 N N . THR A 1 344 ? 3.682 -3.326 0.666 1.00 88.44 344 THR A N 1
ATOM 2509 C CA . THR A 1 344 ? 3.089 -3.803 -0.582 1.00 88.44 344 THR A CA 1
ATOM 2510 C C . THR A 1 344 ? 1.746 -3.129 -0.788 1.00 88.44 344 THR A C 1
ATOM 2512 O O . THR A 1 344 ? 0.906 -3.125 0.105 1.00 88.44 344 THR A O 1
ATOM 2515 N N . PHE A 1 345 ? 1.535 -2.587 -1.977 1.00 91.38 345 PHE A N 1
ATOM 2516 C CA . PHE A 1 345 ? 0.265 -2.069 -2.452 1.00 91.38 345 PHE A CA 1
ATOM 2517 C C . PHE A 1 345 ? -0.242 -2.991 -3.549 1.00 91.38 345 PHE A C 1
ATOM 2519 O O . PHE A 1 345 ? 0.463 -3.222 -4.528 1.00 91.38 345 PHE A O 1
ATOM 2526 N N . THR A 1 346 ? -1.458 -3.502 -3.406 1.00 95.94 346 THR A N 1
ATOM 2527 C CA . THR A 1 346 ? -2.091 -4.343 -4.422 1.00 95.94 346 THR A CA 1
ATOM 2528 C C . THR A 1 346 ? -3.449 -3.771 -4.784 1.00 95.94 346 THR A C 1
ATOM 2530 O O . THR A 1 346 ? -4.309 -3.617 -3.917 1.00 95.94 346 THR A O 1
ATOM 2533 N N . ASN A 1 347 ? -3.654 -3.469 -6.066 1.00 96.06 347 ASN A N 1
ATOM 2534 C CA . ASN A 1 347 ? -4.898 -2.880 -6.568 1.00 96.06 347 ASN A CA 1
ATOM 2535 C C . ASN A 1 347 ? -5.287 -1.574 -5.840 1.00 96.06 347 ASN A C 1
ATOM 2537 O O . ASN A 1 347 ? -6.461 -1.293 -5.607 1.00 96.06 347 ASN A O 1
ATOM 2541 N N . CYS A 1 348 ? -4.292 -0.781 -5.434 1.00 93.88 348 CYS A N 1
ATOM 2542 C CA . CYS A 1 348 ? -4.516 0.492 -4.752 1.00 93.88 348 CYS A CA 1
ATOM 2543 C C . CYS A 1 348 ? -4.598 1.658 -5.743 1.00 93.88 348 CYS A C 1
ATOM 2545 O O . CYS A 1 348 ? -3.981 1.643 -6.811 1.00 93.88 348 CYS A O 1
ATOM 2547 N N . LYS A 1 349 ? -5.326 2.706 -5.361 1.00 92.56 349 LYS A N 1
ATOM 2548 C CA . LYS A 1 349 ? -5.417 3.970 -6.097 1.00 92.56 349 LYS A CA 1
ATOM 2549 C C . LYS A 1 349 ? -4.606 5.044 -5.379 1.00 92.56 349 LYS A C 1
ATOM 2551 O O . LYS A 1 349 ? -4.769 5.236 -4.180 1.00 92.56 349 LYS A O 1
ATOM 2556 N N . PHE A 1 350 ? -3.785 5.770 -6.120 1.00 88.94 350 PHE A N 1
ATOM 2557 C CA . PHE A 1 350 ? -3.049 6.949 -5.677 1.00 88.94 350 PHE A CA 1
ATOM 2558 C C . PHE A 1 350 ? -3.653 8.149 -6.388 1.00 88.94 350 PHE A C 1
ATOM 2560 O O . PHE A 1 350 ? -3.499 8.287 -7.599 1.00 88.94 350 PHE A O 1
ATOM 2567 N N . VAL A 1 351 ? -4.397 8.972 -5.660 1.00 87.81 351 VAL A N 1
ATOM 2568 C CA . VAL A 1 351 ? -5.231 10.026 -6.241 1.00 87.81 351 VAL A CA 1
ATOM 2569 C C . VAL A 1 351 ? -4.717 11.386 -5.797 1.00 87.81 351 VAL A C 1
ATOM 2571 O O . VAL A 1 351 ? -4.435 11.612 -4.618 1.00 87.81 351 VAL A O 1
ATOM 2574 N N . THR A 1 352 ? -4.632 12.316 -6.742 1.00 82.12 352 THR A N 1
ATOM 2575 C CA . THR A 1 352 ? -4.435 13.732 -6.444 1.00 82.12 352 THR A CA 1
ATOM 2576 C C . THR A 1 352 ? -5.521 14.580 -7.090 1.00 82.12 352 THR A C 1
ATOM 2578 O O . THR A 1 352 ? -6.074 14.233 -8.129 1.00 82.12 352 THR A O 1
ATOM 2581 N N . THR A 1 353 ? -5.825 15.713 -6.467 1.00 76.44 353 THR A N 1
ATOM 2582 C CA . THR A 1 353 ? -6.689 16.759 -7.034 1.00 76.44 353 THR A CA 1
ATOM 2583 C C . THR A 1 353 ? -5.880 17.990 -7.449 1.00 76.44 353 THR A C 1
ATOM 2585 O O . THR A 1 353 ? -6.434 19.081 -7.590 1.00 76.44 353 THR A O 1
ATOM 2588 N N . TYR A 1 354 ? -4.555 17.857 -7.568 1.00 75.25 354 TYR A N 1
ATOM 2589 C CA . TYR A 1 354 ? -3.669 18.972 -7.868 1.00 75.25 354 TYR A CA 1
ATOM 2590 C C . TYR A 1 354 ? -3.706 19.346 -9.350 1.00 75.25 354 TYR A C 1
ATOM 2592 O O . TYR A 1 354 ? -3.555 18.500 -10.223 1.00 75.25 354 TYR A O 1
ATOM 2600 N N . THR A 1 355 ? -3.886 20.634 -9.634 1.00 78.06 355 THR A N 1
ATOM 2601 C CA . THR A 1 355 ? -4.080 21.144 -10.998 1.00 78.06 355 THR A CA 1
ATOM 2602 C C . THR A 1 355 ? -2.783 21.568 -11.692 1.00 78.06 355 THR A C 1
ATOM 2604 O O . THR A 1 355 ? -2.837 22.040 -12.824 1.00 78.06 355 THR A O 1
ATOM 2607 N N . SER A 1 356 ? -1.622 21.442 -11.042 1.00 81.25 356 SER A N 1
ATOM 2608 C CA . SER A 1 356 ? -0.314 21.742 -11.640 1.00 81.25 356 SER A CA 1
ATOM 2609 C C . SER A 1 356 ? 0.652 20.559 -11.513 1.00 81.25 356 SER A C 1
ATOM 2611 O O . SER A 1 356 ? 0.358 19.566 -10.846 1.00 81.25 356 SER A O 1
ATOM 2613 N N . SER A 1 357 ? 1.775 20.613 -12.237 1.00 80.06 357 SER A N 1
ATOM 2614 C CA . SER A 1 357 ? 2.710 19.489 -12.344 1.00 80.06 357 SER A CA 1
ATOM 2615 C C . SER A 1 357 ? 3.258 19.088 -10.977 1.00 80.06 357 SER A C 1
ATOM 2617 O O . SER A 1 357 ? 3.820 19.919 -10.257 1.00 80.06 357 SER A O 1
ATOM 2619 N N . HIS A 1 358 ? 3.140 17.807 -10.640 1.00 79.50 358 HIS A N 1
ATOM 2620 C CA . HIS A 1 358 ? 3.644 17.282 -9.381 1.00 79.50 358 HIS A CA 1
ATOM 2621 C C . HIS A 1 358 ? 5.173 17.061 -9.449 1.00 79.50 358 HIS A C 1
ATOM 2623 O O . HIS A 1 358 ? 5.630 16.357 -10.354 1.00 79.50 358 HIS A O 1
ATOM 2629 N N . PRO A 1 359 ? 5.985 17.602 -8.514 1.00 76.81 359 PRO A N 1
ATOM 2630 C CA . PRO A 1 359 ? 7.449 17.503 -8.579 1.00 76.81 359 PRO A CA 1
ATOM 2631 C C . PRO A 1 359 ? 7.985 16.083 -8.346 1.00 76.81 359 PRO A C 1
ATOM 2633 O O . PRO A 1 359 ? 9.087 15.778 -8.791 1.00 76.81 359 PRO A O 1
ATOM 2636 N N . GLY A 1 360 ? 7.212 15.229 -7.671 1.00 79.00 360 GLY A N 1
ATOM 2637 C CA . GLY A 1 360 ? 7.508 13.810 -7.464 1.00 79.00 360 GLY A CA 1
ATOM 2638 C C . GLY A 1 360 ? 6.433 13.118 -6.639 1.00 79.00 360 GLY A C 1
ATOM 2639 O O . GLY A 1 360 ? 6.276 13.466 -5.478 1.00 79.00 360 GLY A O 1
ATOM 2640 N N . VAL A 1 361 ? 5.645 12.210 -7.220 1.00 77.88 361 VAL A N 1
ATOM 2641 C CA . VAL A 1 361 ? 4.544 11.552 -6.491 1.00 77.88 361 VAL A CA 1
ATOM 2642 C C . VAL A 1 361 ? 5.066 10.782 -5.292 1.00 77.88 361 VAL A C 1
ATOM 2644 O O . VAL A 1 361 ? 4.454 10.856 -4.239 1.00 77.88 361 VAL A O 1
ATOM 2647 N N . ILE A 1 362 ? 6.181 10.078 -5.446 1.00 77.62 362 ILE A N 1
ATOM 2648 C CA . ILE A 1 362 ? 6.807 9.257 -4.420 1.00 77.62 362 ILE A CA 1
ATOM 2649 C C . ILE A 1 362 ? 8.103 9.933 -3.979 1.00 77.62 362 ILE A C 1
ATOM 2651 O O . ILE A 1 362 ? 8.936 10.327 -4.795 1.00 77.62 362 ILE A O 1
ATOM 2655 N N . GLU A 1 363 ? 8.279 10.034 -2.668 1.00 72.31 363 GLU A N 1
ATOM 2656 C CA . GLU A 1 363 ? 9.474 10.585 -2.032 1.00 72.31 363 GLU A CA 1
ATOM 2657 C C . GLU A 1 363 ? 9.971 9.618 -0.951 1.00 72.31 363 GLU A C 1
ATOM 2659 O O . GLU A 1 363 ? 9.154 9.118 -0.174 1.00 72.31 363 GLU A O 1
ATOM 2664 N N . SER A 1 364 ? 11.290 9.388 -0.890 1.00 64.81 364 SER A N 1
ATOM 2665 C CA . SER A 1 364 ? 11.965 8.693 0.211 1.00 64.81 364 SER A CA 1
ATOM 2666 C C . SER A 1 364 ? 12.877 9.686 0.944 1.00 64.81 364 SER A C 1
ATOM 2668 O O . SER A 1 364 ? 13.896 10.105 0.397 1.00 64.81 364 SER A O 1
ATOM 2670 N N . PRO A 1 365 ? 12.568 10.107 2.180 1.00 53.41 365 PRO A N 1
ATOM 2671 C CA . PRO A 1 365 ? 13.386 11.099 2.867 1.00 53.41 365 PRO A CA 1
ATOM 2672 C C . PRO A 1 365 ? 14.827 10.605 3.060 1.00 53.41 365 PRO A C 1
ATOM 2674 O O . PRO A 1 365 ? 15.076 9.439 3.375 1.00 53.41 365 PRO A O 1
ATOM 2677 N N . ALA A 1 366 ? 15.777 11.525 2.896 1.00 49.84 366 ALA A N 1
ATOM 2678 C CA . ALA A 1 366 ? 17.183 11.314 3.200 1.00 49.84 366 ALA A CA 1
ATOM 2679 C C . ALA A 1 366 ? 17.364 11.000 4.694 1.00 49.84 366 ALA A C 1
ATOM 2681 O O . ALA A 1 366 ? 17.348 11.911 5.517 1.00 49.84 366 ALA A O 1
ATOM 2682 N N . ASN A 1 367 ? 17.522 9.728 5.068 1.00 52.38 367 ASN A N 1
ATOM 2683 C CA . ASN A 1 367 ? 18.070 9.377 6.374 1.00 52.38 367 ASN A CA 1
ATOM 2684 C C . ASN A 1 367 ? 19.510 8.867 6.219 1.00 52.38 367 ASN A C 1
ATOM 2686 O O . ASN A 1 367 ? 19.790 7.882 5.541 1.00 52.38 367 ASN A O 1
ATOM 2690 N N . ASP A 1 368 ? 20.445 9.557 6.865 1.00 52.12 368 ASP A N 1
ATOM 2691 C CA . ASP A 1 368 ? 21.890 9.317 6.760 1.00 52.12 368 ASP A CA 1
ATOM 2692 C C . ASP A 1 368 ? 22.379 8.065 7.523 1.00 52.12 368 ASP A C 1
ATOM 2694 O O . ASP A 1 368 ? 23.572 7.918 7.761 1.00 52.12 368 ASP A O 1
ATOM 2698 N N . ASN A 1 369 ? 21.491 7.134 7.899 1.00 57.66 369 ASN A N 1
ATOM 2699 C CA . ASN A 1 369 ? 21.791 6.114 8.916 1.00 57.66 369 ASN A CA 1
ATOM 2700 C C . ASN A 1 369 ? 21.544 4.642 8.503 1.00 57.66 369 ASN A C 1
ATOM 2702 O O . ASN A 1 369 ? 21.297 3.804 9.360 1.00 57.66 369 ASN A O 1
ATOM 2706 N N . GLY A 1 370 ? 21.617 4.258 7.224 1.00 56.84 370 GLY A N 1
ATOM 2707 C CA . GLY A 1 370 ? 21.658 2.822 6.872 1.00 56.84 370 GLY A CA 1
ATOM 2708 C C . GLY A 1 370 ? 20.324 2.057 6.905 1.00 56.84 370 GLY A C 1
ATOM 2709 O O . GLY A 1 370 ? 20.329 0.835 7.061 1.00 56.84 370 GLY A O 1
ATOM 2710 N N . ALA A 1 371 ? 19.178 2.734 6.776 1.00 62.47 371 ALA A N 1
ATOM 2711 C CA . ALA A 1 371 ? 17.873 2.068 6.709 1.00 62.47 371 ALA A CA 1
ATOM 2712 C C . ALA A 1 371 ? 17.684 1.286 5.392 1.00 62.47 371 ALA A C 1
ATOM 2714 O O . ALA A 1 371 ? 18.192 1.687 4.347 1.00 62.47 371 ALA A O 1
ATOM 2715 N N . TYR A 1 372 ? 16.922 0.185 5.452 1.00 70.25 372 TYR A N 1
ATOM 2716 C CA . TYR A 1 372 ? 16.499 -0.587 4.279 1.00 70.25 372 TYR A CA 1
ATOM 2717 C C . TYR A 1 372 ? 15.015 -0.345 4.032 1.00 70.25 372 TYR A C 1
ATOM 2719 O O . TYR A 1 372 ? 14.183 -0.633 4.902 1.00 70.25 372 TYR A O 1
ATOM 2727 N N . VAL A 1 373 ? 14.679 0.145 2.847 1.00 71.94 373 VAL A N 1
ATOM 2728 C CA . VAL A 1 373 ? 13.307 0.505 2.498 1.00 71.94 373 VAL A CA 1
ATOM 2729 C C . VAL A 1 373 ? 12.902 -0.197 1.210 1.00 71.94 373 VAL A C 1
ATOM 2731 O O . VAL A 1 373 ? 13.540 -0.024 0.180 1.00 71.94 373 VAL A O 1
ATOM 2734 N N . GLY A 1 374 ? 11.830 -0.985 1.253 1.00 78.19 374 GLY A N 1
ATOM 2735 C CA . GLY A 1 374 ? 11.233 -1.593 0.069 1.00 78.19 374 GLY A CA 1
ATOM 2736 C C . GLY A 1 374 ? 9.774 -1.187 -0.107 1.00 78.19 374 GLY A C 1
ATOM 2737 O O . GLY A 1 374 ? 9.019 -1.152 0.869 1.00 78.19 374 GLY A O 1
ATOM 2738 N N . ALA A 1 375 ? 9.367 -0.897 -1.339 1.00 82.38 375 ALA A N 1
ATOM 2739 C CA . ALA A 1 375 ? 7.964 -0.733 -1.700 1.00 82.38 375 ALA A CA 1
ATOM 2740 C C . ALA A 1 375 ? 7.638 -1.508 -2.979 1.00 82.38 375 ALA A C 1
ATOM 2742 O O . ALA A 1 375 ? 8.321 -1.370 -3.991 1.00 82.38 375 ALA A O 1
ATOM 2743 N N . TRP A 1 376 ? 6.566 -2.292 -2.943 1.00 89.50 376 TRP A N 1
ATOM 2744 C CA . TRP A 1 376 ? 6.044 -3.013 -4.100 1.00 89.50 376 TRP A CA 1
ATOM 2745 C C . TRP A 1 376 ? 4.652 -2.503 -4.428 1.00 89.50 376 TRP A C 1
ATOM 2747 O O . TRP A 1 376 ? 3.780 -2.461 -3.567 1.00 89.50 376 TRP A O 1
ATOM 2757 N N . PHE A 1 377 ? 4.440 -2.134 -5.680 1.00 92.31 377 PHE A N 1
ATOM 2758 C CA . PHE A 1 377 ? 3.163 -1.701 -6.217 1.00 92.31 377 PHE A CA 1
ATOM 2759 C C . PHE A 1 377 ? 2.751 -2.718 -7.272 1.00 92.31 377 PHE A C 1
ATOM 2761 O O . PHE A 1 377 ? 3.456 -2.894 -8.260 1.00 92.31 377 PHE A O 1
ATOM 2768 N N . ASP A 1 378 ? 1.628 -3.394 -7.069 1.00 95.00 378 ASP A N 1
ATOM 2769 C CA . ASP A 1 378 ? 1.086 -4.366 -8.010 1.00 95.00 378 ASP A CA 1
ATOM 2770 C C . ASP A 1 378 ? -0.331 -3.972 -8.405 1.00 95.00 378 ASP A C 1
ATOM 2772 O O . ASP A 1 378 ? -1.224 -3.862 -7.563 1.00 95.00 378 ASP A O 1
ATOM 2776 N N . SER A 1 379 ? -0.548 -3.783 -9.703 1.00 94.56 379 SER A N 1
ATOM 2777 C CA . SER A 1 379 ? -1.860 -3.464 -10.267 1.00 94.56 379 SER A CA 1
ATOM 2778 C C . SER A 1 379 ? -2.453 -2.160 -9.707 1.00 94.56 379 SER A C 1
ATOM 2780 O O . SER A 1 379 ? -3.668 -2.012 -9.598 1.00 94.56 379 SER A O 1
ATOM 2782 N N . CYS A 1 380 ? -1.597 -1.211 -9.317 1.00 92.88 380 CYS A N 1
ATOM 2783 C CA . CYS A 1 380 ? -2.001 0.082 -8.763 1.00 92.88 380 CYS A CA 1
ATOM 2784 C C . CYS A 1 380 ? -2.303 1.113 -9.859 1.00 92.88 380 CYS A C 1
ATOM 2786 O O . CYS A 1 380 ? -1.817 1.001 -10.984 1.00 92.88 380 CYS A O 1
ATOM 2788 N N . LYS A 1 381 ? -3.063 2.157 -9.516 1.00 91.69 381 LYS A N 1
ATOM 2789 C CA . LYS A 1 381 ? -3.396 3.263 -10.429 1.00 91.69 381 LYS A CA 1
ATOM 2790 C C . LYS A 1 381 ? -2.995 4.609 -9.848 1.00 91.69 381 LYS A C 1
ATOM 2792 O O . LYS A 1 381 ? -3.311 4.883 -8.695 1.00 91.69 381 LYS A O 1
ATOM 2797 N N . PHE A 1 382 ? -2.378 5.461 -10.656 1.00 88.44 382 PHE A N 1
ATOM 2798 C CA . PHE A 1 382 ? -2.041 6.844 -10.326 1.00 88.44 382 PHE A CA 1
ATOM 2799 C C . PHE A 1 382 ? -3.002 7.774 -11.068 1.00 88.44 382 PHE A C 1
ATOM 2801 O O . PHE A 1 382 ? -3.006 7.801 -12.288 1.00 88.44 382 PHE A O 1
ATOM 2808 N N . LEU A 1 383 ? -3.854 8.512 -10.357 1.00 88.00 383 LEU A N 1
ATOM 2809 C CA . LEU A 1 383 ? -4.997 9.228 -10.929 1.00 88.00 383 LEU A CA 1
ATOM 2810 C C . LEU A 1 383 ? -4.976 10.721 -10.579 1.00 88.00 383 LEU A C 1
ATOM 2812 O O . LEU A 1 383 ? -4.570 11.110 -9.485 1.00 88.00 383 LEU A O 1
ATOM 2816 N N . GLY A 1 384 ? -5.472 11.551 -11.501 1.00 85.38 384 GLY A N 1
ATOM 2817 C CA . GLY A 1 384 ? -5.639 12.997 -11.301 1.00 85.38 384 GLY A CA 1
ATOM 2818 C C . GLY A 1 384 ? -4.364 13.835 -11.456 1.00 85.38 384 GLY A C 1
ATOM 2819 O O . GLY A 1 384 ? -4.402 15.044 -11.253 1.00 85.38 384 GLY A O 1
ATOM 2820 N N . PHE A 1 385 ? -3.242 13.221 -11.841 1.00 84.25 385 PHE A N 1
ATOM 2821 C CA . PHE A 1 385 ? -2.002 13.931 -12.153 1.00 84.25 385 PHE A CA 1
ATOM 2822 C C . PHE A 1 385 ? -2.120 14.676 -13.487 1.00 84.25 385 PHE A C 1
ATOM 2824 O O . PHE A 1 385 ? -2.680 14.150 -14.444 1.00 84.25 385 PHE A O 1
ATOM 2831 N N . VAL A 1 386 ? -1.571 15.889 -13.569 1.00 83.62 386 VAL A N 1
ATOM 2832 C CA . VAL A 1 386 ? -1.518 16.664 -14.821 1.00 83.62 386 VAL A CA 1
ATOM 2833 C C . VAL A 1 386 ? -0.220 16.403 -15.591 1.00 83.62 386 VAL A C 1
ATOM 2835 O O . VAL A 1 386 ? 0.755 15.896 -15.027 1.00 83.62 386 VAL A O 1
ATOM 2838 N N . GLY A 1 387 ? -0.187 16.794 -16.870 1.00 75.38 387 GLY A N 1
ATOM 2839 C CA . GLY A 1 387 ? 1.013 16.712 -17.710 1.00 75.38 387 GLY A CA 1
ATOM 2840 C C . GLY A 1 387 ? 2.242 17.356 -17.050 1.00 75.38 387 GLY A C 1
ATOM 2841 O O . GLY A 1 387 ? 2.120 18.348 -16.335 1.00 75.38 387 GLY A O 1
ATOM 2842 N N . ALA A 1 388 ? 3.420 16.765 -17.274 1.00 79.25 388 ALA A N 1
ATOM 2843 C CA . ALA A 1 388 ? 4.704 17.082 -16.624 1.00 79.25 388 ALA A CA 1
ATOM 2844 C C . ALA A 1 388 ? 4.868 16.631 -15.155 1.00 79.25 388 ALA A C 1
ATOM 2846 O O . ALA A 1 388 ? 5.925 16.855 -14.565 1.00 79.25 388 ALA A O 1
ATOM 2847 N N . SER A 1 389 ? 3.878 15.957 -14.558 1.00 83.75 389 SER A N 1
ATOM 2848 C CA . SER A 1 389 ? 4.046 15.349 -13.229 1.00 83.75 389 SER A CA 1
ATOM 2849 C C . SER A 1 389 ? 5.087 14.223 -13.248 1.00 83.75 389 SER A C 1
ATOM 2851 O O . SER A 1 389 ? 5.122 13.417 -14.183 1.00 83.75 389 SER A O 1
ATOM 2853 N N . LYS A 1 390 ? 5.921 14.150 -12.206 1.00 83.25 390 LYS A N 1
ATOM 2854 C CA . LYS A 1 390 ? 6.997 13.156 -12.077 1.00 83.25 390 LYS A CA 1
ATOM 2855 C C . LYS A 1 390 ? 6.647 12.082 -11.058 1.00 83.25 390 LYS A C 1
ATOM 2857 O O . LYS A 1 390 ? 6.050 12.386 -10.029 1.00 83.25 390 LYS A O 1
ATOM 2862 N N . LEU A 1 391 ? 7.072 10.845 -11.303 1.00 82.62 391 LEU A N 1
ATOM 2863 C CA . LEU A 1 391 ? 6.906 9.738 -10.361 1.00 82.62 391 LEU A CA 1
ATOM 2864 C C . LEU A 1 391 ? 7.748 9.938 -9.095 1.00 82.62 391 LEU A C 1
ATOM 2866 O O . LEU A 1 391 ? 7.238 9.708 -8.007 1.00 82.62 391 LEU A O 1
ATOM 2870 N N . PHE A 1 392 ? 8.980 10.436 -9.226 1.00 79.19 392 PHE A N 1
ATOM 2871 C CA . PHE A 1 392 ? 9.882 10.720 -8.104 1.00 79.19 392 PHE A CA 1
ATOM 2872 C C . PHE A 1 392 ? 10.386 12.156 -8.148 1.00 79.19 392 PHE A C 1
ATOM 2874 O O . PHE A 1 392 ? 10.566 12.723 -9.230 1.00 79.19 392 PHE A O 1
ATOM 2881 N N . SER A 1 393 ? 10.638 12.736 -6.974 1.00 70.44 393 SER A N 1
ATOM 2882 C CA . SER A 1 393 ? 11.291 14.040 -6.884 1.00 70.44 393 SER A CA 1
ATOM 2883 C C . SER A 1 393 ? 12.788 13.910 -7.174 1.00 70.44 393 SER A C 1
ATOM 2885 O O . SER A 1 393 ? 13.425 12.885 -6.927 1.00 70.44 393 SER A O 1
ATOM 2887 N N . THR A 1 394 ? 13.378 14.955 -7.752 1.00 63.41 394 THR A N 1
ATOM 2888 C CA . THR A 1 394 ? 14.824 14.994 -8.000 1.00 63.41 394 THR A CA 1
ATOM 2889 C C . THR A 1 394 ? 15.570 14.988 -6.662 1.00 63.41 394 THR A C 1
ATOM 2891 O O . THR A 1 394 ? 15.279 15.812 -5.801 1.00 63.41 394 THR A O 1
ATOM 2894 N N . GLY A 1 395 ? 16.517 14.061 -6.478 1.00 57.16 395 GLY A N 1
ATOM 2895 C CA . GLY A 1 395 ? 17.269 13.919 -5.222 1.00 57.16 395 GLY A CA 1
ATOM 2896 C C . GLY A 1 395 ? 16.500 13.242 -4.078 1.00 57.16 395 GLY A C 1
ATOM 2897 O O . GLY A 1 395 ? 16.958 13.271 -2.942 1.00 57.16 395 GLY A O 1
ATOM 2898 N N . ALA A 1 396 ? 15.353 12.619 -4.361 1.00 56.62 396 ALA A N 1
ATOM 2899 C CA . ALA A 1 396 ? 14.460 12.009 -3.371 1.00 56.62 396 ALA A CA 1
ATOM 2900 C C . ALA A 1 396 ? 14.931 10.674 -2.780 1.00 56.62 396 ALA A C 1
ATOM 2902 O O . ALA A 1 396 ? 14.101 9.904 -2.306 1.00 56.62 396 ALA A O 1
ATOM 2903 N N . TRP A 1 397 ? 16.217 10.345 -2.880 1.00 60.94 397 TRP A N 1
ATOM 2904 C CA . TRP A 1 397 ? 16.726 9.036 -2.489 1.00 60.94 397 TRP A CA 1
ATOM 2905 C C . TRP A 1 397 ? 17.959 9.183 -1.605 1.00 60.94 397 TRP A C 1
ATOM 2907 O O . TRP A 1 397 ? 18.916 9.878 -1.946 1.00 60.94 397 TRP A O 1
ATOM 2917 N N . SER A 1 398 ? 17.897 8.537 -0.439 1.00 55.38 398 SER A N 1
ATOM 2918 C CA . SER A 1 398 ? 18.941 8.547 0.584 1.00 55.38 398 SER A CA 1
ATOM 2919 C C . SER A 1 398 ? 20.104 7.613 0.234 1.00 55.38 398 SER A C 1
ATOM 2921 O O . SER A 1 398 ? 20.017 6.784 -0.672 1.00 55.38 398 SER A O 1
ATOM 2923 N N . ARG A 1 399 ? 21.200 7.735 0.992 1.00 56.22 399 ARG A N 1
ATOM 2924 C CA . ARG A 1 399 ? 22.489 7.061 0.768 1.00 56.22 399 ARG A CA 1
ATOM 2925 C C . ARG A 1 399 ? 22.478 5.527 0.919 1.00 56.22 399 ARG A C 1
ATOM 2927 O O . ARG A 1 399 ? 23.514 4.907 0.697 1.00 56.22 399 ARG A O 1
ATOM 2934 N N . TYR A 1 400 ? 21.356 4.906 1.290 1.00 60.97 400 TYR A N 1
ATOM 2935 C CA . TYR A 1 400 ? 21.294 3.498 1.710 1.00 60.97 400 TYR A CA 1
ATOM 2936 C C . TYR A 1 400 ? 20.130 2.722 1.061 1.00 60.97 400 TYR A C 1
ATOM 2938 O O . TYR A 1 400 ? 19.238 3.314 0.471 1.00 60.97 400 TYR A O 1
ATOM 2946 N N . ASN A 1 401 ? 20.193 1.386 1.106 1.00 66.06 401 ASN A N 1
ATOM 2947 C CA . ASN A 1 401 ? 19.418 0.414 0.314 1.00 66.06 401 ASN A CA 1
ATOM 2948 C C . ASN A 1 401 ? 17.895 0.664 0.230 1.00 66.06 401 ASN A C 1
ATOM 2950 O O . ASN A 1 401 ? 17.130 0.259 1.107 1.00 66.06 401 ASN A O 1
ATOM 2954 N N . ASN A 1 402 ? 17.449 1.240 -0.886 1.00 72.88 402 ASN A N 1
ATOM 2955 C CA . ASN A 1 402 ? 16.053 1.554 -1.163 1.00 72.88 402 ASN A CA 1
ATOM 2956 C C . ASN A 1 402 ? 15.612 0.850 -2.460 1.00 72.88 402 ASN A C 1
ATOM 2958 O O . ASN A 1 402 ? 16.236 1.015 -3.504 1.00 72.88 402 ASN A O 1
ATOM 2962 N N . SER A 1 403 ? 14.539 0.068 -2.432 1.00 79.56 403 SER A N 1
ATOM 2963 C CA . SER A 1 403 ? 14.040 -0.655 -3.607 1.00 79.56 403 SER A CA 1
ATOM 2964 C C . SER A 1 403 ? 12.560 -0.388 -3.834 1.00 79.56 403 SER A C 1
ATOM 2966 O O . SER A 1 403 ? 11.737 -0.660 -2.963 1.00 79.56 403 SER A O 1
ATOM 2968 N N . VAL A 1 404 ? 12.201 0.127 -5.006 1.00 83.81 404 VAL A N 1
ATOM 2969 C CA . VAL A 1 404 ? 10.802 0.368 -5.369 1.00 83.81 404 VAL A CA 1
ATOM 2970 C C . VAL A 1 404 ? 10.474 -0.365 -6.660 1.00 83.81 404 VAL A C 1
ATOM 2972 O O . VAL A 1 404 ? 11.144 -0.191 -7.674 1.00 83.81 404 VAL A O 1
ATOM 2975 N N . PHE A 1 405 ? 9.434 -1.189 -6.625 1.00 90.12 405 PHE A N 1
ATOM 2976 C CA . PHE A 1 405 ? 9.031 -2.010 -7.757 1.00 90.12 405 PHE A CA 1
ATOM 2977 C C . PHE A 1 405 ? 7.579 -1.755 -8.130 1.00 90.12 405 PHE A C 1
ATOM 2979 O O . PHE A 1 405 ? 6.703 -1.765 -7.268 1.00 90.12 405 PHE A O 1
ATOM 2986 N N . PHE A 1 406 ? 7.318 -1.593 -9.423 1.00 92.12 406 PHE A N 1
ATOM 2987 C CA . PHE A 1 406 ? 5.981 -1.474 -9.987 1.00 92.12 406 PHE A CA 1
ATOM 2988 C C . PHE A 1 406 ? 5.718 -2.633 -10.941 1.00 92.12 406 PHE A C 1
ATOM 2990 O O . PHE A 1 406 ? 6.488 -2.889 -11.867 1.00 92.12 406 PHE A O 1
ATOM 2997 N N . ARG A 1 407 ? 4.597 -3.315 -10.746 1.00 94.62 407 ARG A N 1
ATOM 2998 C CA . ARG A 1 407 ? 4.116 -4.369 -11.626 1.00 94.62 407 ARG A CA 1
ATOM 2999 C C . ARG A 1 407 ? 2.703 -4.039 -12.062 1.00 94.62 407 ARG A C 1
ATOM 3001 O O . ARG A 1 407 ? 1.837 -3.835 -11.221 1.00 94.62 407 ARG A O 1
ATOM 3008 N N . ASN A 1 408 ? 2.460 -4.026 -13.369 1.00 93.62 408 ASN A N 1
ATOM 3009 C CA . ASN A 1 408 ? 1.125 -3.828 -13.943 1.00 93.62 408 ASN A CA 1
ATOM 3010 C C . ASN A 1 408 ? 0.430 -2.546 -13.449 1.00 93.62 408 ASN A C 1
ATOM 3012 O O . ASN A 1 408 ? -0.793 -2.508 -13.328 1.00 93.62 408 ASN A O 1
ATOM 3016 N N . CYS A 1 409 ? 1.207 -1.513 -13.123 1.00 90.81 409 CYS A N 1
ATOM 3017 C CA . CYS A 1 409 ? 0.673 -0.245 -12.648 1.00 90.81 409 CYS A CA 1
ATOM 3018 C C . CYS A 1 409 ? 0.293 0.662 -13.818 1.00 90.81 409 CYS A C 1
ATOM 3020 O O . CYS A 1 409 ? 0.995 0.721 -14.826 1.00 90.81 409 CYS A O 1
ATOM 3022 N N . ASP A 1 410 ? -0.787 1.413 -13.639 1.00 88.88 410 ASP A N 1
ATOM 3023 C CA . ASP A 1 410 ? -1.202 2.482 -14.540 1.00 88.88 410 ASP A CA 1
ATOM 3024 C C . ASP A 1 410 ? -0.716 3.825 -13.988 1.00 88.88 410 ASP A C 1
ATOM 3026 O O . ASP A 1 410 ? -1.196 4.295 -12.953 1.00 88.88 410 ASP A O 1
ATOM 3030 N N . PHE A 1 411 ? 0.256 4.430 -14.667 1.00 85.06 411 PHE A N 1
ATOM 3031 C CA . PHE A 1 411 ? 0.847 5.712 -14.282 1.00 85.06 411 PHE A CA 1
ATOM 3032 C C . PHE A 1 411 ? 0.069 6.931 -14.813 1.00 85.06 411 PHE A C 1
ATOM 3034 O O . PHE A 1 411 ? 0.467 8.064 -14.537 1.00 85.06 411 PHE A O 1
ATOM 3041 N N . ALA A 1 412 ? -1.018 6.721 -15.566 1.00 79.31 412 ALA A N 1
ATOM 3042 C CA . ALA A 1 412 ? -1.819 7.757 -16.216 1.00 79.31 412 ALA A CA 1
ATOM 3043 C C . ALA A 1 412 ? -0.960 8.868 -16.863 1.00 79.31 412 ALA A C 1
ATOM 3045 O O . ALA A 1 412 ? -0.145 8.603 -17.743 1.00 79.31 412 ALA A O 1
ATOM 3046 N N . SER A 1 413 ? -1.131 10.125 -16.440 1.00 77.06 413 SER A N 1
ATOM 3047 C CA . SER A 1 413 ? -0.444 11.298 -17.002 1.00 77.06 413 SER A CA 1
ATOM 3048 C C . SER A 1 413 ? 0.904 11.629 -16.343 1.00 77.06 413 SER A C 1
ATOM 3050 O O . SER A 1 413 ? 1.400 12.747 -16.504 1.00 77.06 413 SER A O 1
ATOM 3052 N N . LEU A 1 414 ? 1.522 10.696 -15.608 1.00 82.19 414 LEU A N 1
ATOM 3053 C CA . LEU A 1 414 ? 2.888 10.879 -15.106 1.00 82.19 414 LEU A CA 1
ATOM 3054 C C . LEU A 1 414 ? 3.886 10.878 -16.272 1.00 82.19 414 LEU A C 1
ATOM 3056 O O . LEU A 1 414 ? 4.253 9.846 -16.835 1.00 82.19 414 LEU A O 1
ATOM 3060 N N . ALA A 1 415 ? 4.334 12.078 -16.635 1.00 74.88 415 ALA A N 1
ATOM 3061 C CA . ALA A 1 415 ? 5.172 12.317 -17.800 1.00 74.88 415 ALA A CA 1
ATOM 3062 C C . ALA A 1 415 ? 6.609 11.820 -17.608 1.00 74.88 415 ALA A C 1
ATOM 3064 O O . ALA A 1 415 ? 7.243 11.427 -18.583 1.00 74.88 415 ALA A O 1
ATOM 3065 N N . THR A 1 416 ? 7.121 11.769 -16.376 1.00 81.12 416 THR A N 1
ATOM 3066 C CA . THR A 1 416 ? 8.521 11.403 -16.098 1.00 81.12 416 THR A CA 1
ATOM 3067 C C . THR A 1 416 ? 8.604 10.343 -15.004 1.00 81.12 416 THR A C 1
ATOM 3069 O O . THR A 1 416 ? 8.211 10.604 -13.869 1.00 81.12 416 THR A O 1
ATOM 3072 N N . THR A 1 417 ? 9.146 9.164 -15.315 1.00 83.81 417 THR A N 1
ATOM 3073 C CA . THR A 1 417 ? 9.439 8.109 -14.321 1.00 83.81 417 THR A CA 1
ATOM 3074 C C . THR A 1 417 ? 10.920 8.042 -13.928 1.00 83.81 417 THR A C 1
ATOM 3076 O O . THR A 1 417 ? 11.240 7.440 -12.910 1.00 83.81 417 THR A O 1
ATOM 3079 N N . GLY A 1 418 ? 11.796 8.717 -14.677 1.00 82.25 418 GLY A N 1
ATOM 3080 C CA . GLY A 1 418 ? 13.235 8.858 -14.440 1.00 82.25 418 GLY A CA 1
ATOM 3081 C C . GLY A 1 418 ? 13.894 9.696 -15.553 1.00 82.25 418 GLY A C 1
ATOM 3082 O O . GLY A 1 418 ? 13.168 10.222 -16.405 1.00 82.25 418 GLY A O 1
ATOM 3083 N N . PRO A 1 419 ? 15.233 9.855 -15.554 1.00 79.19 419 PRO A N 1
ATOM 3084 C CA . PRO A 1 419 ? 16.168 9.380 -14.533 1.00 79.19 419 PRO A CA 1
ATOM 3085 C C . PRO A 1 419 ? 16.077 10.212 -13.249 1.00 79.19 419 PRO A C 1
ATOM 3087 O O . PRO A 1 419 ? 16.054 11.443 -13.288 1.00 79.19 419 PRO A O 1
ATOM 3090 N N . THR A 1 420 ? 16.049 9.548 -12.097 1.00 74.25 420 THR A N 1
ATOM 3091 C CA . THR A 1 420 ? 16.040 10.189 -10.772 1.00 74.25 420 THR A CA 1
ATOM 3092 C C . THR A 1 420 ? 17.230 9.776 -9.913 1.00 74.25 420 THR A C 1
ATOM 3094 O O . THR A 1 420 ? 17.760 10.619 -9.187 1.00 74.25 420 THR A O 1
ATOM 3097 N N . LEU A 1 421 ? 17.703 8.531 -10.042 1.00 68.38 421 LEU A N 1
ATOM 3098 C CA . LEU A 1 421 ? 18.858 7.996 -9.308 1.00 68.38 421 LEU A CA 1
ATOM 3099 C C . LEU A 1 421 ? 20.181 8.228 -10.041 1.00 68.38 421 LEU A C 1
ATOM 3101 O O . LEU A 1 421 ? 21.194 8.538 -9.415 1.00 68.38 421 LEU A O 1
ATOM 3105 N N . ALA A 1 422 ? 20.155 8.173 -11.372 1.00 54.94 422 ALA A N 1
ATOM 3106 C CA . ALA A 1 422 ? 21.313 8.403 -12.237 1.00 54.94 422 ALA A CA 1
ATOM 3107 C C . ALA A 1 422 ? 21.898 9.841 -12.162 1.00 54.94 422 ALA A C 1
ATOM 3109 O O . ALA A 1 422 ? 22.914 10.127 -12.792 1.00 54.94 422 ALA A O 1
ATOM 3110 N N . LEU A 1 423 ? 21.261 10.743 -11.399 1.00 58.3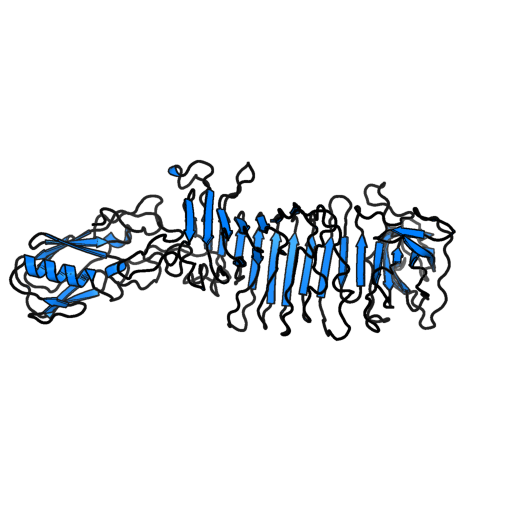4 423 LEU A N 1
ATOM 3111 C CA . LEU A 1 423 ? 21.636 12.153 -11.207 1.00 58.34 423 LEU A CA 1
ATOM 3112 C C . LEU A 1 423 ? 22.348 12.441 -9.869 1.00 58.34 423 LEU A C 1
ATOM 3114 O O . LEU A 1 423 ? 22.724 13.583 -9.604 1.00 58.34 423 LEU A O 1
ATOM 3118 N N . VAL A 1 424 ? 22.487 11.448 -8.987 1.00 61.59 424 VAL A N 1
ATOM 3119 C CA . VAL A 1 424 ? 22.995 11.650 -7.619 1.00 61.59 424 VAL A CA 1
ATOM 3120 C C . VAL A 1 424 ? 24.535 11.597 -7.589 1.00 61.59 424 VAL A C 1
ATOM 3122 O O . VAL A 1 424 ? 25.154 10.770 -8.251 1.00 61.59 424 VAL A O 1
ATOM 3125 N N . SER A 1 425 ? 25.156 12.503 -6.822 1.00 54.22 425 SER A N 1
ATOM 3126 C CA . SER A 1 425 ? 26.618 12.695 -6.721 1.00 54.22 425 SER A CA 1
ATOM 3127 C C . SER A 1 425 ? 27.396 11.462 -6.213 1.00 54.22 425 SER A C 1
ATOM 3129 O O . SER A 1 425 ? 26.893 10.686 -5.403 1.00 54.22 425 SER A O 1
ATOM 3131 N N . ALA A 1 426 ? 28.658 11.340 -6.651 1.00 49.38 426 ALA A N 1
ATOM 3132 C CA . ALA A 1 426 ? 29.585 10.205 -6.513 1.00 49.38 426 ALA A CA 1
ATOM 3133 C C . ALA A 1 426 ? 29.924 9.725 -5.090 1.00 49.38 426 ALA A C 1
ATOM 3135 O O . ALA A 1 426 ? 30.541 8.677 -4.929 1.00 49.38 426 ALA A O 1
ATOM 3136 N N . THR A 1 427 ? 29.551 10.459 -4.044 1.00 51.25 427 THR A N 1
ATOM 3137 C CA . THR A 1 427 ? 29.966 10.173 -2.657 1.00 51.25 427 THR A CA 1
ATOM 3138 C C . THR A 1 427 ? 29.154 9.070 -1.968 1.00 51.25 427 THR A C 1
ATOM 3140 O O . THR A 1 427 ? 29.238 8.915 -0.750 1.00 51.25 427 THR A O 1
ATOM 3143 N N . VAL A 1 428 ? 28.351 8.307 -2.717 1.00 52.62 428 VAL A N 1
ATOM 3144 C CA . VAL A 1 428 ? 27.369 7.367 -2.166 1.00 52.62 428 VAL A CA 1
ATOM 3145 C C . VAL A 1 428 ? 27.759 5.911 -2.460 1.00 52.62 428 VAL A C 1
ATOM 3147 O O . VAL A 1 428 ? 27.604 5.404 -3.576 1.00 52.62 428 VAL A O 1
ATOM 3150 N N . GLU A 1 429 ? 28.216 5.211 -1.417 1.00 52.62 429 GLU A N 1
ATOM 3151 C CA . GLU A 1 429 ? 28.410 3.751 -1.357 1.00 52.62 429 GLU A CA 1
ATOM 3152 C C . GLU A 1 429 ? 27.065 3.003 -1.241 1.00 52.62 429 GLU A C 1
ATOM 3154 O O . GLU A 1 429 ? 26.848 2.171 -0.361 1.00 52.62 429 GLU A O 1
ATOM 3159 N N . ALA A 1 430 ? 26.102 3.312 -2.107 1.00 55.91 430 ALA A N 1
ATOM 3160 C CA . ALA A 1 430 ? 24.854 2.563 -2.142 1.00 55.91 430 ALA A CA 1
ATOM 3161 C C . ALA A 1 430 ? 25.065 1.261 -2.920 1.00 55.91 430 ALA A C 1
ATOM 3163 O O . ALA A 1 430 ? 25.383 1.289 -4.111 1.00 55.91 430 ALA A O 1
ATOM 3164 N N . THR A 1 431 ? 24.881 0.127 -2.243 1.00 55.84 431 THR A N 1
ATOM 3165 C CA . THR A 1 431 ? 25.051 -1.210 -2.827 1.00 55.84 431 THR A CA 1
ATOM 3166 C C . THR A 1 431 ? 23.771 -1.750 -3.468 1.00 55.84 431 THR A C 1
ATOM 3168 O O . THR A 1 431 ? 23.882 -2.548 -4.389 1.00 55.84 431 THR A O 1
ATOM 3171 N N . ASN A 1 432 ? 22.569 -1.303 -3.063 1.00 64.06 432 ASN A N 1
ATOM 3172 C CA . ASN A 1 432 ? 21.290 -1.787 -3.614 1.00 64.06 432 ASN A CA 1
ATOM 3173 C C . ASN A 1 432 ? 20.192 -0.704 -3.643 1.00 64.06 432 ASN A C 1
ATOM 3175 O O . ASN A 1 432 ? 19.253 -0.741 -2.843 1.00 64.06 432 ASN A O 1
ATOM 3179 N N . VAL A 1 433 ? 20.288 0.266 -4.560 1.00 74.31 433 VAL A N 1
ATOM 3180 C CA . VAL A 1 433 ? 19.168 1.185 -4.839 1.00 74.31 433 VAL A CA 1
ATOM 3181 C C . VAL A 1 433 ? 18.669 0.991 -6.260 1.00 74.31 433 VAL A C 1
ATOM 3183 O O . VAL A 1 433 ? 19.432 1.089 -7.220 1.00 74.31 433 VAL A O 1
ATOM 3186 N N . CYS A 1 434 ? 17.381 0.691 -6.368 1.00 80.75 434 CYS A N 1
ATOM 3187 C CA . CYS A 1 434 ? 16.730 0.309 -7.609 1.00 80.75 434 CYS A CA 1
ATOM 3188 C C . CYS A 1 434 ? 15.292 0.813 -7.596 1.00 80.75 434 CYS A C 1
ATOM 3190 O O . CYS A 1 434 ? 14.551 0.594 -6.635 1.00 80.75 434 CYS A O 1
ATOM 3192 N N . CYS A 1 435 ? 14.879 1.419 -8.697 1.00 85.12 435 CYS A N 1
ATOM 3193 C CA . CYS A 1 435 ? 13.485 1.661 -8.981 1.00 85.12 435 CYS A CA 1
ATOM 3194 C C . CYS A 1 435 ? 13.137 1.059 -10.338 1.00 85.12 435 CYS A C 1
ATOM 3196 O O . CYS A 1 435 ? 13.684 1.477 -11.351 1.00 85.12 435 CYS A O 1
ATOM 3198 N N . ALA A 1 436 ? 12.245 0.076 -10.379 1.00 90.12 436 ALA A N 1
ATOM 3199 C CA . ALA A 1 436 ? 11.900 -0.587 -11.629 1.00 90.12 436 ALA A CA 1
ATOM 3200 C C . ALA A 1 436 ? 10.393 -0.757 -11.778 1.00 90.12 436 ALA A C 1
ATOM 3202 O O . ALA A 1 436 ? 9.689 -1.075 -10.823 1.00 90.12 436 ALA A O 1
ATOM 3203 N N . GLY A 1 437 ? 9.897 -0.567 -12.992 1.00 92.12 437 GLY A N 1
ATOM 3204 C CA . GLY A 1 437 ? 8.508 -0.778 -13.358 1.00 92.12 437 GLY A CA 1
ATOM 3205 C C . GLY A 1 437 ? 8.397 -1.653 -14.593 1.00 92.12 437 GLY A C 1
ATOM 3206 O O . GLY A 1 437 ? 9.205 -1.533 -15.506 1.00 92.12 437 GLY A O 1
ATOM 3207 N N . SER A 1 438 ? 7.392 -2.522 -14.640 1.00 92.62 438 SER A N 1
ATOM 3208 C CA . SER A 1 438 ? 7.033 -3.259 -15.855 1.00 92.62 438 SER A CA 1
ATOM 3209 C C . SER A 1 438 ? 5.537 -3.553 -15.902 1.00 92.62 438 SER A C 1
ATOM 3211 O O . SER A 1 438 ? 4.885 -3.726 -14.867 1.00 92.62 438 SER A O 1
ATOM 3213 N N . SER A 1 439 ? 4.986 -3.626 -17.110 1.00 88.00 439 SER A N 1
ATOM 3214 C CA . SER A 1 439 ? 3.610 -4.055 -17.350 1.00 88.00 439 SER A CA 1
ATOM 3215 C C . SER A 1 439 ? 3.575 -5.231 -18.320 1.00 88.00 439 SER A C 1
ATOM 3217 O O . SER A 1 439 ? 4.199 -5.195 -19.376 1.00 88.00 439 SER A O 1
ATOM 3219 N N . GLN A 1 440 ? 2.795 -6.265 -18.001 1.00 84.62 440 GLN A N 1
ATOM 3220 C CA . GLN A 1 440 ? 2.463 -7.323 -18.967 1.00 84.62 440 GLN A CA 1
ATOM 3221 C C . GLN A 1 440 ? 1.262 -6.952 -19.857 1.00 84.62 440 GLN A C 1
ATOM 3223 O O . GLN A 1 440 ? 0.998 -7.619 -20.860 1.00 84.62 440 GLN A O 1
ATOM 3228 N N . PHE A 1 441 ? 0.534 -5.896 -19.482 1.00 80.75 441 PHE A N 1
ATOM 3229 C CA . PHE A 1 441 ? -0.681 -5.417 -20.136 1.00 80.75 441 PHE A CA 1
ATOM 3230 C C . PHE A 1 441 ? -0.426 -4.133 -20.938 1.00 80.75 441 PHE A C 1
ATOM 3232 O O . PHE A 1 441 ? 0.506 -3.377 -20.649 1.00 80.75 441 PHE A O 1
ATOM 3239 N N . GLY A 1 442 ? -1.287 -3.867 -21.924 1.00 80.12 442 GLY A N 1
ATOM 3240 C CA . GLY A 1 442 ? -1.168 -2.700 -22.802 1.00 80.12 442 GLY A CA 1
ATOM 3241 C C . GLY A 1 442 ? 0.132 -2.720 -23.607 1.00 80.12 442 GLY A C 1
ATOM 3242 O O . GLY A 1 442 ? 0.564 -3.776 -24.066 1.00 80.12 442 GLY A O 1
ATOM 3243 N N . ASN A 1 443 ? 0.779 -1.560 -23.722 1.00 81.81 443 ASN A N 1
ATOM 3244 C CA . ASN A 1 443 ? 1.994 -1.376 -24.524 1.00 81.81 443 ASN A CA 1
ATOM 3245 C C . ASN A 1 443 ? 3.282 -1.866 -23.837 1.00 81.81 443 ASN A C 1
ATOM 3247 O O . ASN A 1 443 ? 4.381 -1.616 -24.331 1.00 81.81 443 ASN A O 1
ATOM 3251 N N . ARG A 1 444 ? 3.141 -2.575 -22.705 1.00 85.00 444 ARG A N 1
ATOM 3252 C CA . ARG A 1 444 ? 4.238 -3.204 -21.955 1.00 85.00 444 ARG A CA 1
ATOM 3253 C C . ARG A 1 444 ? 5.361 -2.245 -21.578 1.00 85.00 444 ARG A C 1
ATOM 3255 O O . ARG A 1 444 ? 6.537 -2.597 -21.616 1.00 85.00 444 ARG A O 1
ATOM 3262 N N . ASP A 1 445 ? 4.965 -1.036 -21.200 1.00 89.62 445 ASP A N 1
ATOM 3263 C CA . ASP A 1 445 ? 5.874 -0.020 -20.696 1.00 89.62 445 ASP A CA 1
ATOM 3264 C C . ASP A 1 445 ? 6.721 -0.591 -19.546 1.00 89.62 445 ASP A C 1
ATOM 3266 O O . ASP A 1 445 ? 6.225 -1.316 -18.671 1.00 89.62 445 ASP A O 1
ATOM 3270 N N . PHE A 1 446 ? 8.004 -0.246 -19.545 1.00 93.06 446 PHE A N 1
ATOM 3271 C CA . PHE A 1 446 ? 8.921 -0.583 -18.469 1.00 93.06 446 PHE A CA 1
ATOM 3272 C C . PHE A 1 446 ? 9.919 0.542 -18.233 1.00 93.06 446 PHE A C 1
ATOM 3274 O O . PHE A 1 446 ? 10.200 1.361 -19.108 1.00 93.06 446 PHE A O 1
ATOM 3281 N N . PHE A 1 447 ? 10.492 0.548 -17.040 1.00 93.50 447 PHE A N 1
ATOM 3282 C CA . PHE A 1 447 ? 11.660 1.351 -16.736 1.00 93.50 447 PHE A CA 1
ATOM 3283 C C . PHE A 1 447 ? 12.496 0.695 -15.641 1.00 93.50 447 PHE A C 1
ATOM 3285 O O . PHE A 1 447 ? 11.981 -0.058 -14.818 1.00 93.50 447 PHE A O 1
ATOM 3292 N N . VAL A 1 448 ? 13.783 1.006 -15.622 1.00 92.56 448 VAL A N 1
ATOM 3293 C CA . VAL A 1 448 ? 14.756 0.591 -14.617 1.00 92.56 448 VAL A CA 1
ATOM 3294 C C . VAL A 1 448 ? 15.638 1.801 -14.343 1.00 92.56 448 VAL A C 1
ATOM 3296 O O . VAL A 1 448 ? 16.369 2.242 -15.218 1.00 92.56 448 VAL A O 1
ATOM 3299 N N . ASP A 1 449 ? 15.544 2.364 -13.148 1.00 87.94 449 ASP A N 1
ATOM 3300 C CA . ASP A 1 449 ? 16.339 3.487 -12.662 1.00 87.94 449 ASP A CA 1
ATOM 3301 C C . ASP A 1 449 ? 17.256 2.982 -11.549 1.00 87.94 449 ASP A C 1
ATOM 3303 O O . ASP A 1 449 ? 16.813 2.415 -10.546 1.00 87.94 449 ASP A O 1
ATOM 3307 N N . THR A 1 450 ? 18.554 3.153 -11.750 1.00 85.19 450 THR A N 1
ATOM 3308 C CA . THR A 1 450 ? 19.611 2.728 -10.833 1.00 85.19 450 THR A CA 1
ATOM 3309 C C . THR A 1 450 ? 20.654 3.835 -10.735 1.00 85.19 450 THR A C 1
ATOM 3311 O O . THR A 1 450 ? 20.655 4.790 -11.510 1.00 85.19 450 THR A O 1
ATOM 3314 N N . PHE A 1 451 ? 21.619 3.691 -9.828 1.00 81.38 451 PHE A N 1
ATOM 3315 C CA . PHE A 1 451 ? 22.771 4.599 -9.793 1.00 81.38 451 PHE A CA 1
ATOM 3316 C C . PHE A 1 451 ? 23.657 4.539 -11.041 1.00 81.38 451 PHE A C 1
ATOM 3318 O O . PHE A 1 451 ? 24.381 5.496 -11.318 1.00 81.38 451 PHE A O 1
ATOM 3325 N N . ASN A 1 452 ? 23.633 3.422 -11.768 1.00 86.81 452 ASN A N 1
ATOM 3326 C CA . ASN A 1 452 ? 24.455 3.236 -12.960 1.00 86.81 452 ASN A CA 1
ATOM 3327 C C . ASN A 1 452 ? 23.821 3.894 -14.189 1.00 86.81 452 ASN A C 1
ATOM 3329 O O . ASN A 1 452 ? 24.521 4.323 -15.105 1.00 86.81 452 ASN A O 1
ATOM 3333 N N . GLY A 1 453 ? 22.501 4.020 -14.199 1.00 89.69 453 GLY A N 1
ATOM 3334 C CA . GLY A 1 453 ? 21.776 4.636 -15.290 1.00 89.69 453 GLY A CA 1
ATOM 3335 C C . GLY A 1 453 ? 20.300 4.291 -15.254 1.00 89.69 453 GLY A C 1
ATOM 3336 O O . GLY A 1 453 ? 19.807 3.612 -14.348 1.00 89.69 453 GLY A O 1
ATOM 3337 N N . TYR A 1 454 ? 19.622 4.771 -16.281 1.00 92.56 454 TYR A N 1
ATOM 3338 C CA . TYR A 1 454 ? 18.197 4.637 -16.480 1.00 92.56 454 TYR A CA 1
ATOM 3339 C C . TYR A 1 454 ? 17.920 3.987 -17.829 1.00 92.56 454 TYR A C 1
ATOM 3341 O O . TYR A 1 454 ? 18.528 4.350 -18.833 1.00 92.56 454 TYR A O 1
ATOM 3349 N N . VAL A 1 455 ? 17.009 3.024 -17.849 1.00 95.12 455 VAL A N 1
ATOM 3350 C CA . VAL A 1 455 ? 16.581 2.322 -19.057 1.00 95.12 455 VAL A CA 1
ATOM 3351 C C . VAL A 1 455 ? 15.066 2.318 -19.101 1.00 95.12 455 VAL A C 1
ATOM 3353 O O . VAL A 1 455 ? 14.441 1.987 -18.099 1.00 95.12 455 VAL A O 1
ATOM 3356 N N . GLU A 1 456 ? 14.453 2.659 -20.229 1.00 94.00 456 GLU A N 1
ATOM 3357 C CA . GLU A 1 456 ? 12.994 2.651 -20.357 1.00 94.00 456 GLU A CA 1
ATOM 3358 C C . GLU A 1 456 ? 12.501 2.313 -21.768 1.00 94.00 456 GLU A C 1
ATOM 3360 O O . GLU A 1 456 ? 13.166 2.558 -22.775 1.00 94.00 456 GLU A O 1
ATOM 3365 N N . TRP A 1 457 ? 11.265 1.823 -21.814 1.00 92.62 457 TRP A N 1
ATOM 3366 C CA . TRP A 1 457 ? 10.363 1.925 -22.954 1.00 92.62 457 TRP A CA 1
ATOM 3367 C C . TRP A 1 457 ? 9.030 2.451 -22.434 1.00 92.62 457 TRP A C 1
ATOM 3369 O O . TRP A 1 457 ? 8.449 1.868 -21.513 1.00 92.62 457 TRP A O 1
ATOM 3379 N N . ARG A 1 458 ? 8.531 3.540 -23.021 1.00 88.12 458 ARG A N 1
ATOM 3380 C CA . ARG A 1 458 ? 7.214 4.078 -22.685 1.00 88.12 458 ARG A CA 1
ATOM 3381 C C . ARG A 1 458 ? 6.479 4.503 -23.936 1.00 88.12 458 ARG A C 1
ATOM 3383 O O . ARG A 1 458 ? 6.918 5.392 -24.656 1.00 88.12 458 ARG A O 1
ATOM 3390 N N . SER A 1 459 ? 5.318 3.904 -24.147 1.00 85.75 459 SER A N 1
ATOM 3391 C CA . SER A 1 459 ? 4.484 4.140 -25.324 1.00 85.75 459 SER A CA 1
ATOM 3392 C C . SER A 1 459 ? 3.927 5.558 -25.449 1.00 85.75 459 SER A C 1
ATOM 3394 O O . SER A 1 459 ? 3.538 5.976 -26.536 1.00 85.75 459 SER A O 1
ATOM 3396 N N . ASN A 1 460 ? 3.901 6.323 -24.356 1.00 80.88 460 ASN A N 1
ATOM 3397 C CA . ASN A 1 460 ? 3.513 7.732 -24.372 1.00 80.88 460 ASN A CA 1
ATOM 3398 C C . ASN A 1 460 ? 4.674 8.683 -24.724 1.00 80.88 460 ASN A C 1
ATOM 3400 O O . ASN A 1 460 ? 4.465 9.897 -24.784 1.00 80.88 460 ASN A O 1
ATOM 3404 N N . ARG A 1 461 ? 5.883 8.155 -24.964 1.00 83.31 461 ARG A N 1
ATOM 3405 C CA . ARG A 1 461 ? 7.042 8.911 -25.444 1.00 83.31 461 ARG A CA 1
ATOM 3406 C C . ARG A 1 461 ? 7.266 8.594 -26.919 1.00 83.31 461 ARG A C 1
ATOM 3408 O O . ARG A 1 461 ? 7.328 7.437 -27.315 1.00 83.31 461 ARG A O 1
ATOM 3415 N N . GLY A 1 462 ? 7.409 9.630 -27.743 1.00 87.06 462 GLY A N 1
ATOM 3416 C CA . GLY A 1 462 ? 7.698 9.490 -29.175 1.00 87.06 462 GLY A CA 1
ATOM 3417 C C . GLY A 1 462 ? 9.157 9.119 -29.439 1.00 87.06 462 GLY A C 1
ATOM 3418 O O . GLY A 1 462 ? 9.890 9.916 -30.023 1.00 87.06 462 GLY A O 1
ATOM 3419 N N . PHE A 1 463 ? 9.606 7.965 -28.946 1.00 93.56 463 PHE A N 1
ATOM 3420 C CA . PHE A 1 463 ? 10.976 7.510 -29.156 1.00 93.56 463 PHE A CA 1
ATOM 3421 C C . PHE A 1 463 ? 11.249 7.204 -30.632 1.00 93.56 463 PHE A C 1
ATOM 3423 O O . PHE A 1 463 ? 10.353 6.731 -31.335 1.00 93.56 463 PHE A O 1
ATOM 3430 N N . PRO A 1 464 ? 12.479 7.444 -31.123 1.00 95.88 464 PRO A N 1
ATOM 3431 C CA . PRO A 1 464 ? 12.887 6.945 -32.423 1.00 95.88 464 PRO A CA 1
ATOM 3432 C C . PRO A 1 464 ? 12.850 5.420 -32.420 1.00 95.88 464 PRO A C 1
ATOM 3434 O O . PRO A 1 464 ? 13.305 4.781 -31.471 1.00 95.88 464 PRO A O 1
ATOM 3437 N N . THR A 1 465 ? 12.320 4.838 -33.486 1.00 96.38 465 THR A N 1
ATOM 3438 C CA . THR A 1 465 ? 12.168 3.388 -33.637 1.00 96.38 465 THR A CA 1
ATOM 3439 C C . THR A 1 465 ? 12.756 2.932 -34.966 1.00 96.38 465 THR A C 1
ATOM 3441 O O . THR A 1 465 ? 12.983 3.747 -35.865 1.00 96.38 465 THR A O 1
ATOM 3444 N N . LEU A 1 466 ? 13.025 1.633 -35.074 1.00 95.88 466 LEU A N 1
ATOM 3445 C CA . LEU A 1 466 ? 13.494 0.997 -36.300 1.00 95.88 466 LEU A CA 1
ATOM 3446 C C . LEU A 1 466 ? 12.560 -0.167 -36.653 1.00 95.88 466 LEU A C 1
ATOM 3448 O O . LEU A 1 466 ? 11.434 0.075 -37.087 1.00 95.88 466 LEU A O 1
ATOM 3452 N N . SER A 1 467 ? 13.003 -1.413 -36.490 1.00 94.25 467 SER A N 1
ATOM 3453 C CA . SER A 1 467 ? 12.308 -2.580 -37.032 1.00 94.25 467 SER A CA 1
ATOM 3454 C C . SER A 1 467 ? 11.542 -3.374 -35.980 1.00 94.25 467 SER A C 1
ATOM 3456 O O . SER A 1 467 ? 10.597 -4.085 -36.340 1.00 94.25 467 SER A O 1
ATOM 3458 N N . ALA A 1 468 ? 11.876 -3.212 -34.696 1.00 94.12 468 ALA A N 1
ATOM 3459 C CA . ALA A 1 468 ? 11.171 -3.885 -33.621 1.00 94.12 468 ALA A CA 1
ATOM 3460 C C . ALA A 1 468 ? 9.718 -3.465 -33.500 1.00 94.12 468 ALA A C 1
ATOM 3462 O O . ALA A 1 468 ? 9.351 -2.292 -33.602 1.00 94.12 468 ALA A O 1
ATOM 3463 N N . LYS A 1 469 ? 8.898 -4.460 -33.170 1.00 92.56 469 LYS A N 1
ATOM 3464 C CA . LYS A 1 469 ? 7.485 -4.294 -32.855 1.00 92.56 469 LYS A CA 1
ATOM 3465 C C . LYS A 1 469 ? 7.159 -4.970 -31.534 1.00 92.56 469 LYS A C 1
ATOM 3467 O O . LYS A 1 469 ? 7.805 -5.945 -31.147 1.00 92.56 469 LYS A O 1
ATOM 3472 N N . LEU A 1 470 ? 6.169 -4.437 -30.831 1.00 89.75 470 LEU A N 1
ATOM 3473 C CA . LEU A 1 470 ? 5.588 -5.106 -29.674 1.00 89.75 470 LEU A CA 1
ATOM 3474 C C . LEU A 1 470 ? 4.861 -6.384 -30.120 1.00 89.75 470 LEU A C 1
ATOM 3476 O O . LEU A 1 470 ? 4.680 -6.648 -31.310 1.00 89.75 470 LEU A O 1
ATOM 3480 N N . LEU A 1 471 ? 4.407 -7.191 -29.155 1.00 85.38 471 LEU A N 1
ATOM 3481 C CA . LEU A 1 471 ? 3.698 -8.444 -29.451 1.00 85.38 471 LEU A CA 1
ATOM 3482 C C . LEU A 1 471 ? 2.363 -8.257 -30.190 1.00 85.38 471 LEU A C 1
ATOM 3484 O O . LEU A 1 471 ? 1.808 -9.237 -30.677 1.00 85.38 471 LEU A O 1
ATOM 3488 N N . ASP A 1 472 ? 1.847 -7.030 -30.284 1.00 87.19 472 ASP A N 1
ATOM 3489 C CA . ASP A 1 472 ? 0.697 -6.716 -31.137 1.00 87.19 472 ASP A CA 1
ATOM 3490 C C . ASP A 1 472 ? 1.033 -6.773 -32.642 1.00 87.19 472 ASP A C 1
ATOM 3492 O O . ASP A 1 472 ? 0.136 -6.729 -33.480 1.00 87.19 472 ASP A O 1
ATOM 3496 N N . GLY A 1 473 ? 2.320 -6.893 -32.993 1.00 88.81 473 GLY A N 1
ATOM 3497 C CA . GLY A 1 473 ? 2.813 -6.978 -34.364 1.00 88.81 473 GLY A CA 1
ATOM 3498 C C . GLY A 1 473 ? 2.755 -5.657 -35.136 1.00 88.81 473 GLY A C 1
ATOM 3499 O O . GLY A 1 473 ? 3.088 -5.635 -36.327 1.00 88.81 473 GLY A O 1
ATOM 3500 N N . THR A 1 474 ? 2.359 -4.557 -34.490 1.00 90.19 474 THR A N 1
ATOM 3501 C CA . THR A 1 474 ? 2.106 -3.267 -35.147 1.00 90.19 474 THR A CA 1
ATOM 3502 C C . THR A 1 474 ? 2.791 -2.089 -34.481 1.00 90.19 474 THR A C 1
ATOM 3504 O O . THR A 1 474 ? 3.259 -1.212 -35.201 1.00 90.19 474 THR A O 1
ATOM 3507 N N . THR A 1 475 ? 2.863 -2.049 -33.152 1.00 91.31 475 THR A N 1
ATOM 3508 C CA . THR A 1 475 ? 3.402 -0.893 -32.433 1.00 91.31 475 THR A CA 1
ATOM 3509 C C . THR A 1 475 ? 4.926 -0.947 -32.448 1.00 91.31 475 THR A C 1
ATOM 3511 O O . THR A 1 475 ? 5.493 -1.874 -31.862 1.00 91.31 475 THR A O 1
ATOM 3514 N N . PRO A 1 476 ? 5.611 0.001 -33.114 1.00 93.06 476 PRO A N 1
ATOM 3515 C CA . PRO A 1 476 ? 7.063 0.028 -33.128 1.00 93.06 476 PRO A CA 1
ATOM 3516 C C . PRO A 1 476 ? 7.600 0.452 -31.760 1.00 93.06 476 PRO A C 1
ATOM 3518 O O . PRO A 1 476 ? 6.953 1.228 -31.052 1.00 93.06 476 PRO A O 1
ATOM 3521 N N . TRP A 1 477 ? 8.782 -0.039 -31.390 1.00 94.50 477 TRP A N 1
ATOM 3522 C CA . TRP A 1 477 ? 9.399 0.328 -30.117 1.00 94.50 477 TRP A CA 1
ATOM 3523 C C . TRP A 1 477 ? 10.923 0.306 -30.141 1.00 94.50 477 TRP A C 1
ATOM 3525 O O . TRP A 1 477 ? 11.540 -0.208 -31.067 1.00 94.50 477 TRP A O 1
ATOM 3535 N N . SER A 1 478 ? 11.526 0.918 -29.127 1.00 95.56 478 SER A N 1
ATOM 3536 C CA . SER A 1 478 ? 12.971 0.946 -28.909 1.00 95.56 478 SER A CA 1
ATOM 3537 C C . SER A 1 478 ? 13.279 0.986 -27.415 1.00 95.56 478 SER A C 1
ATOM 3539 O O . SER A 1 478 ? 12.402 1.250 -26.596 1.00 95.56 478 SER A O 1
ATOM 3541 N N . ILE A 1 479 ? 14.520 0.704 -27.033 1.00 96.94 479 ILE A N 1
ATOM 3542 C CA . ILE A 1 479 ? 14.962 0.831 -25.643 1.00 96.94 479 ILE A CA 1
ATOM 3543 C C . ILE A 1 479 ? 15.774 2.112 -25.518 1.00 96.94 479 ILE A C 1
ATOM 3545 O O . ILE A 1 479 ? 16.793 2.257 -26.190 1.00 96.94 479 ILE A O 1
ATOM 3549 N N . HIS A 1 480 ? 15.342 3.024 -24.651 1.00 96.00 480 HIS A N 1
ATOM 3550 C CA . HIS A 1 480 ? 16.079 4.239 -24.325 1.00 96.00 480 HIS A CA 1
ATOM 3551 C C . HIS A 1 480 ? 16.982 3.988 -23.116 1.00 96.00 480 HIS A C 1
ATOM 3553 O O . HIS A 1 480 ? 16.513 3.500 -22.090 1.00 96.00 480 HIS A O 1
ATOM 3559 N N . ILE A 1 481 ? 18.265 4.321 -23.229 1.00 96.38 481 ILE A N 1
ATOM 3560 C CA . ILE A 1 481 ? 19.275 4.168 -22.179 1.00 96.38 481 ILE A CA 1
ATOM 3561 C C . ILE A 1 481 ? 19.889 5.537 -21.903 1.00 96.38 481 ILE A C 1
ATOM 3563 O O . ILE A 1 481 ? 20.381 6.194 -22.817 1.00 96.38 481 ILE A O 1
ATOM 3567 N N . ILE A 1 482 ? 19.929 5.937 -20.638 1.00 94.06 482 ILE A N 1
ATOM 3568 C CA . ILE A 1 482 ? 20.610 7.140 -20.166 1.00 94.06 482 ILE A CA 1
ATOM 3569 C C . ILE A 1 482 ? 21.625 6.704 -19.107 1.00 94.06 482 ILE A C 1
ATOM 3571 O O . ILE A 1 482 ? 21.228 6.335 -17.996 1.00 94.06 482 ILE A O 1
ATOM 3575 N N . PRO A 1 483 ? 22.932 6.707 -19.417 1.00 93.44 483 PRO A N 1
ATOM 3576 C CA . PRO A 1 483 ? 23.955 6.428 -18.420 1.00 93.44 483 PRO A CA 1
ATOM 3577 C C . PRO A 1 483 ? 23.927 7.460 -17.288 1.00 93.44 483 PRO A C 1
ATOM 3579 O O . PRO A 1 483 ? 23.426 8.573 -17.437 1.00 93.44 483 PRO A O 1
ATOM 3582 N N . THR A 1 484 ? 24.486 7.098 -16.137 1.00 89.19 484 THR A N 1
ATOM 3583 C CA . THR A 1 484 ? 24.655 8.033 -15.019 1.00 89.19 484 THR A CA 1
ATOM 3584 C C . THR A 1 484 ? 25.467 9.264 -15.407 1.00 89.19 484 THR A C 1
ATOM 3586 O O . THR A 1 484 ? 26.386 9.185 -16.225 1.00 89.19 484 THR A O 1
ATOM 3589 N N . THR A 1 485 ? 25.151 10.405 -14.790 1.00 88.44 485 THR A N 1
ATOM 3590 C CA . THR A 1 485 ? 25.971 11.620 -14.908 1.00 88.44 485 THR A CA 1
ATOM 3591 C C . THR A 1 485 ? 27.138 11.642 -13.922 1.00 88.44 485 THR A C 1
ATOM 3593 O O . THR A 1 485 ? 27.948 12.566 -13.914 1.00 88.44 485 THR A O 1
ATOM 3596 N N . CYS A 1 486 ? 27.214 10.641 -13.045 1.00 83.50 486 CYS A N 1
ATOM 3597 C CA . CYS A 1 486 ? 28.278 10.506 -12.070 1.00 83.50 486 CYS A CA 1
ATOM 3598 C C . CYS A 1 486 ? 29.573 10.023 -12.740 1.00 83.50 486 CYS A C 1
ATOM 3600 O O . CYS A 1 486 ? 29.647 8.883 -13.208 1.00 83.50 486 CYS A O 1
ATOM 3602 N N . ALA A 1 487 ? 30.607 10.869 -12.731 1.00 84.06 487 ALA A N 1
ATOM 3603 C CA . ALA A 1 487 ? 31.940 10.501 -13.203 1.00 84.06 487 ALA A CA 1
ATOM 3604 C C . ALA A 1 487 ? 32.471 9.246 -12.487 1.00 84.06 487 ALA A C 1
ATOM 3606 O O . ALA A 1 487 ? 32.136 8.999 -11.327 1.00 84.06 487 ALA A O 1
ATOM 3607 N N . ASP A 1 488 ? 33.258 8.441 -13.209 1.00 82.62 488 ASP A N 1
ATOM 3608 C CA . ASP A 1 488 ? 33.937 7.215 -12.745 1.00 82.62 488 ASP A CA 1
ATOM 3609 C C . ASP A 1 488 ? 33.042 6.119 -12.142 1.00 82.62 488 ASP A C 1
ATOM 3611 O O . ASP A 1 488 ? 33.530 5.097 -11.659 1.00 82.62 488 ASP A O 1
ATOM 3615 N N . ARG A 1 489 ? 31.716 6.287 -12.192 1.00 83.94 489 ARG A N 1
ATOM 3616 C CA . ARG A 1 489 ? 30.774 5.291 -11.677 1.00 83.94 489 ARG A CA 1
ATOM 3617 C C . ARG A 1 489 ? 30.699 4.069 -12.578 1.00 83.94 489 ARG A C 1
ATOM 3619 O O . ARG A 1 489 ? 30.489 2.971 -12.073 1.00 83.94 489 ARG A O 1
ATOM 3626 N N . LEU A 1 490 ? 30.833 4.263 -13.887 1.00 90.12 490 LEU A N 1
ATOM 3627 C CA . LEU A 1 490 ? 30.743 3.187 -14.865 1.00 90.12 490 LEU A CA 1
ATOM 3628 C C . LEU A 1 490 ? 32.123 2.674 -15.275 1.00 90.12 490 LEU A C 1
ATOM 3630 O O . LEU A 1 490 ? 33.085 3.433 -15.367 1.00 90.12 490 LEU A O 1
ATOM 3634 N N . SER A 1 491 ? 32.199 1.365 -15.489 1.00 90.38 491 SER A N 1
ATOM 3635 C CA . SER A 1 491 ? 33.386 0.617 -15.882 1.00 90.38 491 SER A CA 1
ATOM 3636 C C . SER A 1 491 ? 32.986 -0.709 -16.547 1.00 90.38 491 SER A C 1
ATOM 3638 O O . SER A 1 491 ? 31.805 -1.043 -16.694 1.00 90.38 491 SER A O 1
ATOM 3640 N N . ARG A 1 492 ? 33.975 -1.532 -16.909 1.00 89.81 492 ARG A N 1
ATOM 3641 C CA . ARG A 1 492 ? 33.736 -2.908 -17.371 1.00 89.81 492 ARG A CA 1
ATOM 3642 C C . ARG A 1 492 ? 33.023 -3.778 -16.327 1.00 89.81 492 ARG A C 1
ATOM 3644 O O . ARG A 1 492 ? 32.243 -4.647 -16.698 1.00 89.81 492 ARG A O 1
ATOM 3651 N N . SER A 1 493 ? 33.283 -3.557 -15.037 1.00 88.62 493 SER A N 1
ATOM 3652 C CA . SER A 1 493 ? 32.672 -4.316 -13.936 1.00 88.62 493 SER A CA 1
ATOM 3653 C C . SER A 1 493 ? 31.416 -3.662 -13.362 1.00 88.62 493 SER A C 1
ATOM 3655 O O . SER A 1 493 ? 30.687 -4.321 -12.625 1.00 88.62 493 SER A O 1
ATOM 3657 N N . ASN A 1 494 ? 31.151 -2.396 -13.693 1.00 88.88 494 ASN A N 1
ATOM 3658 C CA . ASN A 1 494 ? 29.959 -1.680 -13.259 1.00 88.88 494 ASN A CA 1
ATOM 3659 C C . ASN A 1 494 ? 29.331 -0.926 -14.437 1.00 88.88 494 ASN A C 1
ATOM 3661 O O . ASN A 1 494 ? 29.808 0.130 -14.827 1.00 88.88 494 ASN A O 1
ATOM 3665 N N . PHE A 1 495 ? 28.267 -1.462 -15.020 1.00 92.62 495 PHE A N 1
ATOM 3666 C CA . PHE A 1 495 ? 27.649 -0.934 -16.239 1.00 92.62 495 PHE A CA 1
ATOM 3667 C C . PHE A 1 495 ? 26.163 -0.638 -16.025 1.00 92.62 495 PHE A C 1
ATOM 3669 O O . PHE A 1 495 ? 25.550 -1.102 -15.059 1.00 92.62 495 PHE A O 1
ATOM 3676 N N . VAL A 1 496 ? 25.579 0.139 -16.937 1.00 93.62 496 VAL A N 1
ATOM 3677 C CA . VAL A 1 496 ? 24.129 0.119 -17.164 1.00 93.62 496 VAL A CA 1
ATOM 3678 C C . VAL A 1 496 ? 23.846 -0.876 -18.284 1.00 93.62 496 VAL A C 1
ATOM 3680 O O . VAL A 1 496 ? 24.576 -0.913 -19.276 1.00 93.62 496 VAL A O 1
ATOM 3683 N N . GLU A 1 497 ? 22.817 -1.700 -18.122 1.00 93.81 497 GLU A N 1
ATOM 3684 C CA . GLU A 1 497 ? 22.437 -2.704 -19.114 1.00 93.81 497 GLU A CA 1
ATOM 3685 C C . GLU A 1 497 ? 20.945 -2.670 -19.421 1.00 93.81 497 GLU A C 1
ATOM 3687 O O . GLU A 1 497 ? 20.123 -2.316 -18.574 1.00 93.81 497 GLU A O 1
ATOM 3692 N N . THR A 1 498 ? 20.596 -3.044 -20.649 1.00 95.19 498 THR A N 1
ATOM 3693 C CA . THR A 1 498 ? 19.200 -3.262 -21.032 1.00 95.19 498 THR A CA 1
ATOM 3694 C C . THR A 1 498 ? 18.643 -4.518 -20.363 1.00 95.19 498 THR A C 1
ATOM 3696 O O . THR A 1 498 ? 19.402 -5.441 -20.059 1.00 95.19 498 THR A O 1
ATOM 3699 N N . PRO A 1 499 ? 17.309 -4.647 -20.233 1.00 93.19 499 PRO A N 1
ATOM 3700 C CA . PRO A 1 499 ? 16.701 -5.964 -20.099 1.00 93.19 499 PRO A CA 1
ATOM 3701 C C . PRO A 1 499 ? 17.189 -6.906 -21.210 1.00 93.19 499 PRO A C 1
ATOM 3703 O O . PRO A 1 499 ? 17.503 -6.459 -22.319 1.00 93.19 499 PRO A O 1
ATOM 3706 N N . ARG A 1 500 ? 17.236 -8.210 -20.920 1.00 93.69 500 ARG A N 1
ATOM 3707 C CA . ARG A 1 500 ? 17.609 -9.230 -21.907 1.00 93.69 500 ARG A CA 1
ATOM 3708 C C . ARG A 1 500 ? 16.609 -9.242 -23.060 1.00 93.69 500 ARG A C 1
ATOM 3710 O O . ARG A 1 500 ? 15.414 -9.443 -22.854 1.00 93.69 500 ARG A O 1
ATOM 3717 N N . ILE A 1 501 ? 17.128 -9.063 -24.266 1.00 93.62 501 ILE A N 1
ATOM 3718 C CA . ILE A 1 501 ? 16.408 -9.190 -25.526 1.00 93.62 501 ILE A CA 1
ATOM 3719 C C . ILE A 1 501 ? 16.526 -10.652 -25.962 1.00 93.62 501 ILE A C 1
ATOM 3721 O O . ILE A 1 501 ? 17.628 -11.134 -26.217 1.00 93.62 501 ILE A O 1
ATOM 3725 N N . GLY A 1 502 ? 15.402 -11.365 -26.006 1.00 92.62 502 GLY A N 1
ATOM 3726 C CA . GLY A 1 502 ? 15.349 -12.772 -26.403 1.00 92.62 502 GLY A CA 1
ATOM 3727 C C . GLY A 1 502 ? 14.817 -12.945 -27.824 1.00 92.62 502 GLY A C 1
ATOM 3728 O O . GLY A 1 502 ? 13.776 -12.382 -28.166 1.00 92.62 502 GLY A O 1
ATOM 3729 N N . LYS A 1 503 ? 15.495 -13.754 -28.645 1.00 92.31 503 LYS A N 1
ATOM 3730 C CA . LYS A 1 503 ? 15.024 -14.155 -29.979 1.00 92.31 503 LYS A CA 1
ATOM 3731 C C . LYS A 1 503 ? 15.227 -15.646 -30.205 1.00 92.31 503 LYS A C 1
ATOM 3733 O O . LYS A 1 503 ? 16.302 -16.175 -29.956 1.00 92.31 503 LYS A O 1
ATOM 3738 N N . ILE A 1 504 ? 14.209 -16.335 -30.714 1.00 94.44 504 ILE A N 1
ATOM 3739 C CA . ILE A 1 504 ? 14.345 -17.744 -31.102 1.00 94.44 504 ILE A CA 1
ATOM 3740 C C . ILE A 1 504 ? 15.094 -17.833 -32.433 1.00 94.44 504 ILE A C 1
ATOM 3742 O O . ILE A 1 504 ? 14.705 -17.187 -33.408 1.00 94.44 504 ILE A O 1
ATOM 3746 N N . ASN A 1 505 ? 16.136 -18.666 -32.490 1.00 95.31 505 ASN A N 1
ATOM 3747 C CA . ASN A 1 505 ? 16.777 -19.027 -33.747 1.00 95.31 505 ASN A CA 1
ATOM 3748 C C . ASN A 1 505 ? 15.831 -19.917 -34.568 1.00 95.31 505 ASN A C 1
ATOM 3750 O O . ASN A 1 505 ? 15.748 -21.125 -34.353 1.00 95.31 505 ASN A O 1
ATOM 3754 N N . SER A 1 506 ? 15.099 -19.320 -35.504 1.00 94.56 506 SER A N 1
ATOM 3755 C CA . SER A 1 506 ? 14.206 -20.039 -36.421 1.00 94.56 506 SER A CA 1
ATOM 3756 C C . SER A 1 506 ? 14.918 -20.599 -37.657 1.00 94.56 506 SER A C 1
ATOM 3758 O O . SER A 1 506 ? 14.297 -21.302 -38.454 1.00 94.56 506 SER A O 1
ATOM 3760 N N . LEU A 1 507 ? 16.203 -20.285 -37.836 1.00 95.69 507 LEU A N 1
ATOM 3761 C CA . LEU A 1 507 ? 17.028 -20.795 -38.926 1.00 95.69 507 LEU A CA 1
ATOM 3762 C C . LEU A 1 507 ? 17.626 -22.153 -38.548 1.00 95.69 507 LEU A C 1
ATOM 3764 O O . LEU A 1 507 ? 17.743 -22.472 -37.368 1.00 95.69 507 LEU A O 1
ATOM 3768 N N . ALA A 1 508 ? 18.055 -22.915 -39.558 1.00 96.62 508 ALA A N 1
ATOM 3769 C CA . ALA A 1 508 ? 18.743 -24.194 -39.367 1.00 96.62 508 ALA A CA 1
ATOM 3770 C C . ALA A 1 508 ? 20.000 -24.061 -38.480 1.00 96.62 508 ALA A C 1
ATOM 3772 O O . ALA A 1 508 ? 20.472 -22.958 -38.202 1.00 96.62 508 ALA A O 1
ATOM 3773 N N . ASP A 1 509 ? 20.597 -25.180 -38.085 1.00 97.25 509 ASP A N 1
ATOM 3774 C CA . ASP A 1 509 ? 21.840 -25.176 -37.318 1.00 97.25 509 ASP A CA 1
ATOM 3775 C C . ASP A 1 509 ? 22.955 -24.483 -38.115 1.00 97.25 509 ASP A C 1
ATOM 3777 O O . ASP A 1 509 ? 23.166 -24.763 -39.298 1.00 97.25 509 ASP A O 1
ATOM 3781 N N . GLY A 1 510 ? 23.670 -23.548 -37.492 1.00 96.50 510 GLY A N 1
ATOM 3782 C CA . GLY A 1 510 ? 24.724 -22.813 -38.191 1.00 96.50 510 GLY A CA 1
ATOM 3783 C C . GLY A 1 510 ? 25.344 -21.696 -37.369 1.00 96.50 510 GLY A C 1
ATOM 3784 O O . GLY A 1 510 ? 24.747 -21.207 -36.413 1.00 96.50 510 GLY A O 1
ATOM 3785 N N . ALA A 1 511 ? 26.565 -21.297 -37.731 1.00 96.44 511 ALA A N 1
ATOM 3786 C CA . ALA A 1 511 ? 27.113 -20.032 -37.252 1.00 96.44 511 ALA A CA 1
ATOM 3787 C C . ALA A 1 511 ? 26.245 -18.893 -37.804 1.00 96.44 511 ALA A C 1
ATOM 3789 O O . ALA A 1 511 ? 25.849 -18.938 -38.972 1.00 96.44 511 ALA A O 1
ATOM 3790 N N . ARG A 1 512 ? 25.924 -17.909 -36.962 1.00 95.88 512 ARG A N 1
ATOM 3791 C CA . ARG A 1 512 ? 25.035 -16.802 -37.330 1.00 95.88 512 ARG A CA 1
ATOM 3792 C C . ARG A 1 512 ? 25.723 -15.473 -37.154 1.00 95.88 512 ARG A C 1
ATOM 3794 O O . ARG A 1 512 ? 26.453 -15.284 -36.182 1.00 95.88 512 ARG A O 1
ATOM 3801 N N . THR A 1 513 ? 25.457 -14.553 -38.069 1.00 96.44 513 THR A N 1
ATOM 3802 C CA . THR A 1 513 ? 25.781 -13.146 -37.873 1.00 96.44 513 THR A CA 1
ATOM 3803 C C . THR A 1 513 ? 24.606 -12.472 -37.184 1.00 96.44 513 THR A C 1
ATOM 3805 O O . THR A 1 513 ? 23.502 -12.398 -37.719 1.00 96.44 513 THR A O 1
ATOM 3808 N N . LEU A 1 514 ? 24.856 -11.996 -35.971 1.00 96.62 514 LEU A N 1
ATOM 3809 C CA . LEU A 1 514 ? 23.919 -11.250 -35.152 1.00 96.62 514 LEU A CA 1
ATOM 3810 C C . LEU A 1 514 ? 24.203 -9.765 -35.336 1.00 96.62 514 LEU A C 1
ATOM 3812 O O . LEU A 1 514 ? 25.345 -9.332 -35.153 1.00 96.62 514 LEU A O 1
ATOM 3816 N N . THR A 1 515 ? 23.177 -9.000 -35.700 1.00 96.81 515 THR A N 1
ATOM 3817 C CA . THR A 1 515 ? 23.269 -7.543 -35.819 1.00 96.81 515 THR A CA 1
ATOM 3818 C C . THR A 1 515 ? 22.295 -6.860 -34.870 1.00 96.81 515 THR A C 1
ATOM 3820 O O . THR A 1 515 ? 21.116 -7.212 -34.822 1.00 96.81 515 THR A O 1
ATOM 3823 N N . VAL A 1 516 ? 22.814 -5.888 -34.118 1.00 96.94 516 VAL A N 1
ATOM 3824 C CA . VAL A 1 516 ? 22.055 -5.026 -33.204 1.00 96.94 516 VAL A CA 1
ATOM 3825 C C . VAL A 1 516 ? 22.282 -3.582 -33.620 1.00 96.94 516 VAL A C 1
ATOM 3827 O O . VAL A 1 516 ? 23.425 -3.119 -33.668 1.00 96.94 516 VAL A O 1
ATOM 3830 N N . GLU A 1 517 ? 21.188 -2.891 -33.914 1.00 97.94 517 GLU A N 1
ATOM 3831 C CA . GLU A 1 517 ? 21.170 -1.505 -34.370 1.00 97.94 517 GLU A CA 1
ATOM 3832 C C . GLU A 1 517 ? 20.915 -0.566 -33.189 1.00 97.94 517 GLU A C 1
ATOM 3834 O O . GLU A 1 517 ? 20.054 -0.818 -32.342 1.00 97.94 517 GLU A O 1
ATOM 3839 N N . PHE A 1 518 ? 21.662 0.532 -33.117 1.00 97.88 518 PHE A N 1
ATOM 3840 C CA . PHE A 1 518 ? 21.492 1.529 -32.065 1.00 97.88 518 PHE A CA 1
ATOM 3841 C C . PHE A 1 518 ? 21.940 2.914 -32.526 1.00 97.88 518 PHE A C 1
ATOM 3843 O O . PHE A 1 518 ? 22.668 3.081 -33.506 1.00 97.88 518 PHE A O 1
ATOM 3850 N N . VAL A 1 519 ? 21.513 3.939 -31.800 1.00 97.81 519 VAL A N 1
ATOM 3851 C CA . VAL A 1 519 ? 21.920 5.323 -32.042 1.00 97.81 519 VAL A CA 1
ATOM 3852 C C . VAL A 1 519 ? 22.430 5.951 -30.759 1.00 97.81 519 VAL A C 1
ATOM 3854 O O . VAL A 1 519 ? 21.880 5.720 -29.686 1.00 97.81 519 VAL A O 1
ATOM 3857 N N . VAL A 1 520 ? 23.488 6.746 -30.867 1.00 97.69 520 VAL A N 1
ATOM 3858 C CA . VAL A 1 520 ? 24.179 7.379 -29.737 1.00 97.69 520 VAL A CA 1
ATOM 3859 C C . VAL A 1 520 ? 24.081 8.889 -29.888 1.00 97.69 520 VAL A C 1
ATOM 3861 O O . VAL A 1 520 ? 24.313 9.397 -30.987 1.00 97.69 520 VAL A O 1
ATOM 3864 N N . HIS A 1 521 ? 23.754 9.610 -28.813 1.00 97.25 521 HIS A N 1
ATOM 3865 C CA . HIS A 1 521 ? 23.698 11.073 -28.836 1.00 97.25 521 HIS A CA 1
ATOM 3866 C C . HIS A 1 521 ? 25.000 11.656 -29.413 1.00 97.25 521 HIS A C 1
ATOM 3868 O O . HIS A 1 521 ? 26.096 11.253 -29.035 1.00 97.25 521 HIS A O 1
ATOM 3874 N N . ASP A 1 522 ? 24.901 12.616 -30.332 1.00 95.38 522 ASP A N 1
ATOM 3875 C CA . ASP A 1 522 ? 26.023 13.041 -31.182 1.00 95.38 522 ASP A CA 1
ATOM 3876 C C . ASP A 1 522 ? 27.159 13.788 -30.461 1.00 95.38 522 ASP A C 1
ATOM 3878 O O . ASP A 1 522 ? 28.295 13.787 -30.928 1.00 95.38 522 ASP A O 1
ATOM 3882 N N . ALA A 1 523 ? 26.863 14.392 -29.311 1.00 94.38 523 ALA A N 1
ATOM 3883 C CA . ALA A 1 523 ? 27.850 14.917 -28.371 1.00 94.38 523 ALA A CA 1
ATOM 3884 C C . ALA A 1 523 ? 28.739 13.838 -27.712 1.00 94.38 523 ALA A C 1
ATOM 3886 O O . ALA A 1 523 ? 29.727 14.185 -27.063 1.00 94.38 523 ALA A O 1
ATOM 3887 N N . LEU A 1 524 ? 28.393 12.551 -27.832 1.00 94.50 524 LEU A N 1
ATOM 3888 C CA . LEU A 1 524 ? 29.162 11.441 -27.278 1.00 94.50 524 LEU A CA 1
ATOM 3889 C C . LEU A 1 524 ? 30.057 10.815 -28.353 1.00 94.50 524 LEU A C 1
ATOM 3891 O O . LEU A 1 524 ? 29.608 10.467 -29.444 1.00 94.50 524 LEU A O 1
ATOM 3895 N N . SER A 1 525 ? 31.320 10.589 -28.000 1.00 91.75 525 SER A N 1
ATOM 3896 C CA . SER A 1 525 ? 32.308 9.913 -28.850 1.00 91.75 525 SER A CA 1
ATOM 3897 C C . SER A 1 525 ? 32.576 8.503 -28.333 1.00 91.75 525 SER A C 1
ATOM 3899 O O . SER A 1 525 ? 33.674 8.223 -27.862 1.00 91.75 525 SER A O 1
ATOM 3901 N N . PHE A 1 526 ? 31.550 7.649 -28.336 1.00 95.31 526 PHE A N 1
ATOM 3902 C CA . PHE A 1 526 ? 31.675 6.281 -27.830 1.00 95.31 526 PHE A CA 1
ATOM 3903 C C . PHE A 1 526 ? 32.445 5.367 -28.795 1.00 95.31 526 PHE A C 1
ATOM 3905 O O . PHE A 1 526 ? 32.376 5.491 -30.018 1.00 95.31 526 PHE A O 1
ATOM 3912 N N . THR A 1 527 ? 33.142 4.410 -28.206 1.00 97.12 527 THR A N 1
ATOM 3913 C CA . THR A 1 527 ? 33.927 3.338 -28.812 1.00 97.12 527 THR A CA 1
ATOM 3914 C C . THR A 1 527 ? 33.503 1.997 -28.204 1.00 97.12 527 THR A C 1
ATOM 3916 O O . THR A 1 527 ? 32.654 1.932 -27.310 1.00 97.12 527 THR A O 1
ATOM 3919 N N . LYS A 1 528 ? 34.107 0.897 -28.659 1.00 96.44 528 LYS A N 1
ATOM 3920 C CA . LYS A 1 528 ? 33.806 -0.458 -28.174 1.00 96.44 528 LYS A CA 1
ATOM 3921 C C . LYS A 1 528 ? 34.268 -0.756 -26.736 1.00 96.44 528 LYS A C 1
ATOM 3923 O O . LYS A 1 528 ? 33.912 -1.810 -26.215 1.00 96.44 528 LYS A O 1
ATOM 3928 N N . CYS A 1 529 ? 35.027 0.133 -26.084 1.00 95.00 529 CYS A N 1
ATOM 3929 C CA . CYS A 1 529 ? 35.282 0.033 -24.637 1.00 95.00 529 CYS A CA 1
ATOM 3930 C C . CYS A 1 529 ? 34.201 0.731 -23.795 1.00 95.00 529 CYS A C 1
ATOM 3932 O O . CYS A 1 529 ? 34.150 0.560 -22.580 1.00 95.00 529 CYS A O 1
ATOM 3934 N N . GLU A 1 530 ? 33.328 1.524 -24.420 1.00 96.31 530 GLU A N 1
ATOM 3935 C CA . GLU A 1 530 ? 32.341 2.364 -23.730 1.00 96.31 530 GLU A CA 1
ATOM 3936 C C . GLU A 1 530 ? 30.918 1.843 -23.918 1.00 96.31 530 GLU A C 1
ATOM 3938 O O . GLU A 1 530 ? 30.059 2.079 -23.070 1.00 96.31 530 GLU A O 1
ATOM 3943 N N . ILE A 1 531 ? 30.677 1.086 -24.987 1.00 97.44 531 ILE A N 1
ATOM 3944 C CA . ILE A 1 531 ? 29.443 0.345 -25.228 1.00 97.44 531 ILE A CA 1
ATOM 3945 C C . ILE A 1 531 ? 29.772 -1.011 -25.858 1.00 97.44 531 ILE A C 1
ATOM 3947 O O . ILE A 1 531 ? 30.659 -1.111 -26.708 1.00 97.44 531 ILE A O 1
ATOM 3951 N N . SER A 1 532 ? 29.065 -2.056 -25.439 1.00 96.94 532 SER A N 1
ATOM 3952 C CA . SER A 1 532 ? 29.244 -3.427 -25.919 1.00 96.94 532 SER A CA 1
ATOM 3953 C C . SER A 1 532 ? 27.913 -4.184 -25.952 1.00 96.94 532 SER A C 1
ATOM 3955 O O . SER A 1 532 ? 26.920 -3.751 -25.360 1.00 96.94 532 SER A O 1
ATOM 3957 N N . ILE A 1 533 ? 27.891 -5.324 -26.644 1.00 96.62 533 ILE A N 1
ATOM 3958 C CA . ILE A 1 533 ? 26.823 -6.314 -26.523 1.00 96.62 533 ILE A CA 1
ATOM 3959 C C . ILE A 1 533 ? 27.371 -7.598 -25.917 1.00 96.62 533 ILE A C 1
ATOM 3961 O O . ILE A 1 533 ? 28.487 -8.027 -26.217 1.00 96.62 533 ILE A O 1
ATOM 3965 N N . PHE A 1 534 ? 26.541 -8.224 -25.095 1.00 96.19 534 PHE A N 1
ATOM 3966 C CA . PHE A 1 534 ? 26.790 -9.535 -24.524 1.00 96.19 534 PHE A CA 1
ATOM 3967 C C . PHE A 1 534 ? 25.717 -10.490 -25.040 1.00 96.19 534 PHE A C 1
ATOM 3969 O O . PHE A 1 534 ? 24.527 -10.192 -24.931 1.00 96.19 534 PHE A O 1
ATOM 3976 N N . VAL A 1 535 ? 26.145 -11.605 -25.626 1.00 97.00 535 VAL A N 1
ATOM 3977 C CA . VAL A 1 535 ? 25.284 -12.588 -26.285 1.00 97.00 535 VAL A CA 1
ATOM 3978 C C . VAL A 1 535 ? 25.411 -13.936 -25.592 1.00 97.00 535 VAL A C 1
ATOM 3980 O O . VAL A 1 535 ? 26.516 -14.467 -25.496 1.00 97.00 535 VAL A O 1
ATOM 3983 N N . ASP A 1 536 ? 24.285 -14.510 -25.180 1.00 96.56 536 ASP A N 1
ATOM 3984 C CA . ASP A 1 536 ? 24.157 -15.887 -24.702 1.00 96.56 536 ASP A CA 1
ATOM 3985 C C . ASP A 1 536 ? 23.328 -16.730 -25.683 1.00 96.56 536 ASP A C 1
ATOM 3987 O O . ASP A 1 536 ? 22.307 -16.278 -26.196 1.00 96.56 536 ASP A O 1
ATOM 3991 N N . TYR A 1 537 ? 23.761 -17.954 -25.992 1.00 97.06 537 TYR A N 1
ATOM 3992 C CA . TYR A 1 537 ? 23.004 -18.871 -26.858 1.00 97.06 537 TYR A CA 1
ATOM 3993 C C . TYR A 1 537 ? 23.352 -20.332 -26.579 1.00 97.06 537 TYR A C 1
ATOM 3995 O O . TYR A 1 537 ? 24.395 -20.642 -26.003 1.00 97.06 537 TYR A O 1
ATOM 4003 N N . GLN A 1 538 ? 22.495 -21.252 -27.021 1.00 97.56 538 GLN A N 1
ATOM 4004 C CA . GLN A 1 538 ? 22.797 -22.681 -26.998 1.00 97.56 538 GLN A CA 1
ATOM 4005 C C . GLN A 1 538 ? 23.426 -23.123 -28.326 1.00 97.56 538 GLN A C 1
ATOM 4007 O O . GLN A 1 538 ? 22.876 -22.911 -29.409 1.00 97.56 538 GLN A O 1
ATOM 4012 N N . SER A 1 539 ? 24.597 -23.751 -28.247 1.00 97.19 539 SER A N 1
ATOM 4013 C CA . SER A 1 539 ? 25.261 -24.348 -29.407 1.00 97.19 539 SER A CA 1
ATOM 4014 C C . SER A 1 539 ? 24.633 -25.685 -29.810 1.00 97.19 539 SER A C 1
ATOM 4016 O O . SER A 1 539 ? 23.967 -26.347 -29.015 1.00 97.19 539 SER A O 1
ATOM 4018 N N . THR A 1 540 ? 24.924 -26.140 -31.028 1.00 97.12 540 THR A N 1
ATOM 4019 C CA . THR A 1 540 ? 24.526 -27.472 -31.539 1.00 97.12 540 THR A CA 1
ATOM 4020 C C . THR A 1 540 ? 25.050 -28.650 -30.712 1.00 97.12 540 THR A C 1
ATOM 4022 O O . THR A 1 540 ? 24.459 -29.726 -30.730 1.00 97.12 540 THR A O 1
ATOM 4025 N N . SER A 1 541 ? 26.111 -28.451 -29.924 1.00 96.25 541 SER A N 1
ATOM 4026 C CA . SER A 1 541 ? 26.619 -29.446 -28.969 1.00 96.25 541 SER A CA 1
ATOM 4027 C C . SER A 1 541 ? 25.837 -29.485 -27.648 1.00 96.25 541 SER A C 1
ATOM 4029 O O . SER A 1 541 ? 26.193 -30.247 -26.753 1.00 96.25 541 SER A O 1
ATOM 4031 N N . GLY A 1 542 ? 24.817 -28.638 -27.485 1.00 93.94 542 GLY A N 1
ATOM 4032 C CA . GLY A 1 542 ? 24.007 -28.522 -26.272 1.00 93.94 542 GLY A CA 1
ATOM 4033 C C . GLY A 1 542 ? 24.597 -27.621 -25.182 1.00 93.94 542 GLY A C 1
ATOM 4034 O O . GLY A 1 542 ? 23.931 -27.407 -24.171 1.00 93.94 542 GLY A O 1
ATOM 4035 N N . ASN A 1 543 ? 25.797 -27.062 -25.381 1.00 96.94 543 ASN A N 1
ATOM 4036 C CA . ASN A 1 543 ? 26.448 -26.160 -24.424 1.00 96.94 543 ASN A CA 1
ATOM 4037 C C . ASN A 1 543 ? 25.921 -24.727 -24.546 1.00 96.94 543 ASN A C 1
ATOM 4039 O O . ASN A 1 543 ? 25.688 -24.257 -25.662 1.00 96.94 543 ASN A O 1
ATOM 4043 N N . TYR A 1 544 ? 25.828 -24.023 -23.416 1.00 95.88 544 TYR A N 1
ATOM 4044 C CA . TYR A 1 544 ? 25.602 -22.578 -23.381 1.00 95.88 544 TYR A CA 1
ATOM 4045 C C . TYR A 1 544 ? 26.904 -21.835 -23.687 1.00 95.88 544 TYR A C 1
ATOM 4047 O O . TYR A 1 544 ? 27.924 -22.051 -23.033 1.00 95.88 544 TYR A O 1
ATOM 4055 N N . GLU A 1 545 ? 26.861 -20.971 -24.690 1.00 97.31 545 GLU A N 1
ATOM 4056 C CA . GLU A 1 545 ? 27.982 -20.172 -25.165 1.00 97.31 545 GLU A CA 1
ATOM 4057 C C . GLU A 1 545 ? 27.729 -18.696 -24.862 1.00 97.31 545 GLU A C 1
ATOM 4059 O O . GLU A 1 545 ? 26.586 -18.236 -24.869 1.00 97.31 545 GLU A O 1
ATOM 4064 N N . VAL A 1 546 ? 28.809 -17.957 -24.614 1.00 96.00 546 VAL A N 1
ATOM 4065 C CA . VAL A 1 546 ? 28.772 -16.532 -24.282 1.00 96.00 546 VAL A CA 1
ATOM 4066 C C . VAL A 1 546 ? 29.782 -15.782 -25.138 1.00 96.00 546 VAL A C 1
ATOM 4068 O O . VAL A 1 546 ? 30.918 -16.233 -25.299 1.00 96.00 546 VAL A O 1
ATOM 4071 N N . ILE A 1 547 ? 29.381 -14.630 -25.669 1.00 95.75 547 ILE A N 1
ATOM 4072 C CA . ILE A 1 547 ? 30.243 -13.734 -26.442 1.00 95.75 547 ILE A CA 1
ATOM 4073 C C . ILE A 1 547 ? 30.066 -12.310 -25.922 1.00 95.75 547 ILE A C 1
ATOM 4075 O O . ILE A 1 547 ? 28.943 -11.862 -25.719 1.00 95.75 547 ILE A O 1
ATOM 4079 N N . ASP A 1 548 ? 31.171 -11.595 -25.753 1.00 95.00 548 ASP A N 1
ATOM 4080 C CA . ASP A 1 548 ? 31.194 -10.184 -25.372 1.00 95.00 548 ASP A CA 1
ATOM 4081 C C . ASP A 1 548 ? 31.961 -9.399 -26.444 1.00 95.00 548 ASP A C 1
ATOM 4083 O O . ASP A 1 548 ? 33.057 -9.805 -26.840 1.00 95.00 548 ASP A O 1
ATOM 4087 N N . THR A 1 549 ? 31.381 -8.311 -26.956 1.00 95.94 549 THR A N 1
ATOM 4088 C CA . THR A 1 549 ? 32.029 -7.457 -27.966 1.00 95.94 549 THR A CA 1
ATOM 4089 C C . THR A 1 549 ? 32.864 -6.330 -27.368 1.00 95.94 549 THR A C 1
ATOM 4091 O O . THR A 1 549 ? 33.344 -5.481 -28.123 1.00 95.94 549 THR A O 1
ATOM 4094 N N . TYR A 1 550 ? 32.993 -6.271 -26.043 1.00 96.06 550 TYR A N 1
ATOM 4095 C CA . TYR A 1 550 ? 33.839 -5.304 -25.359 1.00 96.06 550 TYR A CA 1
ATOM 4096 C C . TYR A 1 550 ? 35.289 -5.390 -25.862 1.00 96.06 550 TYR A C 1
ATOM 4098 O O . TYR A 1 550 ? 35.894 -6.462 -25.885 1.00 96.06 550 TYR A O 1
ATOM 4106 N N . ASP A 1 551 ? 35.864 -4.246 -26.233 1.00 95.88 551 ASP A N 1
ATOM 4107 C CA . ASP A 1 551 ? 37.249 -4.130 -26.701 1.00 95.88 551 ASP A CA 1
ATOM 4108 C C . ASP A 1 551 ? 38.032 -3.196 -25.779 1.00 95.88 551 ASP A C 1
ATOM 4110 O O . ASP A 1 551 ? 37.834 -1.985 -25.829 1.00 95.88 551 ASP A O 1
ATOM 4114 N N . ASP A 1 552 ? 38.946 -3.743 -24.969 1.00 93.94 552 ASP A N 1
ATOM 4115 C CA . ASP A 1 552 ? 39.774 -2.972 -24.027 1.00 93.94 552 ASP A CA 1
ATOM 4116 C C . ASP A 1 552 ? 40.607 -1.868 -24.719 1.00 93.94 552 ASP A C 1
ATOM 4118 O O . ASP A 1 552 ? 40.967 -0.886 -24.073 1.00 93.94 552 ASP A O 1
ATOM 4122 N N . ASN A 1 553 ? 40.881 -1.979 -26.027 1.00 95.38 553 ASN A N 1
ATOM 4123 C CA . ASN A 1 553 ? 41.648 -0.976 -26.775 1.00 95.38 553 ASN A CA 1
ATOM 4124 C C . ASN A 1 553 ? 40.790 0.169 -27.339 1.00 95.38 553 ASN A C 1
ATOM 4126 O O . ASN A 1 553 ? 41.339 1.104 -27.923 1.00 95.38 553 ASN A O 1
ATOM 4130 N N . GLY A 1 554 ? 39.462 0.107 -27.194 1.00 92.75 554 GLY A N 1
ATOM 4131 C CA . GLY A 1 554 ? 38.558 1.169 -27.641 1.00 92.75 554 GLY A CA 1
ATOM 4132 C C . GLY A 1 554 ? 38.444 1.295 -29.162 1.00 92.75 554 GLY A C 1
ATOM 4133 O O . GLY A 1 554 ? 38.435 2.406 -29.693 1.00 92.75 554 GLY A O 1
ATOM 4134 N N . GLY A 1 555 ? 38.346 0.178 -29.893 1.00 95.69 555 GLY A N 1
ATOM 4135 C CA . GLY A 1 555 ? 38.089 0.201 -31.331 1.00 95.69 555 GLY A CA 1
ATOM 4136 C C . GLY A 1 555 ? 36.840 1.013 -31.703 1.00 95.69 555 GLY A C 1
ATOM 4137 O O . GLY A 1 555 ? 35.856 1.061 -30.961 1.00 95.69 555 GLY A O 1
ATOM 4138 N N . ALA A 1 556 ? 36.864 1.654 -32.875 1.00 96.56 556 ALA A N 1
ATOM 4139 C CA . ALA A 1 556 ? 35.759 2.490 -33.342 1.00 96.56 556 ALA A CA 1
ATOM 4140 C C . ALA A 1 556 ? 34.447 1.695 -33.487 1.00 96.56 556 ALA A C 1
ATOM 4142 O O . ALA A 1 556 ? 34.445 0.526 -33.897 1.00 96.56 556 ALA A O 1
ATOM 4143 N N . LEU A 1 557 ? 33.321 2.351 -33.191 1.00 97.12 557 LEU A N 1
ATOM 4144 C CA . LEU A 1 557 ? 31.997 1.805 -33.484 1.00 97.12 557 LEU A CA 1
ATOM 4145 C C . LEU A 1 557 ? 31.778 1.721 -34.997 1.00 97.12 557 LEU A C 1
ATOM 4147 O O . LEU A 1 557 ? 32.200 2.590 -35.761 1.00 97.12 557 LEU A O 1
ATOM 4151 N N . THR A 1 558 ? 31.099 0.666 -35.435 1.00 97.38 558 THR A N 1
ATOM 4152 C CA . THR A 1 558 ? 30.748 0.485 -36.844 1.00 97.38 558 THR A CA 1
ATOM 4153 C C . THR A 1 558 ? 29.515 1.322 -37.160 1.00 97.38 558 THR A C 1
ATOM 4155 O O . THR A 1 558 ? 28.487 1.166 -36.505 1.00 97.38 558 THR A O 1
ATOM 4158 N N . ALA A 1 559 ? 29.617 2.210 -38.151 1.00 96.94 559 ALA A N 1
ATOM 4159 C CA . ALA A 1 559 ? 28.489 3.020 -38.602 1.00 96.94 559 ALA A CA 1
ATOM 4160 C C . ALA A 1 559 ? 27.350 2.140 -39.143 1.00 96.94 559 ALA A C 1
ATOM 4162 O O . ALA A 1 559 ? 27.587 1.064 -39.705 1.00 96.94 559 ALA A O 1
ATOM 4163 N N . SER A 1 560 ? 26.118 2.612 -38.966 1.00 96.62 560 SER A N 1
ATOM 4164 C CA . SER A 1 560 ? 24.923 1.959 -39.494 1.00 96.62 560 SER A CA 1
ATOM 4165 C C . SER A 1 560 ? 24.256 2.780 -40.591 1.00 96.62 560 SER A C 1
ATOM 4167 O O . SER A 1 560 ? 24.088 3.994 -40.469 1.00 96.62 560 SER A O 1
ATOM 4169 N N . ASP A 1 561 ? 23.807 2.073 -41.625 1.00 94.94 561 ASP A N 1
ATOM 4170 C CA . ASP A 1 561 ? 23.009 2.608 -42.727 1.00 94.94 561 ASP A CA 1
ATOM 4171 C C . ASP A 1 561 ? 21.500 2.371 -42.525 1.00 94.94 561 ASP A C 1
ATOM 4173 O O . ASP A 1 561 ? 20.701 2.730 -43.387 1.00 94.94 561 ASP A O 1
ATOM 4177 N N . ALA A 1 562 ? 21.086 1.778 -41.395 1.00 95.38 562 ALA A N 1
ATOM 4178 C CA . ALA A 1 562 ? 19.680 1.520 -41.097 1.00 95.38 562 ALA A CA 1
ATOM 4179 C C . ALA A 1 562 ? 18.868 2.827 -41.031 1.00 95.38 562 ALA A C 1
ATOM 4181 O O . ALA A 1 562 ? 19.363 3.857 -40.559 1.00 95.38 562 ALA A O 1
ATOM 4182 N N . VAL A 1 563 ? 17.620 2.784 -41.508 1.00 95.12 563 VAL A N 1
ATOM 4183 C CA . VAL A 1 563 ? 16.737 3.958 -41.612 1.00 95.12 563 VAL A CA 1
ATOM 4184 C C . VAL A 1 563 ? 15.761 3.986 -40.444 1.00 95.12 563 VAL A C 1
ATOM 4186 O O . VAL A 1 563 ? 14.845 3.171 -40.382 1.00 95.12 563 VAL A O 1
ATOM 4189 N N . TRP A 1 564 ? 15.943 4.935 -39.531 1.00 96.94 564 TRP A N 1
ATOM 4190 C CA . TRP A 1 564 ? 15.110 5.078 -38.332 1.00 96.94 564 TRP A CA 1
ATOM 4191 C C . TRP A 1 564 ? 13.905 5.995 -38.583 1.00 96.94 564 TRP A C 1
ATOM 4193 O O . TRP A 1 564 ? 13.933 6.863 -39.453 1.00 96.94 564 TRP A O 1
ATOM 4203 N N . SER A 1 565 ? 12.854 5.861 -37.772 1.00 94.88 565 SER A N 1
ATOM 4204 C CA . SER A 1 565 ? 11.579 6.582 -37.935 1.00 94.88 565 SER A CA 1
ATOM 4205 C C . SER A 1 565 ? 11.682 8.115 -37.894 1.00 94.88 565 SER A C 1
ATOM 4207 O O . SER A 1 565 ? 10.793 8.799 -38.393 1.00 94.88 565 SER A O 1
ATOM 4209 N N . SER A 1 566 ? 12.739 8.655 -37.279 1.00 91.19 566 SER A N 1
ATOM 4210 C CA . SER A 1 566 ? 12.909 10.090 -36.988 1.00 91.19 566 SER A CA 1
ATOM 4211 C C . SER A 1 566 ? 14.200 10.658 -37.587 1.00 91.19 566 SER A C 1
ATOM 4213 O O . SER A 1 566 ? 14.870 11.496 -36.979 1.00 91.19 566 SER A O 1
ATOM 4215 N N . GLU A 1 567 ? 14.603 10.157 -38.753 1.00 93.94 567 GLU A N 1
ATOM 4216 C CA . GLU A 1 567 ? 15.869 10.523 -39.383 1.00 93.94 567 GLU A CA 1
ATOM 4217 C C . GLU A 1 567 ? 15.795 11.857 -40.149 1.00 93.94 567 GLU A C 1
ATOM 4219 O O . GLU A 1 567 ? 14.872 12.111 -40.920 1.00 93.94 567 GLU A O 1
ATOM 4224 N N . SER A 1 568 ? 16.788 12.727 -39.951 1.00 91.38 568 SER A N 1
ATOM 4225 C CA . SER A 1 568 ? 16.942 13.995 -40.668 1.00 91.38 568 SER A CA 1
ATOM 4226 C C . SER A 1 568 ? 18.420 14.364 -40.769 1.00 91.38 568 SER A C 1
ATOM 4228 O O . SER A 1 568 ? 19.132 14.403 -39.768 1.00 91.38 568 SER A O 1
ATOM 4230 N N . GLY A 1 569 ? 18.895 14.662 -41.982 1.00 86.12 569 GLY A N 1
ATOM 4231 C CA . GLY A 1 569 ? 20.297 15.034 -42.214 1.00 86.12 569 GLY A CA 1
ATOM 4232 C C . GLY A 1 569 ? 21.305 13.927 -41.869 1.00 86.12 569 GLY A C 1
ATOM 4233 O O . GLY A 1 569 ? 22.415 14.236 -41.448 1.00 86.12 569 GLY A O 1
ATOM 4234 N N . GLY A 1 570 ? 20.912 12.652 -42.000 1.00 89.81 570 GLY A N 1
ATOM 4235 C CA . GLY A 1 570 ? 21.751 11.485 -41.680 1.00 89.81 570 GLY A CA 1
ATOM 4236 C C . GLY A 1 570 ? 21.894 11.183 -40.183 1.00 89.81 570 GLY A C 1
ATOM 4237 O O . GLY A 1 570 ? 22.682 10.317 -39.805 1.00 89.81 570 GLY A O 1
ATOM 4238 N N . LYS A 1 571 ? 21.147 11.893 -39.332 1.00 94.75 571 LYS A N 1
ATOM 4239 C CA . LYS A 1 571 ? 21.079 11.679 -37.883 1.00 94.75 571 LYS A CA 1
ATOM 4240 C C . LYS A 1 571 ? 19.659 11.347 -37.456 1.00 94.75 571 LYS A C 1
ATOM 4242 O O . LYS A 1 571 ? 18.699 11.713 -38.131 1.00 94.75 571 LYS A O 1
ATOM 4247 N N . VAL A 1 572 ? 19.524 10.705 -36.303 1.00 96.94 572 VAL A N 1
ATOM 4248 C CA . VAL A 1 572 ? 18.222 10.397 -35.706 1.00 96.94 572 VAL A CA 1
ATOM 4249 C C . VAL A 1 572 ? 17.873 11.446 -34.663 1.00 96.94 572 VAL A C 1
ATOM 4251 O O . VA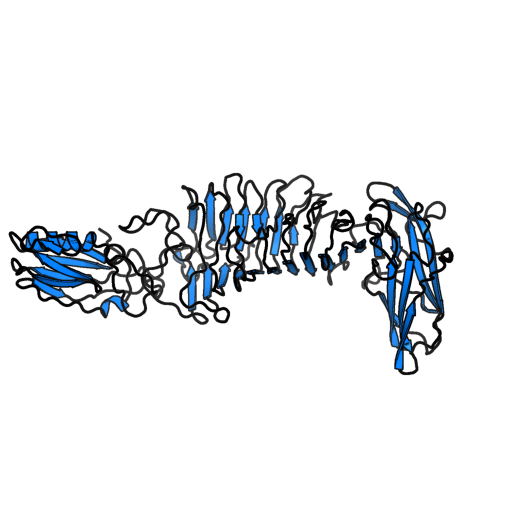L A 1 572 ? 18.628 11.668 -33.716 1.00 96.94 572 VAL A O 1
ATOM 4254 N N . ASN A 1 573 ? 16.729 12.101 -34.841 1.00 95.38 573 ASN A N 1
ATOM 4255 C CA . ASN A 1 573 ? 16.283 13.154 -33.945 1.00 95.38 573 ASN A CA 1
ATOM 4256 C C . ASN A 1 573 ? 15.311 12.625 -32.893 1.00 95.38 573 ASN A C 1
ATOM 4258 O O . ASN A 1 573 ? 14.408 11.844 -33.191 1.00 95.38 573 ASN A O 1
ATOM 4262 N N . TYR A 1 574 ? 15.467 13.116 -31.670 1.00 94.06 574 TYR A N 1
ATOM 4263 C CA . TYR A 1 574 ? 14.543 12.888 -30.568 1.00 94.06 574 TYR A CA 1
ATOM 4264 C C . TYR A 1 574 ? 14.220 14.217 -29.885 1.00 94.06 574 TYR A C 1
ATOM 4266 O O . TYR A 1 574 ? 15.088 15.077 -29.765 1.00 94.06 574 TYR A O 1
ATOM 4274 N N . VAL A 1 575 ? 12.969 14.408 -29.463 1.00 87.44 575 VAL A N 1
ATOM 4275 C CA . VAL A 1 575 ? 12.532 15.635 -28.787 1.00 87.44 575 VAL A CA 1
ATOM 4276 C C . VAL A 1 575 ? 12.089 15.299 -27.372 1.00 87.44 575 VAL A C 1
ATOM 4278 O O . VAL A 1 575 ? 11.068 14.644 -27.173 1.00 87.44 575 VAL A O 1
ATOM 4281 N N . ASP A 1 576 ? 12.843 15.799 -26.397 1.00 81.69 576 ASP A N 1
ATOM 4282 C CA . ASP A 1 576 ? 12.510 15.733 -24.971 1.00 81.69 576 ASP A CA 1
ATOM 4283 C C . ASP A 1 576 ? 12.769 17.099 -24.337 1.00 81.69 576 ASP A C 1
ATOM 4285 O O . ASP A 1 576 ? 13.861 17.402 -23.857 1.00 81.69 576 ASP A O 1
ATOM 4289 N N . GLY A 1 577 ? 11.795 17.999 -24.496 1.00 80.38 577 GLY A N 1
ATOM 4290 C CA . GLY A 1 577 ? 11.929 19.432 -24.208 1.00 80.38 577 GLY A CA 1
ATOM 4291 C C . GLY A 1 577 ? 12.778 20.194 -25.235 1.00 80.38 577 GLY A C 1
ATOM 4292 O O . GLY A 1 577 ? 12.396 21.282 -25.658 1.00 80.38 577 GLY A O 1
ATOM 4293 N N . VAL A 1 578 ? 13.887 19.604 -25.683 1.00 85.62 578 VAL A N 1
ATOM 4294 C CA . VAL A 1 578 ? 14.776 20.113 -26.737 1.00 85.62 578 VAL A CA 1
ATOM 4295 C C . VAL A 1 578 ? 15.028 19.043 -27.798 1.00 85.62 578 VAL A C 1
ATOM 4297 O O . VAL A 1 578 ? 14.933 17.848 -27.517 1.00 85.62 578 VAL A O 1
ATOM 4300 N N . VAL A 1 579 ? 15.344 19.476 -29.021 1.00 91.00 579 VAL A N 1
ATOM 4301 C CA . VAL A 1 579 ? 15.736 18.572 -30.111 1.00 91.00 579 VAL A CA 1
ATOM 4302 C C . VAL A 1 579 ? 17.159 18.078 -29.862 1.00 91.00 579 VAL A C 1
ATOM 4304 O O . VAL A 1 579 ? 18.081 18.877 -29.715 1.00 91.00 579 VAL A O 1
ATOM 4307 N N . GLN A 1 580 ? 17.319 16.763 -29.843 1.00 93.00 580 GLN A N 1
ATOM 4308 C CA . GLN A 1 580 ? 18.580 16.048 -29.703 1.00 93.00 580 GLN A CA 1
ATOM 4309 C C . GLN A 1 580 ? 18.845 15.251 -30.980 1.00 93.00 580 GLN A C 1
ATOM 4311 O O . GLN A 1 580 ? 17.909 14.706 -31.570 1.00 93.00 580 GLN A O 1
ATOM 4316 N N . SER A 1 581 ? 20.108 15.143 -31.386 1.00 95.56 581 SER A N 1
ATOM 4317 C CA . SER A 1 581 ? 20.517 14.392 -32.576 1.00 95.56 581 SER A CA 1
ATOM 4318 C C . SER A 1 581 ? 21.451 13.240 -32.216 1.00 95.56 581 SER A C 1
ATOM 4320 O O . SER A 1 581 ? 22.292 13.357 -31.328 1.00 95.56 581 SER A O 1
ATOM 4322 N N . HIS A 1 582 ? 21.309 12.122 -32.925 1.00 97.69 582 HIS A N 1
ATOM 4323 C CA . HIS A 1 582 ? 22.019 10.880 -32.632 1.00 97.69 582 HIS A CA 1
ATOM 4324 C C . HIS A 1 582 ? 22.700 10.327 -33.888 1.00 97.69 582 HIS A C 1
ATOM 4326 O O . HIS A 1 582 ? 22.121 10.330 -34.978 1.00 97.69 582 HIS A O 1
ATOM 4332 N N . ASN A 1 583 ? 23.929 9.841 -33.723 1.00 97.81 583 ASN A N 1
ATOM 4333 C CA . ASN A 1 583 ? 24.693 9.128 -34.743 1.00 97.81 583 ASN A CA 1
ATOM 4334 C C . ASN A 1 583 ? 24.299 7.642 -34.750 1.00 97.81 583 ASN A C 1
ATOM 4336 O O . ASN A 1 583 ? 24.029 7.070 -33.694 1.00 97.81 583 ASN A O 1
ATOM 4340 N N . LYS A 1 584 ? 24.282 7.016 -35.931 1.00 97.75 584 LYS A N 1
ATOM 4341 C CA . LYS A 1 584 ? 23.814 5.635 -36.126 1.00 97.75 584 LYS A CA 1
ATOM 4342 C C . LYS A 1 584 ? 24.965 4.635 -36.127 1.00 97.75 584 LYS A C 1
ATOM 4344 O O . LYS A 1 584 ? 25.935 4.810 -36.868 1.00 97.75 584 LYS A O 1
ATOM 4349 N N . TYR A 1 585 ? 24.823 3.558 -35.364 1.00 98.12 585 TYR A N 1
ATOM 4350 C CA . TYR A 1 585 ? 25.836 2.518 -35.224 1.00 98.12 585 TYR A CA 1
ATOM 4351 C C . TYR A 1 585 ? 25.214 1.125 -35.152 1.00 98.12 585 TYR A C 1
ATOM 4353 O O . TYR A 1 585 ? 24.021 0.964 -34.909 1.00 98.12 585 TYR A O 1
ATOM 4361 N N . LYS A 1 586 ? 26.053 0.108 -35.347 1.00 97.62 586 LYS A N 1
ATOM 4362 C CA . LYS A 1 586 ? 25.673 -1.291 -35.177 1.00 97.62 586 LYS A CA 1
ATOM 4363 C C . LYS A 1 586 ? 26.785 -2.122 -34.567 1.00 97.62 586 LYS A C 1
ATOM 4365 O O . LYS A 1 586 ? 27.972 -1.871 -34.792 1.00 97.62 586 LYS A O 1
ATOM 4370 N N . PHE A 1 587 ? 26.387 -3.168 -33.859 1.00 97.44 587 PHE A N 1
ATOM 4371 C CA . PHE A 1 587 ? 27.248 -4.315 -33.603 1.00 97.44 587 PHE A CA 1
ATOM 4372 C C . PHE A 1 587 ? 26.907 -5.405 -34.607 1.00 97.44 587 PHE A C 1
ATOM 4374 O O . PHE A 1 587 ? 25.736 -5.702 -34.803 1.00 97.44 587 PHE A O 1
ATOM 4381 N N . SER A 1 588 ? 27.927 -5.992 -35.231 1.00 95.25 588 SER A N 1
ATOM 4382 C CA . SER A 1 588 ? 27.797 -7.145 -36.123 1.00 95.25 588 SER A CA 1
ATOM 4383 C C . SER A 1 588 ? 28.811 -8.194 -35.692 1.00 95.25 588 SER A C 1
ATOM 4385 O O . SER A 1 588 ? 30.018 -7.955 -35.742 1.00 95.25 588 SER A O 1
ATOM 4387 N N . LEU A 1 589 ? 28.315 -9.343 -35.251 1.00 95.00 589 LEU A N 1
ATOM 4388 C CA . LEU A 1 589 ? 29.089 -10.407 -34.621 1.00 95.00 589 LEU A CA 1
ATOM 4389 C C . LEU A 1 589 ? 28.716 -11.740 -35.263 1.00 95.00 589 LEU A C 1
ATOM 4391 O O . LEU A 1 589 ? 27.545 -12.092 -35.285 1.00 95.00 589 LEU A O 1
ATOM 4395 N N . THR A 1 590 ? 29.698 -12.512 -35.724 1.00 96.50 590 THR A N 1
ATOM 4396 C CA . THR A 1 590 ? 29.472 -13.903 -36.139 1.00 96.50 590 THR A CA 1
ATOM 4397 C C . THR A 1 590 ? 29.758 -14.846 -34.981 1.00 96.50 590 THR A C 1
ATOM 4399 O O . THR A 1 590 ? 30.838 -14.784 -34.390 1.00 96.50 590 THR A O 1
ATOM 4402 N N . THR A 1 591 ? 28.814 -15.730 -34.654 1.00 96.69 591 THR A N 1
ATOM 4403 C CA . THR A 1 591 ? 29.015 -16.700 -33.578 1.00 96.69 591 THR A CA 1
ATOM 4404 C C . THR A 1 591 ? 30.154 -17.668 -33.926 1.00 96.69 591 THR A C 1
ATOM 4406 O O . THR A 1 591 ? 30.185 -18.220 -35.027 1.00 96.69 591 THR A O 1
ATOM 4409 N N . PRO A 1 592 ? 31.104 -17.915 -33.005 1.00 96.06 592 PRO A N 1
ATOM 4410 C CA . PRO A 1 592 ? 32.234 -18.804 -33.258 1.00 96.06 592 PRO A CA 1
ATOM 4411 C C . PRO A 1 592 ? 31.812 -20.277 -33.299 1.00 96.06 592 PRO A C 1
ATOM 4413 O O . PRO A 1 592 ? 32.521 -21.105 -33.868 1.00 96.06 592 PRO A O 1
ATOM 4416 N N . LYS A 1 593 ? 30.664 -20.612 -32.697 1.00 97.19 593 LYS A N 1
ATOM 4417 C CA . LYS A 1 593 ? 30.064 -21.945 -32.738 1.00 97.19 593 LYS A CA 1
ATOM 4418 C C . LYS A 1 593 ? 28.660 -21.877 -33.347 1.00 97.19 593 LYS A C 1
ATOM 4420 O O . LYS A 1 593 ? 27.979 -20.857 -33.196 1.00 97.19 593 LYS A O 1
ATOM 4425 N N . PRO A 1 594 ? 28.214 -22.949 -34.027 1.00 97.31 594 PRO A N 1
ATOM 4426 C CA . PRO A 1 594 ? 26.871 -23.003 -34.581 1.00 97.31 594 PRO A CA 1
ATOM 4427 C C . PRO A 1 594 ? 25.796 -22.922 -33.496 1.00 97.31 594 PRO A C 1
ATOM 4429 O O . PRO A 1 594 ? 25.854 -23.681 -32.525 1.00 97.31 594 PRO A O 1
ATOM 4432 N N . ILE A 1 595 ? 24.820 -22.037 -33.688 1.00 97.38 595 ILE A N 1
ATOM 4433 C CA . ILE A 1 595 ? 23.615 -21.936 -32.860 1.00 97.38 595 ILE A CA 1
ATOM 4434 C C . ILE A 1 595 ? 22.682 -23.089 -33.234 1.00 97.38 595 ILE A C 1
ATOM 4436 O O . ILE A 1 595 ? 22.517 -23.384 -34.420 1.00 97.38 595 ILE A O 1
ATOM 4440 N N . ALA A 1 596 ? 22.085 -23.738 -32.237 1.00 97.44 596 ALA A N 1
ATOM 4441 C CA . ALA A 1 596 ? 21.076 -24.763 -32.465 1.00 97.44 596 ALA A CA 1
ATOM 4442 C C . ALA A 1 596 ? 19.747 -24.152 -32.955 1.00 97.44 596 ALA A C 1
ATOM 4444 O O . ALA A 1 596 ? 19.351 -23.046 -32.581 1.00 97.44 596 ALA A O 1
ATOM 4445 N N . THR A 1 597 ? 19.041 -24.868 -33.823 1.00 97.31 597 THR A N 1
ATOM 4446 C CA . THR A 1 597 ? 17.702 -24.495 -34.296 1.00 97.31 597 THR A CA 1
ATOM 4447 C C . THR A 1 597 ? 16.698 -24.577 -33.148 1.00 97.31 597 THR A C 1
ATOM 4449 O O . THR A 1 597 ? 16.713 -25.522 -32.362 1.00 97.31 597 THR A O 1
ATOM 4452 N N . GLY A 1 598 ? 15.784 -23.612 -33.061 1.00 96.38 598 GLY A N 1
ATOM 4453 C CA . GLY A 1 598 ? 14.709 -23.592 -32.065 1.00 96.38 598 GLY A CA 1
ATOM 4454 C C . GLY A 1 598 ? 15.143 -23.179 -30.657 1.00 96.38 598 GLY A C 1
ATOM 4455 O O . GLY A 1 598 ? 14.302 -23.139 -29.762 1.00 96.38 598 GLY A O 1
ATOM 4456 N N . THR A 1 599 ? 16.419 -22.842 -30.448 1.00 96.38 599 THR A N 1
ATOM 4457 C CA . THR A 1 599 ? 16.923 -22.344 -29.162 1.00 96.38 599 THR A CA 1
ATOM 4458 C C . THR A 1 599 ? 16.902 -20.820 -29.104 1.00 96.38 599 THR A C 1
ATOM 4460 O O . THR A 1 599 ? 16.921 -20.140 -30.132 1.00 96.38 599 THR A O 1
ATOM 4463 N N . GLU A 1 600 ? 16.873 -20.270 -27.894 1.00 95.31 600 GLU A N 1
ATOM 4464 C CA . GLU A 1 600 ? 16.899 -18.825 -27.679 1.00 95.31 600 GLU A CA 1
ATOM 4465 C C . GLU A 1 600 ? 18.319 -18.250 -27.820 1.00 95.31 600 GLU A C 1
ATOM 4467 O O . GLU A 1 600 ? 19.304 -18.863 -27.407 1.00 95.31 600 GLU A O 1
ATOM 4472 N N . ILE A 1 601 ? 18.395 -17.053 -28.396 1.00 96.25 601 ILE A N 1
ATOM 4473 C CA . ILE A 1 601 ? 19.537 -16.144 -28.400 1.00 96.25 601 ILE A CA 1
ATOM 4474 C C . ILE A 1 601 ? 19.169 -14.988 -27.467 1.00 96.25 601 ILE A C 1
ATOM 4476 O O . ILE A 1 601 ? 18.190 -14.281 -27.716 1.00 96.25 601 ILE A O 1
ATOM 4480 N N . GLY A 1 602 ? 19.935 -14.811 -26.398 1.00 96.25 602 GLY A N 1
ATOM 4481 C CA . GLY A 1 602 ? 19.837 -13.681 -25.488 1.00 96.25 602 GLY A CA 1
ATOM 4482 C C . GLY A 1 602 ? 20.870 -12.617 -25.823 1.00 96.25 602 GLY A C 1
ATOM 4483 O O . GLY A 1 602 ? 22.032 -12.937 -26.061 1.00 96.25 602 GLY A O 1
ATOM 4484 N N . ILE A 1 603 ? 20.456 -11.351 -25.849 1.00 96.62 603 ILE A N 1
ATOM 4485 C CA . ILE A 1 603 ? 21.356 -10.207 -25.999 1.00 96.62 603 ILE A CA 1
ATOM 4486 C C . ILE A 1 603 ? 21.047 -9.161 -24.931 1.00 96.62 603 ILE A C 1
ATOM 4488 O O . ILE A 1 603 ? 19.888 -8.821 -24.697 1.00 96.62 603 ILE A O 1
ATOM 4492 N N . VAL A 1 604 ? 22.087 -8.604 -24.317 1.00 96.81 604 VAL A N 1
ATOM 4493 C CA . VAL A 1 604 ? 22.007 -7.349 -23.556 1.00 96.81 604 VAL A CA 1
ATOM 4494 C C . VAL A 1 604 ? 22.978 -6.332 -24.141 1.00 96.81 604 VAL A C 1
ATOM 4496 O O . VAL A 1 604 ? 24.079 -6.686 -24.568 1.00 96.81 604 VAL A O 1
ATOM 4499 N N . VAL A 1 605 ? 22.578 -5.061 -24.153 1.00 97.44 605 VAL A N 1
ATOM 4500 C CA . VAL A 1 605 ? 23.474 -3.944 -24.479 1.00 97.44 605 VAL A CA 1
ATOM 4501 C C . VAL A 1 605 ? 23.986 -3.353 -23.175 1.00 97.44 605 VAL A C 1
ATOM 4503 O O . VAL A 1 605 ? 23.187 -3.043 -22.291 1.00 97.44 605 VAL A O 1
ATOM 4506 N N . ARG A 1 606 ? 25.305 -3.190 -23.053 1.00 97.25 606 ARG A N 1
ATOM 4507 C CA . ARG A 1 606 ? 25.969 -2.637 -21.867 1.00 97.25 606 ARG A CA 1
ATOM 4508 C C . ARG A 1 606 ? 26.662 -1.331 -22.201 1.00 97.25 606 ARG A C 1
ATOM 4510 O O . ARG A 1 606 ? 27.381 -1.245 -23.194 1.00 97.25 606 ARG A O 1
ATOM 4517 N N . VAL A 1 607 ? 26.482 -0.329 -21.347 1.00 97.19 607 VAL A N 1
ATOM 4518 C CA . VAL A 1 607 ? 27.189 0.952 -21.431 1.00 97.19 607 VAL A CA 1
ATOM 4519 C C . VAL A 1 607 ? 28.083 1.108 -20.206 1.00 97.19 607 VAL A C 1
ATOM 4521 O O . VAL A 1 607 ? 27.642 0.976 -19.062 1.00 97.19 607 VAL A O 1
ATOM 4524 N N . HIS A 1 608 ? 29.352 1.396 -20.467 1.00 95.62 608 HIS A N 1
ATOM 4525 C CA . HIS A 1 608 ? 30.453 1.398 -19.505 1.00 95.62 608 HIS A CA 1
ATOM 4526 C C . HIS A 1 608 ? 30.978 2.807 -19.206 1.00 95.62 608 HIS A C 1
ATOM 4528 O O . HIS A 1 608 ? 31.945 2.951 -18.463 1.00 95.62 608 HIS A O 1
ATOM 4534 N N . LYS A 1 609 ? 30.360 3.852 -19.771 1.00 93.50 609 LYS A N 1
ATOM 4535 C CA . LYS A 1 609 ? 30.794 5.245 -19.621 1.00 93.50 609 LYS A CA 1
ATOM 4536 C C . LYS A 1 609 ? 29.652 6.169 -19.214 1.00 93.50 609 LYS A C 1
ATOM 4538 O O . LYS A 1 609 ? 28.544 6.072 -19.734 1.00 93.50 609 LYS A O 1
ATOM 4543 N N . HIS A 1 610 ? 29.954 7.063 -18.275 1.00 92.00 610 HIS A N 1
ATOM 4544 C CA . HIS A 1 610 ? 29.051 8.113 -17.810 1.00 92.00 610 HIS A CA 1
ATOM 4545 C C . HIS A 1 610 ? 28.859 9.205 -18.875 1.00 92.00 610 HIS A C 1
ATOM 4547 O O . HIS A 1 610 ? 29.653 9.334 -19.809 1.00 92.00 610 HIS A O 1
ATOM 4553 N N . VAL A 1 611 ? 27.827 10.025 -18.710 1.00 92.50 611 VAL A N 1
ATOM 4554 C CA . VAL A 1 611 ? 27.523 11.161 -19.596 1.00 92.50 611 VAL A CA 1
ATOM 4555 C C . VAL A 1 611 ? 27.574 12.481 -18.830 1.00 92.50 611 VAL A C 1
ATOM 4557 O O . VAL A 1 611 ? 27.566 12.488 -17.604 1.00 92.50 611 VAL A O 1
ATOM 4560 N N . SER A 1 612 ? 27.655 13.623 -19.514 1.00 89.75 612 SER A N 1
ATOM 4561 C CA . SER A 1 612 ? 27.746 14.920 -18.821 1.00 89.75 612 SER A CA 1
ATOM 4562 C C . SER A 1 612 ? 26.385 15.496 -18.429 1.00 89.75 612 SER A C 1
ATOM 4564 O O . SER A 1 612 ? 26.306 16.389 -17.588 1.00 89.75 612 SER A O 1
ATOM 4566 N N . THR A 1 613 ? 25.301 14.993 -19.021 1.00 88.00 613 THR A N 1
ATOM 4567 C CA . THR A 1 613 ? 23.928 15.417 -18.730 1.00 88.00 613 THR A CA 1
ATOM 4568 C C . THR A 1 613 ? 22.935 14.301 -19.044 1.00 88.00 613 THR A C 1
ATOM 4570 O O . THR A 1 613 ? 23.146 13.514 -19.962 1.00 88.00 613 THR A O 1
ATOM 4573 N N . ALA A 1 614 ? 21.816 14.257 -18.321 1.00 85.06 614 ALA A N 1
ATOM 4574 C CA . ALA A 1 614 ? 20.781 13.232 -18.468 1.00 85.06 614 ALA A CA 1
ATOM 4575 C C . ALA A 1 614 ? 19.959 13.319 -19.767 1.00 85.06 614 ALA A C 1
ATOM 4577 O O . ALA A 1 614 ? 19.048 12.523 -19.959 1.00 85.06 614 ALA A O 1
ATOM 4578 N N . VAL A 1 615 ? 20.260 14.269 -20.656 1.00 87.19 615 VAL A N 1
ATOM 4579 C CA . VAL A 1 615 ? 19.708 14.286 -22.022 1.00 87.19 615 VAL A CA 1
ATOM 4580 C C . VAL A 1 615 ? 20.557 13.478 -23.008 1.00 87.19 615 VAL A C 1
ATOM 4582 O O . VAL A 1 615 ? 20.115 13.211 -24.113 1.00 87.19 615 VAL A O 1
ATOM 4585 N N . GLN A 1 616 ? 21.781 13.084 -22.647 1.00 91.88 616 GLN A N 1
ATOM 4586 C CA . GLN A 1 616 ? 22.669 12.332 -23.536 1.00 91.88 616 GLN A CA 1
ATOM 4587 C C . GLN A 1 616 ? 22.377 10.833 -23.438 1.00 91.88 616 GLN A C 1
ATOM 4589 O O . GLN A 1 616 ? 22.959 10.130 -22.614 1.00 91.88 616 GLN A O 1
ATOM 4594 N N . GLY A 1 617 ? 21.450 10.364 -24.272 1.00 93.56 617 GLY A N 1
ATOM 4595 C CA . GLY A 1 617 ? 20.995 8.976 -24.286 1.00 93.56 617 GLY A CA 1
ATOM 4596 C C . GLY A 1 617 ? 21.459 8.149 -25.488 1.00 93.56 617 GLY A C 1
ATOM 4597 O O . GLY A 1 617 ? 22.154 8.610 -26.400 1.00 93.56 617 GLY A O 1
ATOM 4598 N N . ILE A 1 618 ? 21.043 6.887 -25.465 1.00 96.88 618 ILE A N 1
ATOM 4599 C CA . ILE A 1 618 ? 21.187 5.894 -26.530 1.00 96.88 618 ILE A CA 1
ATOM 4600 C C . ILE A 1 618 ? 19.808 5.290 -26.788 1.00 96.88 618 ILE A C 1
ATOM 4602 O O . ILE A 1 618 ? 19.083 5.005 -25.835 1.00 96.88 618 ILE A O 1
ATOM 4606 N N . PHE A 1 619 ? 19.465 5.037 -28.050 1.00 97.62 619 PHE A N 1
ATOM 4607 C CA . PHE A 1 619 ? 18.309 4.205 -28.396 1.00 97.62 619 PHE A CA 1
ATOM 4608 C C . PHE A 1 619 ? 18.776 2.920 -29.066 1.00 97.62 619 PHE A C 1
ATOM 4610 O O . PHE A 1 619 ? 19.605 2.963 -29.971 1.00 97.62 619 PHE A O 1
ATOM 4617 N N . VAL A 1 620 ? 18.243 1.785 -28.630 1.00 97.88 620 VAL A N 1
ATOM 4618 C CA . VAL A 1 620 ? 18.545 0.454 -29.170 1.00 97.88 620 VAL A CA 1
ATOM 4619 C C . VAL A 1 620 ? 17.298 -0.096 -29.848 1.00 97.88 620 VAL A C 1
ATOM 4621 O O . VAL A 1 620 ? 16.212 -0.016 -29.271 1.00 97.88 620 VAL A O 1
ATOM 4624 N N . ASP A 1 621 ? 17.446 -0.662 -31.046 1.00 97.00 621 ASP A N 1
ATOM 4625 C CA . ASP A 1 621 ? 16.399 -1.473 -31.671 1.00 97.00 621 ASP A CA 1
ATOM 4626 C C . ASP A 1 621 ? 16.434 -2.875 -31.043 1.00 97.00 621 ASP A C 1
ATOM 4628 O O . ASP A 1 621 ? 17.441 -3.574 -31.183 1.00 97.00 621 ASP A O 1
ATOM 4632 N N . PRO A 1 622 ? 15.386 -3.313 -30.325 1.00 95.06 622 PRO A N 1
ATOM 4633 C CA . PRO A 1 622 ? 15.372 -4.640 -29.723 1.00 95.06 622 PRO A CA 1
ATOM 4634 C C . PRO A 1 622 ? 15.155 -5.766 -30.748 1.00 95.06 622 PRO A C 1
ATOM 4636 O O . PRO A 1 622 ? 15.167 -6.938 -30.379 1.00 95.06 622 PRO A O 1
ATOM 4639 N N . GLU A 1 623 ? 14.972 -5.459 -32.033 1.00 94.19 623 GLU A N 1
ATOM 4640 C CA . GLU A 1 623 ? 14.927 -6.470 -33.086 1.00 94.19 623 GLU A CA 1
ATOM 4641 C C . GLU A 1 623 ? 16.344 -6.914 -33.466 1.00 94.19 623 GLU A C 1
ATOM 4643 O O . GLU A 1 623 ? 17.096 -6.208 -34.136 1.00 94.19 623 GLU A O 1
ATOM 4648 N N . ILE A 1 624 ? 16.706 -8.130 -33.060 1.00 91.38 624 ILE A N 1
ATOM 4649 C CA . ILE A 1 624 ? 18.002 -8.727 -33.393 1.00 91.38 624 ILE A CA 1
ATOM 4650 C C . ILE A 1 624 ? 17.931 -9.308 -34.802 1.00 91.38 624 ILE A C 1
ATOM 4652 O O . ILE A 1 624 ? 17.171 -10.247 -35.051 1.00 91.38 624 ILE A O 1
ATOM 4656 N N . GLN A 1 625 ? 18.756 -8.837 -35.729 1.00 93.31 625 GLN A N 1
ATOM 4657 C CA . GLN A 1 625 ? 18.867 -9.487 -37.036 1.00 93.31 625 GLN A CA 1
ATOM 4658 C C . GLN A 1 625 ? 19.758 -10.726 -36.917 1.00 93.31 625 GLN A C 1
ATOM 4660 O O . GLN A 1 625 ? 20.877 -10.641 -36.415 1.00 93.31 625 GLN A O 1
ATOM 4665 N N . VAL A 1 626 ? 19.250 -11.876 -37.367 1.00 93.38 626 VAL A N 1
ATOM 4666 C CA . VAL A 1 626 ? 19.950 -13.169 -37.347 1.00 93.38 626 VAL A CA 1
ATOM 4667 C C . VAL A 1 626 ? 20.081 -13.637 -38.792 1.00 93.38 626 VAL A C 1
ATOM 4669 O O . VAL A 1 626 ? 19.060 -13.888 -39.435 1.00 93.38 626 VAL A O 1
ATOM 4672 N N . ALA A 1 627 ? 21.313 -13.717 -39.294 1.00 92.31 627 ALA A N 1
ATOM 4673 C CA . ALA A 1 627 ? 21.637 -14.120 -40.665 1.00 92.31 627 ALA A CA 1
ATOM 4674 C C . ALA A 1 627 ? 22.539 -15.359 -40.700 1.00 92.31 627 ALA A C 1
ATOM 4676 O O . ALA A 1 627 ? 23.455 -15.455 -39.847 1.00 92.31 627 ALA A O 1
#

Sequence (627 aa):
MPTVAEDGNGAAKTAATMATLVITFTGVPAADGAITIAGVTFTAKASGATGNQFNAVTDATTCATNLKTAINASTSNAVQPVGAIASTAPLRNVVNATSSGGVLTVYTRCSGSEWNSVTESSTLTNATISAQWSGGGDGAWGYLLNMSSLWPTGLGITRYGVLGTTRCYVGSYTFGSDKIICRSGKTITSSGGLPSNYCDFGAWPGASQYKRLVVEMDDGTEWPADGTAPTTQLQINNAYFPSVGWGARSNLYFKSPIYTDGTYGFSIGITSGSYRLAFLTCWGLEIEGVRFFASTQSVVIGSPEGNTPGIESQAILRNCEISSPGGASLVYLINNSYRRNYVTFTNCKFVTTYTSSHPGVIESPANDNGAYVGAWFDSCKFLGFVGASKLFSTGAWSRYNNSVFFRNCDFASLATTGPTLALVSATVEATNVCCAGSSQFGNRDFFVDTFNGYVEWRSNRGFPTLSAKLLDGTTPWSIHIIPTTCADRLSRSNFVETPRIGKINSLADGARTLTVEFVVHDALSFTKCEISIFVDYQSTSGNYEVIDTYDDNGGALTASDAVWSSESGGKVNYVDGVVQSHNKYKFSLTTPKPIATGTEIGIVVRVHKHVSTAVQGIFVDPEIQVA